Protein AF-A0AAU5DDI4-F1 (afdb_monomer)

Secondary structure (DSSP, 8-state):
-HHHHHHHHHHH-S------------S-SHHHHHHHHHHHHHHHHHHHHHHHGGG-------------------------------PPP-------HHHHHHHHHHHHHHHHHHHHHHHHHH--TTSSS-HHHHHHHHT----SEEEEEEES-GGGHHHHGGGTT-EEEEETTEEEEEEE-GGGGS-SSS-TT---HHHHHHHHHHHTTTS-EEEEEEEEGGGHHHHHHHHHHHHHHS----STT---EEGGGSHHHHHHTS-HHHHHHHHHHHSGGGTTS-HHHHHHHHHHHHHHHHHSSHHHHHHHHTS-HHHHHHHHHHHHHHHGGGGG-HHHHHHHHHHHHHHHHHHHHHHHHHHHHHHHTSTTTT-S---PSPPP--------

Mean predicted aligned error: 16.77 Å

Sequence (388 aa):
MQCIERSLRDALGHTEARSEPTNGAETATKSTWKNTSKNAAKAAAKNAAKAAAKNSAAPAGAEIPARTPARTPADTSTDTPVGTPVGTPAEEAAVTPAEAAAAAAAATAGRARRELFDALATGAEGSGTPLAELSRLAGWPLPETVQAVALVTPGEAPALAALGDTLIGAVGEELCLLVPDPDRLAPADREPDSCDETESRAVLSAALRGRTAAVGHAVPLHDAASSVHWARRLLSMTPARGGPDSRPVFVDDHLSGLLLMQDESLTRALAARRLRPLADLTPRQSERLEMTLLAWLEGGGAPEAAKALKVHPQTVRYRLRQIERLFGPGLRDPGIRFELEMALRSRRLAAQVERARRQYSRMLRGPRGLRAGLRPPGIVREARVNGL

Nearest PDB structures (foldseek):
  3onq-assembly1_B-2  TM=4.317E-01  e=5.420E-07  Bifidobacterium adolescentis ATCC 15703
  3onq-assembly3_D  TM=4.040E-01  e=5.703E-07  Bifidobacterium adolescentis ATCC 15703
  5cqg-assembly1_A  TM=3.238E-01  e=7.011E+00  Tribolium castaneum

Solvent-accessible surface area (backbone atoms only — not comparable to full-atom values): 23035 Å² total; per-residue (Å²): 114,78,69,60,56,51,57,51,47,70,74,63,71,84,78,85,87,83,90,85,89,83,86,90,79,87,88,74,78,77,62,56,63,61,48,55,56,51,51,53,55,51,51,56,53,51,56,58,53,58,63,61,65,76,76,76,80,83,86,86,92,81,88,88,87,89,83,86,86,86,84,91,89,83,88,87,80,88,83,85,78,94,72,85,79,77,82,72,76,81,75,72,75,73,75,43,75,65,55,52,50,50,52,52,49,52,54,49,22,57,48,24,33,36,56,42,32,50,32,37,48,67,60,45,85,75,57,92,64,56,69,71,56,29,26,63,54,33,73,44,80,86,50,71,29,26,26,19,37,24,36,77,58,60,80,52,51,69,71,54,40,72,80,48,92,43,41,59,40,70,64,85,95,36,34,34,35,40,37,56,35,47,75,68,70,42,74,85,92,59,76,88,90,65,83,52,71,68,49,31,50,48,52,52,43,61,75,34,50,28,32,43,33,11,28,23,47,81,33,49,45,90,46,31,21,58,15,37,50,46,4,42,55,50,39,58,45,42,63,74,46,75,42,81,86,18,58,50,45,48,40,86,83,38,50,72,60,54,61,49,57,68,46,63,65,60,43,48,52,49,25,54,65,67,49,45,72,42,65,91,47,56,71,71,56,32,54,55,50,52,55,49,51,45,34,29,71,75,45,77,32,49,64,44,19,11,62,76,68,74,48,59,44,67,58,38,50,54,50,49,54,52,50,44,69,54,56,45,76,52,74,74,39,68,68,53,45,51,53,44,46,52,23,51,51,39,54,54,46,52,56,46,26,55,52,11,45,54,49,42,57,50,50,50,71,35,99,68,46,80,69,70,65,89,66,69,86,75,79,82,77,81,78,82,80,78,85,130

Foldseek 3Di:
DVVVVVVVCVVPVPDDDDDDDDDDDDDDPPPVVVVVVVVVVVVVVVVVVVVVVPPPDDDDDDDDDDDDDYDDDDDDDDDDDDDDDDDDPPVPPPCDPVNVVVVVLVVQLVVLLAVLCCCQQQVDPPDPDDNVVSCVSVVHDAAFKKKKKKFLDPLCVVVLCVLDVWRWYDDPPIIMIIDGPLLVSADPPDDPPDSDPVRSLVSVFVSQAQGQMEMFDTGGSSCSNVNNVQRVLVSLLDAGDGGRRDTYHYSVVCVLVSVLPPDLPVLQVLLCVLLVLLVPDDPVLSVVLLLLLLQCLVQVDLVSSCVVVVHDSVVSVVSVVVVCVSNPPLVVDPVSSVSSNSSSSSVVSVVSSVVRNVNSVVCCVDPPNPPSDPPPPDDPDPDPDDDD

Structure (mmCIF, N/CA/C/O backbone):
data_AF-A0AAU5DDI4-F1
#
_entry.id   AF-A0AAU5DDI4-F1
#
loop_
_atom_site.group_PDB
_atom_site.id
_atom_site.type_symbol
_atom_site.label_atom_id
_atom_site.label_alt_id
_atom_site.label_comp_id
_atom_site.label_asym_id
_atom_site.label_entity_id
_atom_site.label_seq_id
_atom_site.pdbx_PDB_ins_code
_atom_site.Cartn_x
_atom_site.Cartn_y
_atom_site.Cartn_z
_atom_site.occupancy
_atom_site.B_iso_or_equiv
_atom_site.auth_seq_id
_atom_site.auth_comp_id
_atom_site.auth_asym_id
_atom_site.auth_atom_id
_atom_site.pdbx_PDB_model_num
ATOM 1 N N . MET A 1 1 ? -18.047 17.463 3.165 1.00 40.09 1 MET A N 1
ATOM 2 C CA . MET A 1 1 ? -18.598 17.639 1.794 1.00 40.09 1 MET A CA 1
ATOM 3 C C . MET A 1 1 ? -18.383 19.050 1.227 1.00 40.09 1 MET A C 1
ATOM 5 O O . MET A 1 1 ? -17.815 19.157 0.150 1.00 40.09 1 MET A O 1
ATOM 9 N N . GLN A 1 2 ? -18.721 20.140 1.934 1.00 33.75 2 GLN A N 1
ATOM 10 C CA . GLN A 1 2 ? -18.630 21.517 1.389 1.00 33.75 2 GLN A CA 1
ATOM 11 C C . GLN A 1 2 ? -17.206 22.102 1.211 1.00 33.75 2 GLN A C 1
ATOM 13 O O . GLN A 1 2 ? -17.043 23.088 0.491 1.00 33.75 2 GLN A O 1
ATOM 18 N N . CYS A 1 3 ? -16.168 21.513 1.818 1.00 31.47 3 CYS A N 1
ATOM 19 C CA . CYS A 1 3 ? -14.775 21.944 1.609 1.00 31.47 3 CYS A CA 1
ATOM 20 C C . CYS A 1 3 ? -14.145 21.364 0.329 1.00 31.47 3 CYS A C 1
ATOM 22 O O . CYS A 1 3 ? -13.331 22.032 -0.306 1.00 31.47 3 CYS A O 1
ATOM 24 N N . ILE A 1 4 ? -14.571 20.171 -0.104 1.00 37.06 4 ILE A N 1
ATOM 25 C CA . ILE A 1 4 ? -14.048 19.509 -1.313 1.00 37.06 4 ILE A CA 1
ATOM 26 C C . ILE A 1 4 ? -14.627 20.164 -2.580 1.00 37.06 4 ILE A C 1
ATOM 28 O O . ILE A 1 4 ? -13.892 20.425 -3.531 1.00 37.06 4 ILE A O 1
ATOM 32 N N . GLU A 1 5 ? -15.911 20.541 -2.570 1.00 33.78 5 GLU A N 1
ATOM 33 C CA . GLU A 1 5 ? -16.540 21.257 -3.694 1.00 33.78 5 GLU A CA 1
ATOM 34 C C . GLU A 1 5 ? -15.955 22.657 -3.929 1.00 33.78 5 GLU A C 1
ATOM 36 O O . GLU A 1 5 ? -15.921 23.126 -5.066 1.00 33.78 5 GLU A O 1
ATOM 41 N N . ARG A 1 6 ? -15.461 23.324 -2.877 1.00 38.00 6 ARG A N 1
ATOM 42 C CA . ARG A 1 6 ? -14.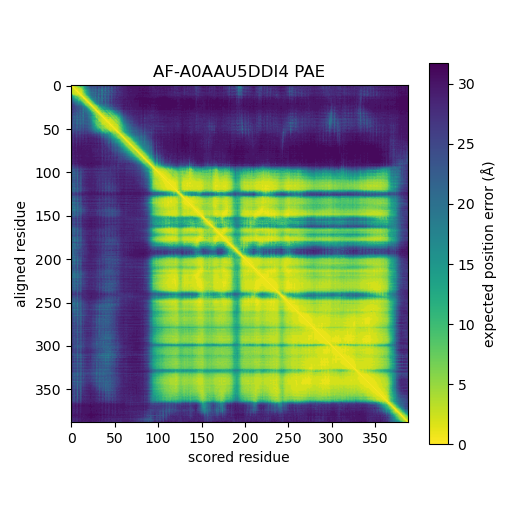865 24.664 -2.986 1.00 38.00 6 ARG A CA 1
ATOM 43 C C . ARG A 1 6 ? -13.482 24.612 -3.642 1.00 38.00 6 ARG A C 1
ATOM 45 O O . ARG A 1 6 ? -13.220 25.383 -4.557 1.00 38.00 6 ARG A O 1
ATOM 52 N N . SER A 1 7 ? -12.664 23.619 -3.278 1.00 36.34 7 SER A N 1
ATOM 53 C CA . SER A 1 7 ? -11.372 23.354 -3.935 1.00 36.34 7 SER A CA 1
ATOM 54 C C . SER A 1 7 ? -11.515 22.909 -5.396 1.00 36.34 7 SER A C 1
ATOM 56 O O . SER A 1 7 ? -10.706 23.294 -6.237 1.00 36.34 7 SER A O 1
ATOM 58 N N . LEU A 1 8 ? -12.557 22.140 -5.733 1.00 34.47 8 LEU A N 1
ATOM 59 C CA . LEU A 1 8 ? -12.829 21.750 -7.123 1.00 34.47 8 LEU A CA 1
ATOM 60 C C . LEU A 1 8 ? -13.346 22.919 -7.974 1.00 34.47 8 LEU A C 1
ATOM 62 O O . LEU A 1 8 ? -13.004 23.010 -9.153 1.00 34.47 8 LEU A O 1
ATOM 66 N N . ARG A 1 9 ? -14.114 23.846 -7.387 1.00 37.16 9 ARG A N 1
ATOM 67 C CA . ARG A 1 9 ? -14.595 25.055 -8.073 1.00 37.16 9 ARG A CA 1
ATOM 68 C C . ARG A 1 9 ? -13.461 26.042 -8.370 1.00 37.16 9 ARG A C 1
ATOM 70 O O . ARG A 1 9 ? -13.427 26.594 -9.467 1.00 37.16 9 ARG A O 1
ATOM 77 N N . ASP A 1 10 ? -12.498 26.179 -7.462 1.00 41.81 10 ASP A N 1
ATOM 78 C CA . ASP A 1 10 ? -11.312 27.021 -7.673 1.00 41.81 10 ASP A CA 1
ATOM 79 C C . ASP A 1 10 ? -10.327 26.409 -8.689 1.00 41.81 10 ASP A C 1
ATOM 81 O O . ASP A 1 10 ? -9.645 27.137 -9.409 1.00 41.81 10 ASP A O 1
ATOM 85 N N . ALA A 1 11 ? -10.297 25.076 -8.823 1.00 38.22 11 ALA A N 1
ATOM 86 C CA . ALA A 1 11 ? -9.485 24.381 -9.826 1.00 38.22 11 ALA A CA 1
ATOM 87 C C . ALA A 1 11 ? -10.096 24.390 -11.244 1.00 38.22 11 ALA A C 1
ATOM 89 O O . ALA A 1 11 ? -9.361 24.258 -12.224 1.00 38.22 11 ALA A O 1
ATOM 90 N N . LEU A 1 12 ? -11.420 24.544 -11.368 1.00 38.81 12 LEU A N 1
ATOM 91 C CA . LEU A 1 12 ? -12.152 24.492 -12.645 1.00 38.81 12 LEU A CA 1
ATOM 92 C C . LEU A 1 12 ? -12.640 25.867 -13.145 1.00 38.81 12 LEU A C 1
ATOM 94 O O . LEU A 1 12 ? -13.064 25.988 -14.290 1.00 38.81 12 LEU A O 1
ATOM 98 N N . GLY A 1 13 ? -12.559 26.920 -12.328 1.00 33.16 13 GLY A N 1
ATOM 99 C CA . GLY A 1 13 ? -13.134 28.239 -12.615 1.00 33.16 13 GLY A CA 1
ATOM 100 C C . GLY A 1 13 ? -12.309 29.190 -13.494 1.00 33.16 13 GLY A C 1
ATOM 101 O O . GLY A 1 13 ? -12.512 30.396 -13.394 1.00 33.16 13 GLY A O 1
ATOM 102 N N . HIS A 1 14 ? -11.358 28.722 -14.311 1.00 34.56 14 HIS A N 1
ATOM 103 C CA . HIS A 1 14 ? -10.501 29.604 -15.134 1.00 34.56 14 HIS A CA 1
ATOM 104 C C . HIS A 1 14 ? -10.506 29.288 -16.636 1.00 34.56 14 HIS A C 1
ATOM 106 O O . HIS A 1 14 ? -9.493 29.457 -17.313 1.00 34.56 14 HIS A O 1
ATOM 112 N N . THR A 1 15 ? -11.651 28.889 -17.194 1.00 40.16 15 THR A N 1
ATOM 113 C CA . THR A 1 15 ? -11.826 28.843 -18.654 1.00 40.16 15 THR A CA 1
ATOM 114 C C . THR A 1 15 ? -13.258 29.171 -19.073 1.00 40.16 15 THR A C 1
ATOM 116 O O . THR A 1 15 ? -14.033 28.258 -19.311 1.00 40.16 15 THR A O 1
ATOM 119 N N . GLU A 1 16 ? -13.593 30.455 -19.228 1.00 30.27 16 GLU A N 1
ATOM 120 C CA . GLU A 1 16 ? -14.615 30.906 -20.188 1.00 30.27 16 GLU A CA 1
ATOM 121 C C . GLU A 1 16 ? -14.241 32.277 -20.776 1.00 30.27 16 GLU A C 1
ATOM 123 O O . GLU A 1 16 ? -13.486 33.058 -20.197 1.00 30.27 16 GLU A O 1
ATOM 128 N N . ALA A 1 17 ? -14.692 32.487 -22.008 1.00 31.11 17 ALA A N 1
ATOM 129 C CA . ALA A 1 17 ? -14.020 33.207 -23.077 1.00 31.11 17 ALA A CA 1
ATOM 130 C C . ALA A 1 17 ? -14.330 34.713 -23.184 1.00 31.11 17 ALA A C 1
ATOM 132 O O . ALA A 1 17 ? -15.408 35.185 -22.829 1.00 31.11 17 ALA A O 1
ATOM 133 N N . ARG A 1 18 ? -13.421 35.437 -23.855 1.00 26.38 18 ARG A N 1
ATOM 134 C CA . ARG A 1 18 ? -13.749 36.608 -24.686 1.00 26.38 18 ARG A CA 1
ATOM 135 C C . ARG A 1 18 ? -12.931 36.570 -25.988 1.00 26.38 18 ARG A C 1
ATOM 137 O O . ARG A 1 18 ? -11.723 36.779 -25.972 1.00 26.38 18 ARG A O 1
ATOM 144 N N . SER A 1 19 ? -13.613 36.260 -27.090 1.00 31.11 19 SER A N 1
ATOM 145 C CA . SER A 1 19 ? -13.280 36.560 -28.500 1.00 31.11 19 SER A CA 1
ATOM 146 C C . SER A 1 19 ? -13.301 38.082 -28.724 1.00 31.11 19 SER A C 1
ATOM 148 O O . SER A 1 19 ? -14.087 38.744 -28.052 1.00 31.11 19 SER A O 1
ATOM 150 N N . GLU A 1 20 ? -12.605 38.779 -29.626 1.00 31.27 20 GLU A N 1
ATOM 151 C CA . GLU A 1 20 ? -11.646 38.622 -30.749 1.00 31.27 20 GLU A CA 1
ATOM 152 C C . GLU A 1 20 ? -11.295 40.097 -31.163 1.00 31.27 20 GLU A C 1
ATOM 154 O O . GLU A 1 20 ? -11.889 41.014 -30.586 1.00 31.27 20 GLU A O 1
ATOM 159 N N . PRO A 1 21 ? -10.523 40.434 -32.223 1.00 49.72 21 PRO A N 1
ATOM 160 C CA . PRO A 1 21 ? -9.286 39.879 -32.791 1.00 49.72 21 PRO A CA 1
ATOM 161 C C . PRO A 1 21 ? -8.173 40.968 -32.917 1.00 49.72 21 PRO A C 1
ATOM 163 O O . PRO A 1 21 ? -8.457 42.146 -32.770 1.00 49.72 21 PRO A O 1
ATOM 166 N N . THR A 1 22 ? -6.914 40.598 -33.213 1.00 29.47 22 THR A N 1
ATOM 167 C CA . THR A 1 22 ? -6.028 41.224 -34.240 1.00 29.47 22 THR A CA 1
ATOM 168 C C . THR A 1 22 ? -4.562 40.776 -34.104 1.00 29.47 22 THR A C 1
ATOM 170 O O . THR A 1 22 ? -3.946 40.935 -33.057 1.00 29.47 22 THR A O 1
ATOM 173 N N . ASN A 1 23 ? -4.040 40.247 -35.215 1.00 30.22 23 ASN A N 1
ATOM 174 C CA . ASN A 1 23 ? -2.656 40.154 -35.704 1.00 30.22 23 ASN A CA 1
ATOM 175 C C . ASN A 1 23 ? -1.446 40.392 -34.774 1.00 30.22 23 ASN A C 1
ATOM 177 O O . ASN A 1 23 ? -1.187 41.504 -34.330 1.00 30.22 23 ASN A O 1
ATOM 181 N N . GLY A 1 24 ? -0.563 39.381 -34.767 1.00 31.08 24 GLY A N 1
ATOM 182 C CA . GLY A 1 24 ? 0.886 39.579 -34.882 1.00 31.08 24 GLY A CA 1
ATOM 183 C C . GLY A 1 24 ? 1.700 39.469 -33.593 1.00 31.08 24 GLY A C 1
ATOM 184 O O . GLY A 1 24 ? 1.877 40.462 -32.904 1.00 31.08 24 GLY A O 1
ATOM 185 N N . ALA A 1 25 ? 2.255 38.279 -33.325 1.00 29.50 25 ALA A N 1
ATOM 186 C CA . ALA A 1 25 ? 3.640 38.055 -32.871 1.00 29.50 25 ALA A CA 1
ATOM 187 C C . ALA A 1 25 ? 3.795 36.627 -32.314 1.00 29.50 25 ALA A C 1
ATOM 189 O O . ALA A 1 25 ? 3.486 36.333 -31.158 1.00 29.50 25 ALA A O 1
ATOM 190 N N . GLU A 1 26 ? 4.320 35.730 -33.149 1.00 41.09 26 GLU A N 1
ATOM 191 C CA . GLU A 1 26 ? 5.022 34.537 -32.681 1.00 41.09 26 GLU A CA 1
ATOM 192 C C . GLU A 1 26 ? 6.238 34.956 -31.840 1.00 41.09 26 GLU A C 1
ATOM 194 O O . GLU A 1 26 ? 6.830 36.000 -32.095 1.00 41.09 26 GLU A O 1
ATOM 199 N N . THR A 1 27 ? 6.653 34.091 -30.902 1.00 39.59 27 THR A N 1
ATOM 200 C CA . THR A 1 27 ? 7.845 34.185 -30.018 1.00 39.59 27 THR A CA 1
ATOM 201 C C . THR A 1 27 ? 7.686 34.819 -28.617 1.00 39.59 27 THR A C 1
ATOM 203 O O . THR A 1 27 ? 8.439 35.707 -28.246 1.00 39.59 27 THR A O 1
ATOM 206 N N . ALA A 1 28 ? 6.817 34.283 -27.738 1.00 36.47 28 ALA A N 1
ATOM 207 C CA . ALA A 1 28 ? 6.937 34.579 -26.288 1.00 36.47 28 ALA A CA 1
ATOM 208 C C . ALA A 1 28 ? 6.419 33.526 -25.277 1.00 36.47 28 ALA A C 1
ATOM 210 O O . ALA A 1 28 ? 6.583 33.719 -24.076 1.00 36.47 28 ALA A O 1
ATOM 211 N N . THR A 1 29 ? 5.841 32.388 -25.682 1.00 38.19 29 THR A N 1
ATOM 212 C CA . THR A 1 29 ? 5.102 31.512 -24.733 1.00 38.19 29 THR A CA 1
ATOM 213 C C . THR A 1 29 ? 5.821 30.236 -24.269 1.00 38.19 29 THR A C 1
ATOM 215 O O . THR A 1 29 ? 5.311 29.518 -23.413 1.00 38.19 29 THR A O 1
ATOM 218 N N . LYS A 1 30 ? 7.048 29.945 -24.735 1.00 36.56 30 LYS A N 1
ATOM 219 C CA . LYS A 1 30 ? 7.844 28.793 -24.234 1.00 36.56 30 LYS A CA 1
ATOM 220 C C . LYS A 1 30 ? 8.722 29.111 -23.012 1.00 36.56 30 LYS A C 1
ATOM 222 O O . LYS A 1 30 ? 9.198 28.179 -22.359 1.00 36.56 30 LYS A O 1
ATOM 227 N N . SER A 1 31 ? 8.962 30.387 -22.699 1.00 35.91 31 SER A N 1
ATOM 228 C CA . SER A 1 31 ? 9.863 30.814 -21.612 1.00 35.91 31 SER A CA 1
ATOM 229 C C . SER A 1 31 ? 9.152 30.992 -20.265 1.00 35.91 31 SER A C 1
ATOM 231 O O . SER A 1 31 ? 9.753 30.733 -19.224 1.00 35.91 31 SER A O 1
ATOM 233 N N . THR A 1 32 ? 7.866 31.344 -20.262 1.00 36.25 32 THR A N 1
ATOM 234 C CA . THR A 1 32 ? 7.077 31.586 -19.045 1.00 36.25 32 THR A CA 1
ATOM 235 C C . THR A 1 32 ? 6.709 30.292 -18.311 1.00 36.25 32 THR A C 1
ATOM 237 O O . THR A 1 32 ? 6.939 30.201 -17.107 1.00 36.25 32 THR A O 1
ATOM 240 N N . TRP A 1 33 ? 6.293 29.223 -19.004 1.00 31.34 33 TRP A N 1
ATOM 241 C CA . TRP A 1 33 ? 5.952 27.946 -18.340 1.00 31.34 33 TRP A CA 1
ATOM 242 C C . TRP A 1 33 ? 7.174 27.205 -17.755 1.00 31.34 33 TRP A C 1
ATOM 244 O O . TRP A 1 33 ? 7.100 26.585 -16.687 1.00 31.34 33 TRP A O 1
ATOM 254 N N . LYS A 1 34 ? 8.345 27.329 -18.398 1.00 38.97 34 LYS A N 1
ATOM 255 C CA . LYS A 1 34 ? 9.615 26.772 -17.891 1.00 38.97 34 LYS A CA 1
ATOM 256 C C . LYS A 1 34 ? 10.153 27.508 -16.659 1.00 38.97 34 LYS A C 1
ATOM 258 O O . LYS A 1 34 ? 10.889 26.898 -15.885 1.00 38.97 34 LYS A O 1
ATOM 263 N N . ASN A 1 35 ? 9.799 28.781 -16.465 1.00 36.84 35 ASN A N 1
ATOM 264 C CA . ASN A 1 35 ? 10.226 29.557 -15.298 1.00 36.84 35 ASN A CA 1
ATOM 265 C C . ASN A 1 35 ? 9.311 29.345 -14.085 1.00 36.84 35 ASN A C 1
ATOM 267 O O . ASN A 1 35 ? 9.818 29.192 -12.976 1.00 36.84 35 ASN A O 1
ATOM 271 N N . THR A 1 36 ? 7.993 29.240 -14.271 1.00 36.81 36 THR A N 1
ATOM 272 C CA . THR A 1 36 ? 7.058 29.031 -13.150 1.00 36.81 36 THR A CA 1
ATOM 273 C C . THR A 1 36 ? 7.223 27.646 -12.510 1.00 36.81 36 THR A C 1
ATOM 275 O O . THR A 1 36 ? 7.281 27.530 -11.287 1.00 36.81 36 THR A O 1
ATOM 278 N N . SER A 1 37 ? 7.430 26.601 -13.320 1.00 43.31 37 SER A N 1
ATOM 279 C CA . SER A 1 37 ? 7.683 25.228 -12.841 1.00 43.31 37 SER A CA 1
ATOM 280 C C . SER A 1 37 ? 9.038 25.074 -12.131 1.00 43.31 37 SER A C 1
ATOM 282 O O . SER A 1 37 ? 9.124 24.435 -11.080 1.00 43.31 37 SER A O 1
ATOM 284 N N . LYS A 1 38 ? 10.098 25.724 -12.636 1.00 37.00 38 LYS A N 1
ATOM 285 C CA . LYS A 1 38 ? 11.408 25.768 -11.961 1.00 37.00 38 LYS A CA 1
ATOM 286 C C . LYS A 1 38 ? 11.370 26.538 -10.642 1.00 37.00 38 LYS A C 1
ATOM 288 O O . LYS A 1 38 ? 12.044 26.132 -9.696 1.00 37.00 38 LYS A O 1
ATOM 293 N N . ASN A 1 39 ? 10.597 27.619 -10.558 1.00 35.41 39 ASN A N 1
ATOM 294 C CA . ASN A 1 39 ? 10.495 28.422 -9.339 1.00 35.41 39 ASN A CA 1
ATOM 295 C C . ASN A 1 39 ? 9.697 27.703 -8.238 1.00 35.41 39 ASN A C 1
ATOM 297 O O . ASN A 1 39 ? 10.120 27.738 -7.083 1.00 35.41 39 ASN A O 1
ATOM 301 N N . ALA A 1 40 ? 8.639 26.963 -8.590 1.00 39.03 40 ALA A N 1
ATOM 302 C CA . ALA A 1 40 ? 7.885 26.134 -7.645 1.00 39.03 40 ALA A CA 1
ATOM 303 C C . ALA A 1 40 ? 8.737 24.984 -7.064 1.00 39.03 40 ALA A C 1
ATOM 305 O O . ALA A 1 40 ? 8.799 24.801 -5.847 1.00 39.03 40 ALA A O 1
ATOM 306 N N . ALA A 1 41 ? 9.495 24.274 -7.910 1.00 38.53 41 ALA A N 1
ATOM 307 C CA . ALA A 1 41 ? 10.398 23.208 -7.464 1.00 38.53 41 ALA A CA 1
ATOM 308 C C . ALA A 1 41 ? 11.563 23.734 -6.597 1.00 38.53 41 ALA A C 1
ATOM 310 O O . ALA A 1 41 ? 11.984 23.088 -5.633 1.00 38.53 41 ALA A O 1
ATOM 311 N N . LYS A 1 42 ? 12.073 24.937 -6.896 1.00 30.80 42 LYS A N 1
ATOM 312 C CA . LYS A 1 42 ? 13.140 25.586 -6.116 1.00 30.80 42 LYS A CA 1
ATOM 313 C C . LYS A 1 42 ? 12.639 26.101 -4.758 1.00 30.80 42 LYS A C 1
ATOM 315 O O . LYS A 1 42 ? 13.400 26.065 -3.791 1.00 30.80 42 LYS A O 1
ATOM 320 N N . ALA A 1 43 ? 11.377 26.528 -4.663 1.00 31.28 43 ALA A N 1
ATOM 321 C CA . ALA A 1 43 ? 10.741 26.924 -3.404 1.00 31.28 43 ALA A CA 1
ATOM 322 C C . ALA A 1 43 ? 10.522 25.722 -2.465 1.00 31.28 43 ALA A C 1
ATOM 324 O O . ALA A 1 43 ? 10.886 25.794 -1.289 1.00 31.28 43 ALA A O 1
ATOM 325 N N . ALA A 1 44 ? 10.054 24.586 -2.997 1.00 34.84 44 ALA A N 1
ATOM 326 C CA . ALA A 1 44 ? 9.896 23.345 -2.233 1.00 34.84 44 ALA A CA 1
ATOM 327 C C . ALA A 1 44 ? 11.239 22.820 -1.677 1.00 34.84 44 ALA A C 1
ATOM 329 O O . ALA A 1 44 ? 11.339 22.463 -0.502 1.00 34.84 44 ALA A O 1
ATOM 330 N N . ALA A 1 45 ? 12.312 22.868 -2.477 1.00 36.19 45 ALA A N 1
ATOM 331 C CA . ALA A 1 45 ? 13.649 22.448 -2.045 1.00 36.19 45 ALA A CA 1
ATOM 332 C C . ALA A 1 45 ? 14.271 23.374 -0.978 1.00 36.19 45 ALA A C 1
ATOM 334 O O . ALA A 1 45 ? 14.985 22.908 -0.088 1.00 36.19 45 ALA A O 1
ATOM 335 N N . LYS A 1 46 ? 13.993 24.686 -1.035 1.00 28.69 46 LYS A N 1
ATOM 336 C CA . LYS A 1 46 ? 14.499 25.662 -0.053 1.00 28.69 46 LYS A CA 1
ATOM 337 C C . LYS A 1 46 ? 13.817 25.507 1.313 1.00 28.69 46 LYS A C 1
ATOM 339 O O . LYS A 1 46 ? 14.485 25.644 2.337 1.00 28.69 46 LYS A O 1
ATOM 344 N N . ASN A 1 47 ? 12.531 25.159 1.334 1.00 35.38 47 ASN A N 1
ATOM 345 C CA . ASN A 1 47 ? 11.793 24.903 2.574 1.00 35.38 47 ASN A CA 1
ATOM 346 C C . ASN A 1 47 ? 12.238 23.594 3.250 1.00 35.38 47 ASN A C 1
ATOM 348 O O . ASN A 1 47 ? 12.432 23.578 4.465 1.00 35.38 47 ASN A O 1
ATOM 352 N N . ALA A 1 48 ? 12.537 22.548 2.471 1.00 34.75 48 ALA A N 1
ATOM 353 C CA . ALA A 1 48 ? 13.093 21.297 2.994 1.00 34.75 48 ALA A CA 1
ATOM 354 C C . ALA A 1 48 ? 14.494 21.473 3.623 1.00 34.75 48 ALA A C 1
ATOM 356 O O . ALA A 1 48 ? 14.788 20.897 4.669 1.00 34.75 48 ALA A O 1
ATOM 357 N N . ALA A 1 49 ? 15.352 22.321 3.041 1.00 32.84 49 ALA A N 1
ATOM 358 C CA . ALA A 1 49 ? 16.679 22.612 3.597 1.00 32.84 49 ALA A CA 1
ATOM 359 C C . ALA A 1 49 ? 16.624 23.469 4.879 1.00 32.84 49 ALA A C 1
ATOM 361 O O . ALA A 1 49 ? 17.438 23.283 5.784 1.00 32.84 49 ALA A O 1
ATOM 362 N N . LYS A 1 50 ? 15.643 24.379 4.995 1.00 27.39 50 LYS A N 1
ATOM 363 C CA . LYS A 1 50 ? 15.452 25.217 6.192 1.00 27.39 50 LYS A CA 1
ATOM 364 C C . LYS A 1 50 ? 14.936 24.414 7.396 1.00 27.39 50 LYS A C 1
ATOM 366 O O . LYS A 1 50 ? 15.271 24.753 8.527 1.00 27.39 50 LYS A O 1
ATOM 371 N N . ALA A 1 51 ? 14.195 23.328 7.160 1.00 33.25 51 ALA A N 1
ATOM 372 C CA . ALA A 1 51 ? 13.762 22.401 8.208 1.00 33.25 51 ALA A CA 1
ATOM 373 C C . ALA A 1 51 ? 14.916 21.532 8.753 1.00 33.25 51 ALA A C 1
ATOM 375 O O . ALA A 1 51 ? 14.958 21.243 9.946 1.00 33.25 51 ALA A O 1
ATOM 376 N N . ALA A 1 52 ? 15.898 21.177 7.916 1.00 34.00 52 ALA A N 1
ATOM 377 C CA . ALA A 1 52 ? 17.048 20.366 8.330 1.00 34.00 52 ALA A CA 1
ATOM 378 C C . ALA A 1 52 ? 18.093 21.147 9.155 1.00 34.00 52 ALA A C 1
ATOM 380 O O . ALA A 1 52 ? 18.754 20.571 10.015 1.00 34.00 52 ALA A O 1
ATOM 381 N N . ALA A 1 53 ? 18.227 22.461 8.939 1.00 32.31 53 ALA A N 1
ATOM 382 C CA . ALA A 1 53 ? 19.214 23.289 9.639 1.00 32.31 53 ALA A CA 1
ATOM 383 C C . ALA A 1 53 ? 18.822 23.663 11.084 1.00 32.31 53 ALA A C 1
ATOM 385 O O . ALA A 1 53 ? 19.676 24.111 11.844 1.00 32.31 53 ALA A O 1
ATOM 386 N N . LYS A 1 54 ? 17.555 23.481 11.488 1.00 32.44 54 LYS A N 1
ATOM 387 C CA . LYS A 1 54 ? 17.063 23.918 12.809 1.00 32.44 54 LYS A CA 1
ATOM 388 C C . LYS A 1 54 ? 17.242 22.879 13.934 1.00 32.44 54 LYS A C 1
ATOM 390 O O . LYS A 1 54 ? 17.079 23.237 15.091 1.00 32.44 54 LYS A O 1
ATOM 395 N N . ASN A 1 55 ? 17.641 21.640 13.618 1.00 34.34 55 ASN A N 1
ATOM 396 C CA . ASN A 1 55 ? 17.761 20.535 14.591 1.00 34.34 55 ASN A CA 1
ATOM 397 C C . ASN A 1 55 ? 19.206 20.083 14.885 1.00 34.34 55 ASN A C 1
ATOM 399 O O . ASN A 1 55 ? 19.421 19.006 15.433 1.00 34.34 55 ASN A O 1
ATOM 403 N N . SER A 1 56 ? 20.207 20.894 14.538 1.00 29.80 56 SER A N 1
ATOM 404 C CA . SER A 1 56 ? 21.620 20.614 14.817 1.00 29.80 56 SER A CA 1
ATOM 405 C C . SER A 1 56 ? 22.185 21.647 15.794 1.00 29.80 56 SER A C 1
ATOM 407 O O . SER A 1 56 ? 22.908 22.559 15.396 1.00 29.80 56 SER A O 1
ATOM 409 N N . ALA A 1 57 ? 21.864 21.501 17.077 1.00 26.45 57 ALA A N 1
ATOM 410 C CA . ALA A 1 57 ? 22.613 22.127 18.162 1.00 26.45 57 ALA A CA 1
ATOM 411 C C . ALA A 1 57 ? 22.554 21.215 19.396 1.00 26.45 57 ALA A C 1
ATOM 413 O O . ALA A 1 57 ? 21.542 21.150 20.086 1.00 26.45 57 ALA A O 1
ATOM 414 N N . ALA A 1 58 ? 23.641 20.489 19.641 1.00 30.41 58 ALA A N 1
ATOM 415 C CA . ALA A 1 58 ? 23.936 19.861 20.923 1.00 30.41 58 ALA A CA 1
ATOM 416 C C . ALA A 1 58 ? 25.025 20.686 21.621 1.00 30.41 58 ALA A C 1
ATOM 418 O O . ALA A 1 58 ? 25.891 21.227 20.927 1.00 30.41 58 ALA A O 1
ATOM 419 N N . PRO A 1 59 ? 25.071 20.701 22.961 1.00 32.22 59 PRO A N 1
ATOM 420 C CA . PRO A 1 59 ? 26.331 20.832 23.663 1.00 32.22 59 PRO A CA 1
ATOM 421 C C . PRO A 1 59 ? 26.710 19.527 24.369 1.00 32.22 59 PRO A C 1
ATOM 423 O O . PRO A 1 59 ? 25.881 18.790 24.901 1.00 32.22 59 PRO A O 1
ATOM 426 N N . ALA A 1 60 ? 28.011 19.271 24.317 1.00 24.89 60 ALA A N 1
ATOM 427 C CA . ALA A 1 60 ? 28.738 18.192 24.956 1.00 24.89 60 ALA A CA 1
ATOM 428 C C . ALA A 1 60 ? 29.164 18.562 26.389 1.00 24.89 60 ALA A C 1
ATOM 430 O O . ALA A 1 60 ? 29.342 19.739 26.691 1.00 24.89 60 ALA A O 1
ATOM 431 N N . GLY A 1 61 ? 29.468 17.533 27.190 1.00 24.52 61 GLY A N 1
ATOM 432 C CA . GLY A 1 61 ? 30.586 17.569 28.142 1.00 24.52 61 GLY A CA 1
ATOM 433 C C . GLY A 1 61 ? 30.246 17.355 29.619 1.00 24.52 61 GLY A C 1
ATOM 434 O O . GLY A 1 61 ? 29.764 18.279 30.260 1.00 24.52 61 GLY A O 1
ATOM 435 N N . ALA A 1 62 ? 30.562 16.158 30.140 1.00 26.70 62 ALA A N 1
ATOM 436 C CA . ALA A 1 62 ? 31.377 15.920 31.353 1.00 26.70 62 ALA A CA 1
ATOM 437 C C . ALA A 1 62 ? 31.265 14.446 31.839 1.00 26.70 62 ALA A C 1
ATOM 439 O O . ALA A 1 62 ? 30.375 14.091 32.604 1.00 26.70 62 ALA A O 1
ATOM 440 N N . GLU A 1 63 ? 32.106 13.555 31.291 1.00 24.95 63 GLU A N 1
ATOM 441 C CA . GLU A 1 63 ? 33.248 12.898 31.982 1.00 24.95 63 GLU A CA 1
ATOM 442 C C . GLU A 1 63 ? 33.261 12.955 33.546 1.00 24.95 63 GLU A C 1
ATOM 444 O O . GLU A 1 63 ? 33.021 14.021 34.095 1.00 24.95 63 GLU A O 1
ATOM 449 N N . ILE A 1 64 ? 33.578 11.952 34.397 1.00 30.75 64 ILE A N 1
ATOM 450 C CA . ILE A 1 64 ? 34.436 10.730 34.408 1.00 30.75 64 ILE A CA 1
ATOM 451 C C . ILE A 1 64 ? 34.072 9.872 35.699 1.00 30.75 64 ILE A C 1
ATOM 453 O O . ILE A 1 64 ? 33.151 10.267 36.408 1.00 30.75 64 ILE A O 1
ATOM 457 N N . PRO A 1 65 ? 34.809 8.819 36.160 1.00 35.69 65 PRO A N 1
ATOM 458 C CA . PRO A 1 65 ? 34.765 7.381 35.826 1.00 35.69 65 PRO A CA 1
ATOM 459 C C . PRO A 1 65 ? 34.342 6.395 36.955 1.00 35.69 65 PRO A C 1
ATOM 461 O O . PRO A 1 65 ? 34.239 6.700 38.138 1.00 35.69 65 PRO A O 1
ATOM 464 N N . ALA A 1 66 ? 34.248 5.138 36.510 1.00 32.31 66 ALA A N 1
ATOM 465 C CA . ALA A 1 66 ? 34.153 3.846 37.188 1.00 32.31 66 ALA A CA 1
ATOM 466 C C . ALA A 1 66 ? 35.101 3.536 38.371 1.00 32.31 66 ALA A C 1
ATOM 468 O O . ALA A 1 66 ? 36.257 3.953 38.388 1.00 32.31 66 ALA A O 1
ATOM 469 N N . ARG A 1 67 ? 34.657 2.598 39.231 1.00 26.27 67 ARG A N 1
ATOM 470 C CA . ARG A 1 67 ? 35.492 1.521 39.813 1.00 26.27 67 ARG A CA 1
ATOM 471 C C . ARG A 1 67 ? 34.645 0.403 40.454 1.00 26.27 67 ARG A C 1
ATOM 473 O O . ARG A 1 67 ? 33.973 0.604 41.454 1.00 26.27 67 ARG A O 1
ATOM 480 N N . THR A 1 68 ? 34.721 -0.795 39.882 1.00 32.38 68 THR A N 1
ATOM 481 C CA . THR A 1 68 ? 34.624 -2.115 40.564 1.00 32.38 68 THR A CA 1
ATOM 482 C C . THR A 1 68 ? 36.082 -2.470 40.991 1.00 32.38 68 THR A C 1
ATOM 484 O O . THR A 1 68 ? 36.971 -1.866 40.379 1.00 32.38 68 THR A O 1
ATOM 487 N N . PRO A 1 69 ? 36.434 -3.400 41.927 1.00 46.50 69 PRO A N 1
ATOM 488 C CA . PRO A 1 69 ? 35.728 -4.658 42.224 1.00 46.50 69 PRO A CA 1
ATOM 489 C C . PRO A 1 69 ? 35.866 -5.304 43.641 1.00 46.50 69 PRO A C 1
ATOM 491 O O . PRO A 1 69 ? 36.620 -4.852 44.490 1.00 46.50 69 PRO A O 1
ATOM 494 N N . ALA A 1 70 ? 35.201 -6.467 43.782 1.00 26.78 70 ALA A N 1
ATOM 495 C CA . ALA A 1 70 ? 35.665 -7.716 44.429 1.00 26.78 70 ALA A CA 1
ATOM 496 C C . ALA A 1 70 ? 35.333 -8.076 45.909 1.00 26.78 70 ALA A C 1
ATOM 498 O O . ALA A 1 70 ? 35.715 -7.387 46.842 1.00 26.78 70 ALA A O 1
ATOM 499 N N . ARG A 1 71 ? 34.778 -9.305 46.023 1.00 26.42 71 ARG A N 1
ATOM 500 C CA . ARG A 1 71 ? 35.071 -10.449 46.936 1.00 26.42 71 ARG A CA 1
ATOM 501 C C . ARG A 1 71 ? 34.773 -10.392 48.458 1.00 26.42 71 ARG A C 1
ATOM 503 O O . ARG A 1 71 ? 35.472 -9.712 49.190 1.00 26.42 71 ARG A O 1
ATOM 510 N N . THR A 1 72 ? 33.776 -11.216 48.853 1.00 29.66 72 THR A N 1
ATOM 511 C CA . THR A 1 72 ? 33.704 -12.339 49.855 1.00 29.66 72 THR A CA 1
ATOM 512 C C . THR A 1 72 ? 34.597 -12.368 51.120 1.00 29.66 72 THR A C 1
ATOM 514 O O . THR A 1 72 ? 35.670 -11.782 51.087 1.00 29.66 72 THR A O 1
ATOM 517 N N . PRO A 1 73 ? 34.383 -13.288 52.104 1.00 54.00 73 PRO A N 1
ATOM 518 C CA . PRO A 1 73 ? 33.187 -13.849 52.792 1.00 54.00 73 PRO A CA 1
ATOM 519 C C . PRO A 1 73 ? 33.322 -13.797 54.351 1.00 54.00 73 PRO A C 1
ATOM 521 O O . PRO A 1 73 ? 34.392 -13.472 54.847 1.00 54.00 73 PRO A O 1
ATOM 524 N N . ALA A 1 74 ? 32.282 -14.169 55.116 1.00 30.92 74 ALA A N 1
ATOM 525 C CA . ALA A 1 74 ? 32.333 -14.848 56.440 1.00 30.92 74 ALA A CA 1
ATOM 526 C C . ALA A 1 74 ? 30.909 -14.845 57.043 1.00 30.92 74 ALA A C 1
ATOM 528 O O . ALA A 1 74 ? 30.291 -13.789 57.109 1.00 30.92 74 ALA A O 1
ATOM 529 N N . ASP A 1 75 ? 30.233 -15.982 57.206 1.00 26.25 75 ASP A N 1
ATOM 530 C CA . ASP A 1 75 ? 30.347 -17.023 58.250 1.00 26.25 75 ASP A CA 1
ATOM 531 C C . ASP A 1 75 ? 29.525 -16.749 59.519 1.00 26.25 75 ASP A C 1
ATOM 533 O O . ASP A 1 75 ? 29.380 -15.610 59.950 1.00 26.25 75 ASP A O 1
ATOM 537 N N . THR A 1 76 ? 29.074 -17.857 60.119 1.00 31.80 76 THR A N 1
ATOM 538 C CA . THR A 1 76 ? 28.328 -18.054 61.385 1.00 31.80 76 THR A CA 1
ATOM 539 C C . THR A 1 76 ? 26.798 -17.997 61.254 1.00 31.80 76 THR A C 1
ATOM 541 O O . THR A 1 76 ? 26.208 -16.956 61.002 1.00 31.80 76 THR A O 1
ATOM 544 N N . SER A 1 77 ? 26.108 -19.136 61.118 1.00 27.92 77 SER A N 1
ATOM 545 C CA . SER A 1 77 ? 25.895 -20.277 62.036 1.00 27.92 77 SER A CA 1
ATOM 546 C C . SER A 1 77 ? 24.536 -20.166 62.729 1.00 27.92 77 SER A C 1
ATOM 548 O O . SER A 1 77 ? 24.292 -19.214 63.459 1.00 27.92 77 SER A O 1
ATOM 550 N N . THR A 1 78 ? 23.707 -21.185 62.481 1.00 31.72 78 THR A N 1
ATOM 551 C CA . THR A 1 78 ? 22.830 -21.869 63.449 1.00 31.72 78 THR A CA 1
ATOM 552 C C . THR A 1 78 ? 22.029 -20.996 64.422 1.00 31.72 78 THR A C 1
ATOM 554 O O . THR A 1 78 ? 22.574 -20.485 65.389 1.00 31.72 78 THR A O 1
ATOM 557 N N . ASP A 1 79 ? 20.703 -20.977 64.299 1.00 30.53 79 ASP A N 1
ATOM 558 C CA . ASP A 1 79 ? 19.928 -22.023 64.967 1.00 30.53 79 ASP A CA 1
ATOM 559 C C . ASP A 1 79 ? 18.456 -22.035 64.557 1.00 30.53 79 ASP A C 1
ATOM 561 O O . ASP A 1 79 ? 17.838 -21.023 64.232 1.00 30.53 79 ASP A O 1
ATOM 565 N N . THR A 1 80 ? 17.922 -23.248 64.560 1.00 35.47 80 THR A N 1
ATOM 566 C CA . THR A 1 80 ? 16.513 -23.570 64.338 1.00 35.47 80 THR A CA 1
ATOM 567 C C . THR A 1 80 ? 15.728 -23.256 65.615 1.00 35.47 80 THR A C 1
ATOM 569 O O . THR A 1 80 ? 16.221 -23.520 66.710 1.00 35.47 80 THR A O 1
ATOM 572 N N . PRO A 1 81 ? 14.464 -22.818 65.505 1.00 39.06 81 PRO A N 1
ATOM 573 C CA . PRO A 1 81 ? 13.462 -23.594 66.218 1.00 39.06 81 PRO A CA 1
ATOM 574 C C . PRO A 1 81 ? 12.287 -23.968 65.318 1.00 39.06 81 PRO A C 1
ATOM 576 O O . PRO A 1 81 ? 11.699 -23.161 64.600 1.00 39.06 81 PRO A O 1
ATOM 579 N N . VAL A 1 82 ? 11.964 -25.253 65.405 1.00 43.22 82 VAL A N 1
ATOM 580 C CA . VAL A 1 82 ? 10.728 -25.877 64.956 1.00 43.22 82 VAL A CA 1
ATOM 581 C C . VAL A 1 82 ? 9.568 -25.150 65.635 1.00 43.22 82 VAL A C 1
ATOM 583 O O . VAL A 1 82 ? 9.428 -25.192 66.854 1.00 43.22 82 VAL A O 1
ATOM 586 N N . GLY A 1 83 ? 8.754 -24.472 64.832 1.00 32.81 83 GLY A N 1
ATOM 587 C CA . GLY A 1 83 ? 7.521 -23.820 65.248 1.00 32.81 83 GLY A CA 1
ATOM 588 C C . GLY A 1 83 ? 6.427 -24.143 64.243 1.00 32.81 83 GLY A C 1
ATOM 589 O O . GLY A 1 83 ? 6.368 -23.567 63.163 1.00 32.81 83 GLY A O 1
ATOM 590 N N . THR A 1 84 ? 5.597 -25.114 64.600 1.00 40.75 84 THR A N 1
ATOM 591 C CA . THR A 1 84 ? 4.361 -25.521 63.932 1.00 40.75 84 THR A CA 1
ATOM 592 C C . THR A 1 84 ? 3.479 -24.309 63.601 1.00 40.75 84 THR A C 1
ATOM 594 O O . THR A 1 84 ? 3.067 -23.617 64.534 1.00 40.75 84 THR A O 1
ATOM 597 N N . PRO A 1 85 ? 3.097 -24.052 62.335 1.00 41.81 85 PRO A N 1
ATOM 598 C CA . PRO A 1 85 ? 1.957 -23.199 62.068 1.00 41.81 85 PRO A CA 1
ATOM 599 C C . PRO A 1 85 ? 0.696 -24.064 62.103 1.00 41.81 85 PRO A C 1
ATOM 601 O O . PRO A 1 85 ? 0.474 -24.945 61.273 1.00 41.81 85 PRO A O 1
ATOM 604 N N . VAL A 1 86 ? -0.107 -23.809 63.132 1.00 40.59 86 VAL A N 1
ATOM 605 C CA . VAL A 1 86 ? -1.529 -24.138 63.202 1.00 40.59 86 VAL A CA 1
ATOM 606 C C . VAL A 1 86 ? -2.186 -23.732 61.884 1.00 40.59 86 VAL A C 1
ATOM 608 O O . VAL A 1 86 ? -1.983 -22.618 61.405 1.00 40.59 86 VAL A O 1
ATOM 611 N N . GLY A 1 87 ? -2.940 -24.659 61.294 1.00 34.94 87 GLY A N 1
ATOM 612 C CA . GLY A 1 87 ? -3.647 -24.440 60.044 1.00 34.94 87 GLY A CA 1
ATOM 613 C C . GLY A 1 87 ? -4.583 -23.241 60.134 1.00 34.94 87 GLY A C 1
ATOM 614 O O . GLY A 1 87 ? -5.562 -23.256 60.875 1.00 34.94 87 GLY A O 1
ATOM 615 N N . THR A 1 88 ? -4.305 -22.221 59.334 1.00 35.34 88 THR A N 1
ATOM 616 C CA . THR A 1 88 ? -5.346 -21.340 58.820 1.00 35.34 88 THR A CA 1
ATOM 617 C C . THR A 1 88 ? -6.109 -22.150 57.772 1.00 35.34 88 THR A C 1
ATOM 619 O O . THR A 1 88 ? -5.472 -22.677 56.853 1.00 35.34 88 THR A O 1
ATOM 622 N N . PRO A 1 89 ? -7.441 -22.301 57.871 1.00 39.34 89 PRO A N 1
ATOM 623 C CA . PRO A 1 89 ? -8.211 -22.802 56.747 1.00 39.34 89 PRO A CA 1
ATOM 624 C C . PRO A 1 89 ? -7.917 -21.886 55.562 1.00 39.34 89 PRO A C 1
ATOM 626 O O . PRO A 1 89 ? -7.959 -20.662 55.700 1.00 39.34 89 PRO A O 1
ATOM 629 N N . ALA A 1 90 ? -7.580 -22.483 54.422 1.00 39.69 90 ALA A N 1
ATOM 630 C CA . ALA A 1 90 ? -7.686 -21.802 53.151 1.00 39.69 90 ALA A CA 1
ATOM 631 C C . ALA A 1 90 ? -9.137 -21.325 53.049 1.00 39.69 90 ALA A C 1
ATOM 633 O O . ALA A 1 90 ? -10.050 -22.124 52.853 1.00 39.69 90 ALA A O 1
ATOM 634 N N . GLU A 1 91 ? -9.342 -20.033 53.283 1.00 39.25 91 GLU A N 1
ATOM 635 C CA . GLU A 1 91 ? -10.540 -19.325 52.882 1.00 39.25 91 GLU A CA 1
ATOM 636 C C . GLU A 1 91 ? -10.530 -19.395 51.356 1.00 39.25 91 GLU A C 1
ATOM 638 O O . GLU A 1 91 ? -9.891 -18.608 50.658 1.00 39.25 91 GLU A O 1
ATOM 643 N N . GLU A 1 92 ? -11.115 -20.476 50.845 1.00 43.19 92 GLU A N 1
ATOM 644 C CA . GLU A 1 92 ? -11.527 -20.611 49.465 1.00 43.19 92 GLU A CA 1
ATOM 645 C C . GLU A 1 92 ? -12.445 -19.417 49.236 1.00 43.19 92 GLU A C 1
ATOM 647 O O . GLU A 1 92 ? -13.580 -19.405 49.707 1.00 43.19 92 GLU A O 1
ATOM 652 N N . ALA A 1 93 ? -11.877 -18.343 48.678 1.00 51.50 93 ALA A N 1
ATOM 653 C CA . ALA A 1 93 ? -12.566 -17.088 48.454 1.00 51.50 93 ALA A CA 1
ATOM 654 C C . ALA A 1 93 ? -13.796 -17.408 47.609 1.00 51.50 93 ALA A C 1
ATOM 656 O O . ALA A 1 93 ? -13.699 -17.609 46.397 1.00 51.50 93 ALA A O 1
ATOM 657 N N . ALA A 1 94 ? -14.936 -17.552 48.283 1.00 56.09 94 ALA A N 1
ATOM 658 C CA . ALA A 1 94 ? -16.209 -17.808 47.660 1.00 56.09 94 ALA A CA 1
ATOM 659 C C . ALA A 1 94 ? -16.462 -16.603 46.765 1.00 56.09 94 ALA A C 1
ATOM 661 O O . ALA A 1 94 ? -16.776 -15.523 47.266 1.00 56.09 94 ALA A O 1
ATOM 662 N N . VAL A 1 95 ? -16.244 -16.785 45.457 1.00 59.91 95 VAL A N 1
ATOM 663 C CA . VAL A 1 95 ? -16.513 -15.763 44.448 1.00 59.91 95 VAL A CA 1
ATOM 664 C C . VAL A 1 95 ? -17.925 -15.288 44.713 1.00 59.91 95 VAL A C 1
ATOM 666 O O . VAL A 1 95 ? -18.887 -16.057 44.622 1.00 59.91 95 VAL A O 1
ATOM 669 N N . THR A 1 96 ? -18.040 -14.038 45.136 1.00 75.38 96 THR A N 1
ATOM 670 C CA . THR A 1 96 ? -19.330 -13.512 45.550 1.00 75.38 96 THR A CA 1
ATOM 671 C C . THR A 1 96 ? -20.264 -13.520 44.336 1.00 75.38 96 THR A C 1
ATOM 673 O O . THR A 1 96 ? -19.808 -13.360 43.198 1.00 75.38 96 THR A O 1
ATOM 676 N N . PRO A 1 97 ? -21.589 -13.658 44.519 1.00 74.06 97 PRO A N 1
ATOM 677 C CA . PRO A 1 97 ? -22.538 -13.539 43.411 1.00 74.06 97 PRO A CA 1
ATOM 678 C C . PRO A 1 97 ? -22.344 -12.248 42.592 1.00 74.06 97 PRO A C 1
ATOM 680 O O . PRO A 1 97 ? -22.586 -12.237 41.387 1.00 74.06 97 PRO A O 1
ATOM 683 N N . ALA A 1 98 ? -21.846 -11.180 43.230 1.00 70.50 98 ALA A N 1
ATOM 684 C CA . ALA A 1 98 ? -21.484 -9.920 42.589 1.00 70.50 98 ALA A CA 1
ATOM 685 C C . ALA A 1 98 ? -20.249 -10.034 41.674 1.00 70.50 98 ALA A C 1
ATOM 687 O O . ALA A 1 98 ? -20.282 -9.541 40.548 1.00 70.50 98 ALA A O 1
ATOM 688 N N . GLU A 1 99 ? -19.183 -10.713 42.105 1.00 73.12 99 GLU A N 1
ATOM 689 C CA . GLU A 1 99 ? -17.988 -10.956 41.283 1.00 73.12 99 GLU A CA 1
ATOM 690 C C . GLU A 1 99 ? -18.281 -11.899 40.109 1.00 73.12 99 GLU A C 1
ATOM 692 O O . GLU A 1 99 ? -17.817 -11.660 38.993 1.00 73.12 99 GLU A O 1
ATOM 697 N N . ALA A 1 100 ? -19.109 -12.926 40.322 1.00 73.31 100 ALA A N 1
ATOM 698 C CA . ALA A 1 100 ? -19.556 -13.824 39.258 1.00 73.31 100 ALA A CA 1
ATOM 699 C C . ALA A 1 100 ? -20.411 -13.086 38.209 1.00 73.31 100 ALA A C 1
ATOM 701 O O . ALA A 1 100 ? -20.209 -13.259 37.004 1.00 73.31 100 ALA A O 1
ATOM 702 N N . ALA A 1 101 ? -21.324 -12.213 38.652 1.00 73.50 101 ALA A N 1
ATOM 703 C CA . ALA A 1 101 ? -22.117 -11.366 37.764 1.00 73.50 101 ALA A CA 1
ATOM 704 C C . ALA A 1 101 ? -21.244 -10.357 36.994 1.00 73.50 101 ALA A C 1
ATOM 706 O O . ALA A 1 101 ? -21.427 -10.183 35.789 1.00 73.50 101 ALA A O 1
ATOM 707 N N . ALA A 1 102 ? -20.255 -9.743 37.652 1.00 76.06 102 ALA A N 1
ATOM 708 C CA . ALA A 1 102 ? -19.307 -8.831 37.012 1.00 76.06 102 ALA A CA 1
ATOM 709 C C . ALA A 1 102 ? -18.440 -9.542 35.957 1.00 76.06 102 ALA A C 1
ATOM 711 O O . ALA A 1 102 ? -18.254 -9.021 34.856 1.00 76.06 102 ALA A O 1
ATOM 712 N N . ALA A 1 103 ? -17.965 -10.757 36.246 1.00 76.88 103 ALA A N 1
ATOM 713 C CA . ALA A 1 103 ? -17.210 -11.570 35.294 1.00 76.88 103 ALA A CA 1
ATOM 714 C C . ALA A 1 103 ? -18.060 -11.974 34.075 1.00 76.88 103 ALA A C 1
ATOM 716 O O . ALA A 1 103 ? -17.591 -11.893 32.937 1.00 76.88 103 ALA A O 1
ATOM 717 N N . ALA A 1 104 ? -19.325 -12.352 34.288 1.00 79.62 104 ALA A N 1
ATOM 718 C CA . ALA A 1 104 ? -20.261 -12.665 33.208 1.00 79.62 104 ALA A CA 1
ATOM 719 C C . ALA A 1 104 ? -20.581 -11.433 32.338 1.00 79.62 104 ALA A C 1
ATOM 721 O O . ALA A 1 104 ? -20.601 -11.527 31.106 1.00 79.62 104 ALA A O 1
ATOM 722 N N . ALA A 1 105 ? -20.764 -10.263 32.957 1.00 78.88 105 ALA A N 1
ATOM 723 C CA . ALA A 1 105 ? -20.959 -8.999 32.251 1.00 78.88 105 ALA A CA 1
ATOM 724 C C . ALA A 1 105 ? -19.722 -8.621 31.416 1.00 78.88 105 ALA A C 1
ATOM 726 O O . ALA A 1 105 ? -19.852 -8.313 30.231 1.00 78.88 105 ALA A O 1
ATOM 727 N N . ALA A 1 106 ? -18.516 -8.738 31.980 1.00 81.62 106 ALA A N 1
ATOM 728 C CA . ALA A 1 106 ? -17.263 -8.485 31.267 1.00 81.62 106 ALA A CA 1
ATOM 729 C C . ALA A 1 106 ? -17.047 -9.455 30.090 1.00 81.62 106 ALA A C 1
ATOM 731 O O . ALA A 1 106 ? -16.613 -9.044 29.012 1.00 81.62 106 ALA A O 1
ATOM 732 N N . ALA A 1 107 ? -17.394 -10.736 30.255 1.00 83.62 107 ALA A N 1
ATOM 733 C CA . ALA A 1 107 ? -17.337 -11.721 29.176 1.00 83.62 107 ALA A CA 1
ATOM 734 C C . ALA A 1 107 ? -18.325 -11.396 28.041 1.00 83.62 107 ALA A C 1
ATOM 736 O O . ALA A 1 107 ? -17.988 -11.557 26.863 1.00 83.62 107 ALA A O 1
ATOM 737 N N . THR A 1 108 ? -19.518 -10.909 28.391 1.00 86.25 108 THR A N 1
ATOM 738 C CA . THR A 1 108 ? -20.547 -10.472 27.435 1.00 86.25 108 THR A CA 1
ATOM 739 C C . THR A 1 108 ? -20.082 -9.242 26.660 1.00 86.25 108 THR A C 1
ATOM 741 O O . THR A 1 108 ? -20.063 -9.276 25.430 1.00 86.25 108 THR A O 1
ATOM 744 N N . ALA A 1 109 ? -19.592 -8.209 27.351 1.00 87.00 109 ALA A N 1
ATOM 745 C CA . ALA A 1 109 ? -19.033 -7.013 26.721 1.00 87.00 109 ALA A CA 1
ATOM 746 C C . ALA A 1 109 ? -17.832 -7.345 25.820 1.00 87.00 109 ALA A C 1
ATOM 748 O O . ALA A 1 109 ? -17.732 -6.865 24.692 1.00 87.00 109 ALA A O 1
ATOM 749 N N . GLY A 1 110 ? -16.945 -8.243 26.263 1.00 86.69 110 GLY A N 1
ATOM 750 C CA . GLY A 1 110 ? -15.812 -8.706 25.462 1.00 86.69 110 GLY A CA 1
ATOM 751 C C . GLY A 1 110 ? -16.220 -9.508 24.221 1.00 86.69 110 GLY A C 1
ATOM 752 O O . GLY A 1 110 ? -15.501 -9.505 23.222 1.00 86.69 110 GLY A O 1
ATOM 753 N N . ARG A 1 111 ? -17.353 -10.222 24.246 1.00 89.00 111 ARG A N 1
ATOM 754 C CA . ARG A 1 111 ? -17.928 -10.857 23.048 1.00 89.00 111 ARG A CA 1
ATOM 755 C C . ARG A 1 111 ? -18.533 -9.807 22.114 1.00 89.00 111 ARG A C 1
ATOM 757 O O . ARG A 1 111 ? -18.174 -9.796 20.943 1.00 89.00 111 ARG A O 1
ATOM 764 N N . ALA A 1 112 ? -19.336 -8.889 22.648 1.00 91.12 112 ALA A N 1
ATOM 765 C CA . ALA A 1 112 ? -19.949 -7.811 21.878 1.00 91.12 112 ALA A CA 1
ATOM 766 C C . ALA A 1 112 ? -18.907 -6.921 21.181 1.00 91.12 112 ALA A C 1
ATOM 768 O O . ALA A 1 112 ? -19.075 -6.607 20.011 1.00 91.12 112 ALA A O 1
ATOM 769 N N . ARG A 1 113 ? -17.785 -6.583 21.838 1.00 91.56 113 ARG A N 1
ATOM 770 C CA . ARG A 1 113 ? -16.681 -5.825 21.213 1.00 91.56 113 ARG A CA 1
ATOM 771 C C . ARG A 1 113 ? -16.051 -6.551 20.025 1.00 91.56 113 ARG A C 1
ATOM 773 O O . ARG A 1 113 ? -15.692 -5.901 19.049 1.00 91.56 113 ARG A O 1
ATOM 780 N N . ARG A 1 114 ? -15.913 -7.879 20.102 1.00 89.00 114 ARG A N 1
ATOM 781 C CA . ARG A 1 114 ? -15.381 -8.694 18.998 1.00 89.00 114 ARG A CA 1
ATOM 782 C C . ARG A 1 114 ? -16.365 -8.754 17.836 1.00 89.00 114 ARG A C 1
ATOM 784 O O . ARG A 1 114 ? -15.975 -8.462 16.717 1.00 89.00 114 ARG A O 1
ATOM 791 N N . GLU A 1 115 ? -17.636 -9.032 18.116 1.00 90.75 115 GLU A N 1
ATOM 792 C CA . GLU A 1 115 ? -18.690 -9.045 17.093 1.00 90.75 115 GLU A CA 1
ATOM 793 C C . GLU A 1 115 ? -18.865 -7.671 16.429 1.00 90.75 115 GLU A C 1
ATOM 795 O O . GLU A 1 115 ? -19.022 -7.586 15.213 1.00 90.75 115 GLU A O 1
ATOM 800 N N . LEU A 1 116 ? -18.777 -6.587 17.207 1.00 92.44 116 LEU A N 1
ATOM 801 C CA . LEU A 1 116 ? -18.812 -5.215 16.703 1.00 92.44 116 LEU A CA 1
ATOM 802 C C . LEU A 1 116 ? -17.615 -4.913 15.799 1.00 92.44 116 LEU A C 1
ATOM 804 O O . LEU A 1 116 ? -17.787 -4.358 14.716 1.00 92.44 116 LEU A O 1
ATOM 808 N N . PHE A 1 117 ? -16.408 -5.286 16.232 1.00 92.75 117 PHE A N 1
ATOM 809 C CA . PHE A 1 117 ? -15.216 -5.153 15.405 1.00 92.75 117 PHE A CA 1
ATOM 810 C C . PHE A 1 117 ? -15.372 -5.929 14.093 1.00 92.75 117 PHE A C 1
ATOM 812 O O . PHE A 1 117 ? -15.115 -5.364 13.034 1.00 92.75 117 PHE A O 1
ATOM 819 N N . ASP A 1 118 ? -15.814 -7.187 14.144 1.00 90.81 118 ASP A N 1
ATOM 820 C CA . ASP A 1 118 ? -15.950 -8.038 12.960 1.00 90.81 118 ASP A CA 1
ATOM 821 C C . ASP A 1 118 ? -16.971 -7.460 11.971 1.00 90.81 118 ASP A C 1
ATOM 823 O O . ASP A 1 118 ? -16.687 -7.393 10.771 1.00 90.81 118 ASP A O 1
ATOM 827 N N . ALA A 1 119 ? -18.112 -6.963 12.466 1.00 91.75 119 ALA A N 1
ATOM 828 C CA . ALA A 1 119 ? -19.124 -6.290 11.651 1.00 91.75 119 ALA A CA 1
ATOM 829 C C . ALA A 1 119 ? -18.547 -5.063 10.918 1.00 91.75 119 ALA A C 1
ATOM 831 O O . ALA A 1 119 ? -18.721 -4.920 9.708 1.00 91.75 119 ALA A O 1
ATOM 832 N N . LEU A 1 120 ? -17.789 -4.213 11.622 1.00 93.19 120 LEU A N 1
ATOM 833 C CA . LEU A 1 120 ? -17.173 -3.011 11.046 1.00 93.19 120 LEU A CA 1
ATOM 834 C C . LEU A 1 120 ? -16.005 -3.332 10.100 1.00 93.19 120 LEU A C 1
ATOM 836 O O . LEU A 1 120 ? -15.875 -2.727 9.040 1.00 93.19 120 LEU A O 1
ATOM 840 N N . ALA A 1 121 ? -15.143 -4.282 10.464 1.00 90.94 121 ALA A N 1
ATOM 841 C CA . ALA A 1 121 ? -13.917 -4.599 9.735 1.00 90.94 121 ALA A CA 1
ATOM 842 C C . ALA A 1 121 ? -14.162 -5.396 8.447 1.00 90.94 121 ALA A C 1
ATOM 844 O O . ALA A 1 121 ? -13.342 -5.344 7.528 1.00 90.94 121 ALA A O 1
ATOM 845 N N . THR A 1 122 ? -15.265 -6.143 8.378 1.00 83.62 122 THR A N 1
ATOM 846 C CA . THR A 1 122 ? -15.640 -6.928 7.192 1.00 83.62 122 THR A CA 1
ATOM 847 C C . THR A 1 122 ? -16.743 -6.274 6.365 1.00 83.62 122 THR A C 1
ATOM 849 O O . THR A 1 122 ? -16.974 -6.701 5.235 1.00 83.62 122 THR A O 1
ATOM 852 N N . GLY A 1 123 ? -17.413 -5.248 6.906 1.00 76.75 123 GLY A N 1
ATOM 853 C CA . GLY A 1 123 ? -18.605 -4.654 6.297 1.00 76.75 123 GLY A CA 1
ATOM 854 C C . GLY A 1 123 ? -19.777 -5.637 6.226 1.00 76.75 123 GLY A C 1
ATOM 855 O O . GLY A 1 123 ? -20.706 -5.437 5.449 1.00 76.75 123 GLY A O 1
ATOM 856 N N . ALA A 1 124 ? -19.716 -6.737 6.982 1.00 66.00 124 ALA A N 1
ATOM 857 C CA . ALA A 1 124 ? -20.755 -7.743 6.977 1.00 66.00 124 ALA A CA 1
ATOM 858 C C . ALA A 1 124 ? -21.948 -7.251 7.801 1.00 66.00 124 ALA A C 1
ATOM 860 O O . ALA A 1 124 ? -21.890 -7.192 9.026 1.00 66.00 124 ALA A O 1
ATOM 861 N N . GLU A 1 125 ? -23.079 -7.031 7.136 1.00 58.53 125 GLU A N 1
ATOM 862 C CA . GLU A 1 125 ? -24.401 -6.871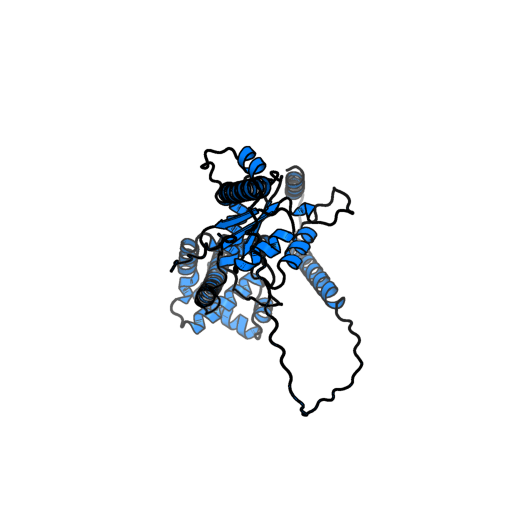 7.767 1.00 58.53 125 GLU A CA 1
ATOM 863 C C . GLU A 1 125 ? -24.924 -8.192 8.389 1.00 58.53 125 GLU A C 1
ATOM 865 O O . GLU A 1 125 ? -26.096 -8.323 8.725 1.00 58.53 125 GLU A O 1
ATOM 870 N N . GLY A 1 126 ? -24.067 -9.216 8.492 1.00 50.72 126 GLY A N 1
ATOM 871 C CA . GLY A 1 126 ? -24.447 -10.613 8.698 1.00 50.72 126 GLY A CA 1
ATOM 872 C C . GLY A 1 126 ? -24.605 -11.064 10.150 1.00 50.72 126 GLY A C 1
ATOM 873 O O . GLY A 1 126 ? -25.040 -12.194 10.374 1.00 50.72 126 GLY A O 1
ATOM 874 N N . SER A 1 127 ? -24.276 -10.239 11.145 1.00 54.91 127 SER A N 1
ATOM 875 C CA . SER A 1 127 ? -24.690 -10.529 12.516 1.00 54.91 127 SER A CA 1
ATOM 876 C C . SER A 1 127 ? -26.147 -10.092 12.646 1.00 54.91 127 SER A C 1
ATOM 878 O O . SER A 1 127 ? -26.465 -8.915 12.562 1.00 54.91 127 SER A O 1
ATOM 880 N N . GLY A 1 128 ? -27.073 -11.033 12.853 1.00 66.12 128 GLY A N 1
ATOM 881 C CA . GLY A 1 128 ? -28.500 -10.718 13.046 1.00 66.12 128 GLY A CA 1
ATOM 882 C C . GLY A 1 128 ? -28.795 -9.754 14.213 1.00 66.12 128 GLY A C 1
ATOM 883 O O . GLY A 1 128 ? -29.942 -9.357 14.404 1.00 66.12 128 GLY A O 1
ATOM 884 N N . THR A 1 129 ? -27.773 -9.373 14.985 1.00 78.69 129 THR A N 1
ATOM 885 C CA . THR A 1 129 ? -27.794 -8.327 16.005 1.00 78.69 129 THR A CA 1
ATOM 886 C C . THR A 1 129 ? -27.506 -6.956 15.374 1.00 78.69 129 THR A C 1
ATOM 888 O O . THR A 1 129 ? -26.417 -6.751 14.839 1.00 78.69 129 THR A O 1
ATOM 891 N N . PRO A 1 130 ? -28.416 -5.971 15.491 1.00 86.31 130 PRO A N 1
ATOM 892 C CA . PRO A 1 130 ? -28.181 -4.619 14.993 1.00 86.31 130 PRO A CA 1
ATOM 893 C C . PRO A 1 130 ? -26.913 -3.981 15.580 1.00 86.31 130 PRO A C 1
ATOM 895 O O . PRO A 1 130 ? -26.636 -4.112 16.774 1.00 86.31 130 PRO A O 1
ATOM 898 N N . LEU A 1 131 ? -26.193 -3.199 14.769 1.00 87.25 131 LEU A N 1
ATOM 899 C CA . LEU A 1 131 ? -24.949 -2.523 15.167 1.00 87.25 131 LEU A CA 1
ATOM 900 C C . LEU A 1 131 ? -25.106 -1.658 16.432 1.00 87.25 131 LEU A C 1
ATOM 902 O O . LEU A 1 131 ? -24.213 -1.612 17.275 1.00 87.25 131 LEU A O 1
ATOM 906 N N . ALA A 1 132 ? -26.265 -1.010 16.592 1.00 89.12 132 ALA A N 1
ATOM 907 C CA . ALA A 1 132 ? -26.587 -0.208 17.772 1.00 89.12 132 ALA A CA 1
ATOM 908 C C . ALA A 1 132 ? -26.644 -1.042 19.066 1.00 89.12 132 ALA A C 1
ATOM 910 O O . ALA A 1 132 ? -26.240 -0.566 20.126 1.00 89.12 132 ALA A O 1
ATOM 911 N N . GLU A 1 133 ? -27.109 -2.291 18.989 1.00 90.69 133 GLU A N 1
ATOM 912 C CA . GLU A 1 133 ? -27.153 -3.191 20.144 1.00 90.69 133 GLU A CA 1
ATOM 913 C C . GLU A 1 133 ? -25.757 -3.709 20.491 1.00 90.69 133 GLU A C 1
ATOM 915 O O . GLU A 1 133 ? -25.367 -3.697 21.659 1.00 90.69 133 GLU A O 1
ATOM 920 N N . LEU A 1 134 ? -24.966 -4.068 19.474 1.00 90.94 134 LEU A N 1
ATOM 921 C CA . LEU A 1 134 ? -23.560 -4.429 19.657 1.00 90.94 134 LEU A CA 1
ATOM 922 C C . LEU A 1 134 ? -22.766 -3.286 20.296 1.00 90.94 134 LEU A C 1
ATOM 924 O O . LEU A 1 134 ? -22.033 -3.531 21.245 1.00 90.94 134 LEU A O 1
ATOM 928 N N . SER A 1 135 ? -22.961 -2.044 19.843 1.00 92.12 135 SER A N 1
ATOM 929 C CA . SER A 1 135 ? -22.371 -0.836 20.441 1.00 92.12 135 SER A CA 1
ATOM 930 C C . SER A 1 135 ? -22.722 -0.688 21.925 1.00 92.12 135 SER A C 1
ATOM 932 O O . SER A 1 135 ? -21.826 -0.517 22.756 1.00 92.12 135 SER A O 1
ATOM 934 N N . ARG A 1 136 ? -24.009 -0.834 22.275 1.00 92.75 136 ARG A N 1
ATOM 935 C CA . ARG A 1 136 ? -24.499 -0.742 23.659 1.00 92.75 136 ARG A CA 1
ATOM 936 C C . ARG A 1 136 ? -23.870 -1.807 24.559 1.00 92.75 136 ARG A C 1
ATOM 938 O O . ARG A 1 136 ? -23.370 -1.481 25.631 1.00 92.75 136 ARG A O 1
ATOM 945 N N . LEU A 1 137 ? -23.872 -3.066 24.117 1.00 92.00 137 LEU A N 1
ATOM 946 C CA . LEU A 1 137 ? -23.310 -4.197 24.864 1.00 92.00 137 LEU A CA 1
ATOM 947 C C . LEU A 1 137 ? -21.780 -4.125 24.965 1.00 92.00 137 LEU A C 1
ATOM 949 O O . LEU A 1 137 ? -21.205 -4.526 25.974 1.00 92.00 137 LEU A O 1
ATOM 953 N N . ALA A 1 138 ? -21.121 -3.608 23.927 1.00 90.31 138 ALA A N 1
ATOM 954 C CA . ALA A 1 138 ? -19.676 -3.410 23.866 1.00 90.31 138 ALA A CA 1
ATOM 955 C C . ALA A 1 138 ? -19.183 -2.228 24.715 1.00 90.31 138 ALA A C 1
ATOM 957 O O . ALA A 1 138 ? -17.971 -2.110 24.937 1.00 90.31 138 ALA A O 1
ATOM 958 N N . GLY A 1 139 ? -20.096 -1.344 25.135 1.00 89.88 139 GLY A N 1
ATOM 959 C CA . GLY A 1 139 ? -19.763 -0.074 25.774 1.00 89.88 139 GLY A CA 1
ATOM 960 C C . GLY A 1 139 ? -18.938 0.843 24.871 1.00 89.88 139 GLY A C 1
ATOM 961 O O . GLY A 1 139 ? -18.127 1.601 25.383 1.00 89.88 139 GLY A O 1
ATOM 962 N N . TRP A 1 140 ? -19.100 0.730 23.548 1.00 91.69 140 TRP A N 1
ATOM 963 C CA . TRP A 1 140 ? -18.330 1.484 22.559 1.00 91.69 140 TRP A CA 1
ATOM 964 C C . TRP A 1 140 ? -19.279 2.338 21.715 1.00 91.69 140 TRP A C 1
ATOM 966 O O . TRP A 1 140 ? -19.973 1.780 20.854 1.00 91.69 140 TRP A O 1
ATOM 976 N N . PRO A 1 141 ? -19.388 3.655 21.967 1.00 90.50 141 PRO A N 1
ATOM 977 C CA . PRO A 1 141 ? -20.273 4.519 21.195 1.00 90.50 141 PRO A CA 1
ATOM 978 C C . PRO A 1 141 ? -19.809 4.574 19.739 1.00 90.50 141 PRO A C 1
ATOM 980 O O . PRO A 1 141 ? -18.614 4.625 19.473 1.00 90.50 141 PRO A O 1
ATOM 983 N N . LEU A 1 142 ? -20.756 4.562 18.799 1.00 90.38 142 LEU A N 1
ATOM 984 C CA . LEU A 1 142 ? -20.449 4.623 17.370 1.00 90.38 142 LEU A CA 1
ATOM 985 C C . LEU A 1 142 ? -19.898 6.020 17.009 1.00 90.38 142 LEU A C 1
ATOM 987 O O . LEU A 1 142 ? -20.656 6.988 17.098 1.00 90.38 142 LEU A O 1
ATOM 991 N N . PRO A 1 143 ? -18.614 6.145 16.624 1.00 91.00 143 PRO A N 1
ATOM 992 C CA . PRO A 1 143 ? -18.003 7.419 16.261 1.00 91.00 143 PRO A CA 1
ATOM 993 C C . PRO A 1 143 ? -18.437 7.865 14.861 1.00 91.00 143 PRO A C 1
ATOM 995 O O . PRO A 1 143 ? -18.979 7.078 14.078 1.00 91.00 143 PRO A O 1
ATOM 998 N N . GLU A 1 144 ? -18.161 9.123 14.520 1.00 90.25 144 GLU A N 1
ATOM 999 C CA . GLU A 1 144 ? -18.427 9.635 13.171 1.00 90.25 144 GLU A CA 1
ATOM 1000 C C . GLU A 1 144 ? -17.381 9.115 12.185 1.00 90.25 144 GLU A C 1
ATOM 1002 O O . GLU A 1 144 ? -17.718 8.667 11.082 1.00 90.25 144 GLU A O 1
ATOM 1007 N N . THR A 1 145 ? -16.115 9.126 12.607 1.00 92.19 145 THR A N 1
ATOM 1008 C CA . THR A 1 145 ? -14.988 8.640 11.815 1.00 92.19 145 THR A CA 1
ATOM 1009 C C . THR A 1 145 ? -14.175 7.600 12.573 1.00 92.19 145 THR A C 1
ATOM 1011 O O . THR A 1 145 ? -14.161 7.528 13.801 1.00 92.19 145 THR A O 1
ATOM 1014 N N . VAL A 1 146 ? -13.499 6.737 11.821 1.00 93.31 146 VAL A N 1
ATOM 1015 C CA . VAL A 1 146 ? -12.627 5.691 12.347 1.00 93.31 146 VAL A CA 1
ATOM 1016 C C . VAL A 1 146 ? -11.359 5.589 11.524 1.00 93.31 146 VAL A C 1
ATOM 1018 O O . VAL A 1 146 ? -11.349 5.840 10.318 1.00 93.31 146 VAL A O 1
ATOM 1021 N N . GLN A 1 147 ? -10.286 5.154 12.173 1.00 93.38 147 GLN A N 1
ATOM 1022 C CA . GLN A 1 147 ? -9.027 4.844 11.515 1.00 93.38 147 GLN A CA 1
ATOM 1023 C C . GLN A 1 147 ? -8.494 3.499 11.996 1.00 93.38 147 GLN A C 1
ATOM 1025 O O . GLN A 1 147 ? -8.379 3.246 13.196 1.00 93.38 147 GLN A O 1
ATOM 1030 N N . ALA A 1 148 ? -8.173 2.618 11.053 1.00 94.62 148 ALA A N 1
ATOM 1031 C CA . ALA A 1 148 ? -7.651 1.302 11.370 1.00 94.62 148 ALA A CA 1
ATOM 1032 C C . ALA A 1 148 ? -6.136 1.328 11.596 1.00 94.62 148 ALA A C 1
ATOM 1034 O O . ALA A 1 148 ? -5.397 2.012 10.887 1.00 94.62 148 ALA A O 1
ATOM 103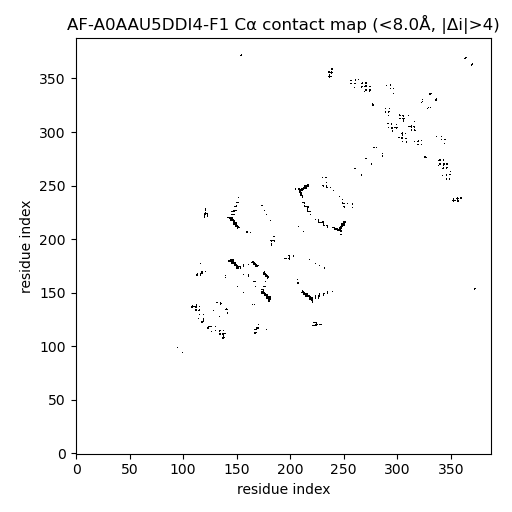5 N N . VAL A 1 149 ? -5.653 0.509 12.527 1.00 93.56 149 VAL A N 1
ATOM 1036 C CA . VAL A 1 149 ? -4.225 0.241 12.729 1.00 93.56 149 VAL A CA 1
ATOM 1037 C C . VAL A 1 149 ? -3.997 -1.264 12.689 1.00 93.56 149 VAL A C 1
ATOM 1039 O O . VAL A 1 149 ? -4.518 -1.988 13.529 1.00 93.56 149 VAL A O 1
ATOM 1042 N N . ALA A 1 150 ? -3.199 -1.739 11.737 1.00 92.44 150 ALA A N 1
ATOM 1043 C CA . ALA A 1 150 ? -2.800 -3.139 11.620 1.00 92.44 150 ALA A CA 1
ATOM 1044 C C . ALA A 1 150 ? -1.414 -3.358 12.247 1.00 92.44 150 ALA A C 1
ATOM 1046 O O . ALA A 1 150 ? -0.486 -2.579 12.007 1.00 92.44 150 ALA A O 1
ATOM 1047 N N . LEU A 1 151 ? -1.258 -4.430 13.029 1.00 87.56 151 LEU A N 1
ATOM 1048 C CA . LEU A 1 151 ? -0.043 -4.739 13.791 1.00 87.56 151 LEU A CA 1
ATOM 1049 C C . LEU A 1 151 ? 0.561 -6.084 13.376 1.00 87.56 151 LEU A C 1
ATOM 1051 O O . LEU A 1 151 ? -0.154 -7.060 13.167 1.00 87.56 151 LEU A O 1
ATOM 1055 N N . VAL A 1 152 ? 1.897 -6.161 13.333 1.00 79.69 152 VAL A N 1
ATOM 1056 C CA . VAL A 1 152 ? 2.603 -7.442 13.126 1.00 79.69 152 VAL A CA 1
ATOM 1057 C C . VAL A 1 152 ? 2.573 -8.322 14.376 1.00 79.69 152 VAL A C 1
ATOM 1059 O O . VAL A 1 152 ? 2.410 -9.535 14.264 1.00 79.69 152 VAL A O 1
ATOM 1062 N N . THR A 1 153 ? 2.763 -7.732 15.559 1.00 74.06 153 THR A N 1
ATOM 1063 C CA . THR A 1 153 ? 2.875 -8.479 16.818 1.00 74.06 153 THR A CA 1
ATOM 1064 C C . THR A 1 153 ? 1.583 -8.350 17.622 1.00 74.06 153 THR A C 1
ATOM 1066 O O . THR A 1 153 ? 1.325 -7.287 18.191 1.00 74.06 153 THR A O 1
ATOM 1069 N N . PRO A 1 154 ? 0.785 -9.422 17.750 1.00 66.75 154 PRO A N 1
ATOM 1070 C CA . PRO A 1 154 ? -0.519 -9.336 18.395 1.00 66.75 154 PRO A CA 1
ATOM 1071 C C . PRO A 1 154 ? -0.444 -9.019 19.901 1.00 66.75 154 PRO A C 1
ATOM 1073 O O . PRO A 1 154 ? -1.335 -8.381 20.456 1.00 66.75 154 PRO A O 1
ATOM 1076 N N . GLY A 1 155 ? 0.651 -9.391 20.572 1.00 65.81 155 GLY A N 1
ATOM 1077 C CA . GLY A 1 155 ? 0.844 -9.133 22.006 1.00 65.81 155 GLY A CA 1
ATOM 1078 C C . GLY A 1 155 ? 0.927 -7.651 22.399 1.00 65.81 155 GLY A C 1
ATOM 1079 O O . GLY A 1 155 ? 0.868 -7.338 23.583 1.00 65.81 155 GLY A O 1
ATOM 1080 N N . GLU A 1 156 ? 1.056 -6.736 21.436 1.00 69.00 156 GLU A N 1
ATOM 1081 C CA . GLU A 1 156 ? 1.170 -5.294 21.690 1.00 69.00 156 GLU A CA 1
ATOM 1082 C C . GLU A 1 156 ? -0.182 -4.565 21.640 1.00 69.00 156 GLU A C 1
ATOM 1084 O O . GLU A 1 156 ? -0.285 -3.438 22.129 1.00 69.00 156 GLU A O 1
ATOM 1089 N N . ALA A 1 157 ? -1.223 -5.207 21.096 1.00 67.00 157 ALA A N 1
ATOM 1090 C CA . ALA A 1 157 ? -2.546 -4.611 20.924 1.00 67.00 157 ALA A CA 1
ATOM 1091 C C . ALA A 1 157 ? -3.196 -4.150 22.248 1.00 67.00 157 ALA A C 1
ATOM 1093 O O . ALA A 1 157 ? -3.688 -3.024 22.280 1.00 67.00 157 ALA A O 1
ATOM 1094 N N . PRO A 1 158 ? -3.143 -4.908 23.367 1.00 66.94 158 PRO A N 1
ATOM 1095 C CA . PRO A 1 158 ? -3.741 -4.456 24.629 1.00 66.94 158 PRO A CA 1
ATOM 1096 C C . PRO A 1 158 ? -3.077 -3.201 25.211 1.00 66.94 158 PRO A C 1
ATOM 1098 O O . PRO A 1 158 ? -3.753 -2.352 25.778 1.00 66.94 158 PRO A O 1
ATOM 1101 N N . ALA A 1 159 ? -1.758 -3.050 25.044 1.00 65.94 159 ALA A N 1
ATOM 1102 C CA . ALA A 1 159 ? -1.035 -1.862 25.504 1.00 65.94 159 ALA A CA 1
ATOM 1103 C C . ALA A 1 159 ? -1.348 -0.625 24.645 1.00 65.94 159 ALA A C 1
ATOM 1105 O O . ALA A 1 159 ? -1.297 0.499 25.134 1.00 65.94 159 ALA A O 1
ATOM 1106 N N . LEU A 1 160 ? -1.663 -0.833 23.365 1.00 67.44 160 LEU A N 1
ATOM 1107 C CA . LEU A 1 160 ? -2.100 0.219 22.449 1.00 67.44 160 LEU A CA 1
ATOM 1108 C C . LEU A 1 160 ? -3.563 0.601 22.661 1.00 67.44 160 LEU A C 1
ATOM 1110 O O . LEU A 1 160 ? -3.914 1.763 22.504 1.00 67.44 160 LEU A O 1
ATOM 1114 N N . ALA A 1 161 ? -4.398 -0.341 23.086 1.00 64.69 161 ALA A N 1
ATOM 1115 C CA . ALA A 1 161 ? -5.778 -0.047 23.434 1.00 64.69 161 ALA A CA 1
ATOM 1116 C C . ALA A 1 161 ? -5.927 0.808 24.696 1.00 64.69 161 ALA A C 1
ATOM 1118 O O . ALA A 1 161 ? -7.004 1.317 24.951 1.00 64.69 161 ALA A O 1
ATOM 1119 N N . ALA A 1 162 ? -4.855 1.026 25.461 1.00 62.75 162 ALA A N 1
ATOM 1120 C CA . ALA A 1 162 ? -4.842 2.012 26.538 1.00 62.75 162 ALA A CA 1
ATOM 1121 C C . ALA A 1 162 ? -4.735 3.469 26.033 1.00 62.75 162 ALA A C 1
ATOM 1123 O O . ALA A 1 162 ? -4.831 4.394 26.833 1.00 62.75 162 ALA A O 1
ATOM 1124 N N . LEU A 1 163 ? -4.528 3.690 24.726 1.00 60.66 163 LEU A N 1
ATOM 1125 C CA . LEU A 1 163 ? -4.422 5.025 24.116 1.00 60.66 163 LEU A CA 1
ATOM 1126 C C . LEU A 1 163 ? -5.782 5.670 23.798 1.00 60.66 163 LEU A C 1
ATOM 1128 O O . LEU A 1 163 ? -5.817 6.789 23.296 1.00 60.66 163 LEU A O 1
ATOM 1132 N N . GLY A 1 164 ? -6.886 4.970 24.067 1.00 66.50 164 GLY A N 1
ATOM 1133 C CA . GLY A 1 164 ? -8.260 5.430 23.859 1.00 66.50 164 GLY A CA 1
ATOM 1134 C C . GLY A 1 164 ? -9.242 4.258 23.905 1.00 66.50 164 GLY A C 1
ATOM 1135 O O . GLY A 1 164 ? -8.825 3.108 24.002 1.00 66.50 164 GLY A O 1
ATOM 1136 N N . ASP A 1 165 ? -10.546 4.510 23.796 1.00 80.75 165 ASP A N 1
ATOM 1137 C CA . ASP A 1 165 ? -11.553 3.441 23.713 1.00 80.75 165 ASP A CA 1
ATOM 1138 C C . ASP A 1 165 ? -11.519 2.771 22.324 1.00 80.75 165 ASP A C 1
ATOM 1140 O O . ASP A 1 165 ? -12.382 2.983 21.483 1.00 80.75 165 ASP A O 1
ATOM 1144 N N . THR A 1 166 ? -10.460 2.018 22.024 1.00 88.00 166 THR A N 1
ATOM 1145 C CA . THR A 1 166 ? -10.262 1.373 20.712 1.00 88.00 166 THR A CA 1
ATOM 1146 C C . THR A 1 166 ? -10.894 -0.017 20.667 1.00 88.00 166 THR A C 1
ATOM 1148 O O . THR A 1 166 ? -10.858 -0.776 21.645 1.00 88.00 166 THR A O 1
ATOM 1151 N N . LEU A 1 167 ? -11.462 -0.393 19.520 1.00 89.75 167 LEU A N 1
ATOM 1152 C CA . LEU A 1 167 ? -11.896 -1.772 19.288 1.00 89.75 167 LEU A CA 1
ATOM 1153 C C . LEU A 1 167 ? -10.719 -2.603 18.792 1.00 89.75 167 LEU A C 1
ATOM 1155 O O . LEU A 1 167 ? -10.008 -2.188 17.883 1.00 89.75 167 LEU A O 1
ATOM 1159 N N . ILE A 1 168 ? -10.542 -3.790 19.368 1.00 90.38 168 ILE A N 1
ATOM 1160 C CA . ILE A 1 168 ? -9.507 -4.743 18.968 1.00 90.38 168 ILE A CA 1
ATOM 1161 C C . ILE A 1 168 ? -10.187 -5.969 18.380 1.00 90.38 168 ILE A C 1
ATOM 1163 O O . ILE A 1 168 ? -11.061 -6.556 19.021 1.00 90.38 168 ILE A O 1
ATOM 1167 N N . GLY A 1 169 ? -9.712 -6.415 17.226 1.00 88.56 169 GLY A N 1
ATOM 1168 C CA . GLY A 1 169 ? -10.076 -7.721 16.704 1.00 88.56 169 GLY A CA 1
ATOM 1169 C C . GLY A 1 169 ? -9.050 -8.266 15.726 1.00 88.56 169 GLY A C 1
ATOM 1170 O O . GLY A 1 169 ? -8.034 -7.634 15.425 1.00 88.56 169 GLY A O 1
ATOM 1171 N N . ALA A 1 170 ? -9.289 -9.495 15.291 1.00 87.69 170 ALA A N 1
ATOM 1172 C CA . ALA A 1 170 ? -8.416 -10.205 14.372 1.00 87.69 170 ALA A CA 1
ATOM 1173 C C . ALA A 1 170 ? -9.068 -10.253 12.994 1.00 87.69 170 ALA A C 1
ATOM 1175 O O . ALA A 1 170 ? -10.247 -10.571 12.881 1.00 87.69 170 ALA A O 1
ATOM 1176 N N . VAL A 1 171 ? -8.296 -9.992 11.941 1.00 85.12 171 VAL A N 1
ATOM 1177 C CA . VAL A 1 171 ? -8.745 -10.224 10.566 1.00 85.12 171 VAL A CA 1
ATOM 1178 C C . VAL A 1 171 ? -7.761 -11.171 9.895 1.00 85.12 171 VAL A C 1
ATOM 1180 O O . VAL A 1 171 ? -6.649 -10.792 9.521 1.00 85.12 171 VAL A O 1
ATOM 1183 N N . GLY A 1 172 ? -8.162 -12.436 9.766 1.00 82.38 172 GLY A N 1
ATOM 1184 C CA . GLY A 1 172 ? -7.225 -13.522 9.476 1.00 82.38 172 GLY A CA 1
ATOM 1185 C C . GLY A 1 172 ? -6.239 -13.697 10.635 1.00 82.38 172 GLY A C 1
ATOM 1186 O O . GLY A 1 172 ? -6.651 -13.819 11.782 1.00 82.38 172 GLY A O 1
ATOM 1187 N N . GLU A 1 173 ? -4.940 -13.664 10.338 1.00 75.81 173 GLU A N 1
ATOM 1188 C CA . GLU A 1 173 ? -3.862 -13.839 11.329 1.00 75.81 173 GLU A CA 1
ATOM 1189 C C . GLU A 1 173 ? -3.364 -12.511 11.937 1.00 75.81 173 GLU A C 1
ATOM 1191 O O . GLU A 1 173 ? -2.478 -12.501 12.791 1.00 75.81 173 GLU A O 1
ATOM 1196 N N . GLU A 1 174 ? -3.887 -11.372 11.477 1.00 80.56 174 GLU A N 1
ATOM 1197 C CA . GLU A 1 174 ? -3.407 -10.039 11.852 1.00 80.56 174 GLU A CA 1
ATOM 1198 C C . GLU A 1 174 ? -4.336 -9.405 12.890 1.00 80.56 174 GLU A C 1
ATOM 1200 O O . GLU A 1 174 ? -5.554 -9.364 12.696 1.00 80.56 174 GLU A O 1
ATOM 1205 N N . LEU A 1 175 ? -3.769 -8.853 13.969 1.00 87.62 175 LEU A N 1
ATOM 1206 C CA . LEU A 1 175 ? -4.536 -8.006 14.882 1.00 87.62 175 LEU A CA 1
ATOM 1207 C C . LEU A 1 175 ? -4.642 -6.589 14.334 1.00 87.62 175 LEU A C 1
ATOM 1209 O O . LEU A 1 175 ? -3.654 -5.981 13.912 1.00 87.62 175 LEU A O 1
ATOM 1213 N N . CYS A 1 176 ? -5.859 -6.070 14.398 1.00 91.50 176 CYS A N 1
ATOM 1214 C CA . CYS A 1 176 ? -6.214 -4.738 13.964 1.00 91.50 176 CYS A CA 1
ATOM 1215 C C . CYS A 1 176 ? -6.933 -3.995 15.095 1.00 91.50 176 CYS A C 1
ATOM 1217 O O . CYS A 1 176 ? -7.665 -4.582 15.894 1.00 91.50 176 CYS A O 1
ATOM 1219 N N . LEU A 1 177 ? -6.705 -2.690 15.146 1.00 92.25 177 LEU A N 1
ATOM 1220 C CA . LEU A 1 177 ? -7.363 -1.755 16.046 1.00 92.25 177 LEU A CA 1
ATOM 1221 C C . LEU A 1 177 ? -8.234 -0.814 15.216 1.00 92.25 177 LEU A C 1
ATOM 1223 O O . LEU A 1 177 ? -7.798 -0.389 14.147 1.00 92.25 177 LEU A O 1
ATOM 1227 N N . LEU A 1 178 ? -9.414 -0.453 15.712 1.00 92.69 178 LEU A N 1
ATOM 1228 C CA . LEU A 1 178 ? -10.183 0.687 15.214 1.00 92.69 178 LEU A CA 1
ATOM 1229 C C . LEU A 1 178 ? -10.088 1.814 16.237 1.00 92.69 178 LEU A C 1
ATOM 1231 O O . LEU A 1 178 ? -10.532 1.672 17.380 1.00 92.69 178 LEU A O 1
ATOM 1235 N N . VAL A 1 179 ? -9.476 2.915 15.814 1.00 90.69 179 VAL A N 1
ATOM 1236 C CA . VAL A 1 179 ? -9.339 4.141 16.595 1.00 90.69 179 VAL A CA 1
ATOM 1237 C C . VAL A 1 179 ? -10.522 5.052 16.251 1.00 90.69 179 VAL A C 1
ATOM 1239 O O . VAL A 1 179 ? -10.655 5.411 15.077 1.00 90.69 179 VAL A O 1
ATOM 1242 N N . PRO A 1 180 ? -11.401 5.380 17.217 1.00 89.69 180 PRO A N 1
ATOM 1243 C CA . PRO A 1 180 ? -12.517 6.294 16.988 1.00 89.69 180 PRO A CA 1
ATOM 1244 C C . PRO A 1 180 ? -12.025 7.737 16.856 1.00 89.69 180 PRO A C 1
ATOM 1246 O O . PRO A 1 180 ? -11.068 8.114 17.531 1.00 89.69 180 PRO A O 1
ATOM 1249 N N . ASP A 1 181 ? -12.703 8.519 16.014 1.00 83.44 181 ASP A N 1
ATOM 1250 C CA . ASP A 1 181 ? -12.527 9.962 15.825 1.00 83.44 181 ASP A CA 1
ATOM 1251 C C . ASP A 1 181 ? -11.048 10.401 15.903 1.00 83.44 181 ASP A C 1
ATOM 1253 O O . ASP A 1 181 ? -10.666 11.123 16.829 1.00 83.44 181 ASP A O 1
ATOM 1257 N N . PRO A 1 182 ? -10.176 9.963 14.971 1.00 73.38 182 PRO A N 1
ATOM 1258 C CA . PRO A 1 182 ? -8.739 10.235 15.040 1.00 73.38 182 PRO A CA 1
ATOM 1259 C C . PRO A 1 182 ? -8.419 11.728 15.167 1.00 73.38 182 PRO A C 1
ATOM 1261 O O . PRO A 1 182 ? -7.467 12.089 15.856 1.00 73.38 182 PRO A O 1
ATOM 1264 N N . ASP A 1 183 ? -9.234 12.605 14.582 1.00 71.75 183 ASP A N 1
ATOM 1265 C CA . ASP A 1 183 ? -9.093 14.065 14.670 1.00 71.75 183 ASP A CA 1
ATOM 1266 C C . ASP A 1 183 ? -9.267 14.596 16.104 1.00 71.75 183 ASP A C 1
ATOM 1268 O O . ASP A 1 183 ? -8.708 15.629 16.464 1.00 71.75 183 ASP A O 1
ATOM 1272 N N . ARG A 1 184 ? -9.993 13.862 16.958 1.00 69.00 184 ARG A N 1
ATOM 1273 C CA . ARG A 1 184 ? -10.219 14.192 18.373 1.00 69.00 184 ARG A CA 1
ATOM 1274 C C . ARG A 1 184 ? -9.134 13.655 19.310 1.00 69.00 184 ARG A C 1
ATOM 1276 O O . ARG A 1 184 ? -9.174 13.967 20.495 1.00 69.00 184 ARG A O 1
ATOM 1283 N N . LEU A 1 185 ? -8.152 12.884 18.819 1.00 64.69 185 LEU A N 1
ATOM 1284 C CA . LEU A 1 185 ? -6.969 12.518 19.620 1.00 64.69 185 LEU A CA 1
ATOM 1285 C C . LEU A 1 185 ? -6.024 13.709 19.873 1.00 64.69 185 LEU A C 1
ATOM 1287 O O . LEU A 1 185 ? -5.078 13.576 20.654 1.00 64.69 185 LEU A O 1
ATOM 1291 N N . ALA A 1 186 ? -6.246 14.852 19.219 1.00 62.31 186 ALA A N 1
ATOM 1292 C CA . ALA A 1 186 ? -5.517 16.084 19.494 1.00 62.31 186 ALA A CA 1
ATOM 1293 C C . ALA A 1 186 ? -5.843 16.630 20.910 1.00 62.31 186 ALA A C 1
ATOM 1295 O O . ALA A 1 186 ? -6.944 16.409 21.415 1.00 62.31 186 ALA A O 1
ATOM 1296 N N . PRO A 1 187 ? -4.906 17.326 21.586 1.00 60.09 187 PRO A N 1
ATOM 1297 C CA . PRO A 1 187 ? -5.114 17.848 22.941 1.00 60.09 187 PRO A CA 1
ATOM 1298 C C . PRO A 1 187 ? -6.361 18.739 23.067 1.00 60.09 187 PRO A C 1
ATOM 1300 O O . PRO A 1 187 ? -6.632 19.558 22.191 1.00 60.09 187 PRO A O 1
ATOM 1303 N N . ALA A 1 188 ? -7.075 18.617 24.194 1.00 58.59 188 ALA A N 1
ATOM 1304 C CA . ALA A 1 188 ? -8.366 19.267 24.458 1.00 58.59 188 ALA A CA 1
ATOM 1305 C C . ALA A 1 188 ? -8.332 20.810 24.508 1.00 58.59 188 ALA A C 1
ATOM 1307 O O . ALA A 1 188 ? -9.381 21.446 24.455 1.00 58.59 188 ALA A O 1
ATOM 1308 N N . ASP A 1 189 ? -7.148 21.420 24.581 1.00 57.56 189 ASP A N 1
ATOM 1309 C CA . ASP A 1 189 ? -6.959 22.865 24.772 1.00 57.56 189 ASP A CA 1
ATOM 1310 C C . ASP A 1 189 ? -7.145 23.684 23.473 1.00 57.56 189 ASP A C 1
ATOM 1312 O O . ASP A 1 189 ? -6.540 24.748 23.316 1.00 57.56 189 ASP A O 1
ATOM 1316 N N . ARG A 1 190 ? -7.924 23.185 22.499 1.00 50.47 190 ARG A N 1
ATOM 1317 C CA . ARG A 1 190 ? -7.896 23.680 21.115 1.00 50.47 190 ARG A CA 1
ATOM 1318 C C . ARG A 1 190 ? -9.250 24.136 20.563 1.00 50.47 190 ARG A C 1
ATOM 1320 O O . ARG A 1 190 ? -10.289 23.523 20.792 1.00 50.47 190 ARG A O 1
ATOM 1327 N N . GLU A 1 191 ? -9.173 25.200 19.759 1.00 50.34 191 GLU A N 1
ATOM 1328 C CA . GLU A 1 191 ? -10.231 25.739 18.898 1.00 50.34 191 GLU A CA 1
ATOM 1329 C C . GLU A 1 191 ? -10.783 24.666 17.921 1.00 50.34 191 GLU A C 1
ATOM 1331 O O . GLU A 1 191 ? -10.000 24.095 17.148 1.00 50.34 191 GLU A O 1
ATOM 1336 N N . PRO A 1 192 ? -12.109 24.410 17.907 1.00 53.38 192 PRO A N 1
ATOM 1337 C CA . PRO A 1 192 ? -12.760 23.313 17.172 1.00 53.38 192 PRO A CA 1
ATOM 1338 C C . PRO A 1 192 ? -12.565 23.285 15.646 1.00 53.38 192 PRO A C 1
ATOM 1340 O O . PRO A 1 192 ? -12.770 22.247 15.025 1.00 53.38 192 PRO A O 1
ATOM 1343 N N . ASP A 1 193 ? -12.169 24.400 15.029 1.00 52.25 193 ASP A N 1
ATOM 1344 C CA . ASP A 1 193 ? -12.251 24.600 13.571 1.00 52.25 193 ASP A CA 1
ATOM 1345 C C . ASP A 1 193 ? -10.994 24.190 12.783 1.00 52.25 193 ASP A C 1
ATOM 1347 O O . ASP A 1 193 ? -10.854 24.499 11.598 1.00 52.25 193 ASP A O 1
ATOM 1351 N N . SER A 1 194 ? -10.048 23.495 13.411 1.00 50.81 194 SER A N 1
ATOM 1352 C CA . SER A 1 194 ? -8.774 23.153 12.776 1.00 50.81 194 SER A CA 1
ATOM 1353 C C . SER A 1 194 ? -8.450 21.669 12.917 1.00 50.81 194 SER A C 1
ATOM 1355 O O . SER A 1 194 ? -7.594 21.277 13.706 1.00 50.81 194 SER A O 1
ATOM 1357 N N . CYS A 1 195 ? -9.143 20.854 12.118 1.00 49.94 195 CYS A N 1
ATOM 1358 C CA . CYS A 1 195 ? -8.819 19.451 11.860 1.00 49.94 195 CYS A CA 1
ATOM 1359 C C . CYS A 1 195 ? -7.444 19.370 11.173 1.00 49.94 195 CYS A C 1
ATOM 1361 O O . CYS A 1 195 ? -7.351 19.429 9.947 1.00 49.94 195 CYS A O 1
ATOM 1363 N N . ASP A 1 196 ? -6.363 19.322 11.949 1.00 57.16 196 ASP A N 1
ATOM 1364 C CA . ASP A 1 196 ? -5.018 19.153 11.403 1.00 57.16 196 ASP A CA 1
ATOM 1365 C C . ASP A 1 196 ? -4.652 17.664 11.440 1.00 57.16 196 ASP A C 1
ATOM 1367 O O . ASP A 1 196 ? -4.207 17.146 12.466 1.00 57.16 196 ASP A O 1
ATOM 1371 N N . GLU A 1 197 ? -4.824 16.972 10.305 1.00 60.91 197 GLU A N 1
ATOM 1372 C CA . GLU A 1 197 ? -4.433 15.562 10.092 1.00 60.91 197 GLU A CA 1
ATOM 1373 C C . GLU A 1 197 ? -2.996 15.271 10.581 1.00 60.91 197 GLU A C 1
ATOM 1375 O O . GLU A 1 197 ? -2.646 14.145 10.951 1.00 60.91 197 GLU A O 1
ATOM 1380 N N . THR A 1 198 ? -2.147 16.303 10.622 1.00 67.38 198 THR A N 1
ATOM 1381 C CA . THR A 1 198 ? -0.764 16.252 11.099 1.00 67.38 198 THR A CA 1
ATOM 1382 C C . THR A 1 198 ? -0.651 15.870 12.583 1.00 67.38 198 THR A C 1
ATOM 1384 O O . THR A 1 198 ? 0.302 15.180 12.962 1.00 67.38 198 THR A O 1
ATOM 1387 N N . GLU A 1 199 ? -1.595 16.283 13.433 1.00 72.31 199 GLU A N 1
ATOM 1388 C CA . GLU A 1 199 ? -1.532 16.086 14.890 1.00 72.31 199 GLU A CA 1
ATOM 1389 C C . GLU A 1 199 ? -1.978 14.680 15.302 1.00 72.31 199 GLU A C 1
ATOM 1391 O O . GLU A 1 199 ? -1.237 13.982 16.000 1.00 72.31 199 GLU A O 1
ATOM 1396 N N . SER A 1 200 ? -3.113 14.201 14.790 1.00 77.06 200 SER A N 1
ATOM 1397 C CA . SER A 1 200 ? -3.581 12.817 14.981 1.00 77.06 200 SER A CA 1
ATOM 1398 C C . SER A 1 200 ? -2.536 11.811 14.514 1.00 77.06 200 SER A C 1
ATOM 1400 O O . SER A 1 200 ? -2.198 10.841 15.204 1.00 77.06 200 SER A O 1
ATOM 1402 N N . ARG A 1 201 ? -1.915 12.106 13.368 1.00 85.69 201 ARG A N 1
ATOM 1403 C CA . ARG A 1 201 ? -0.781 11.351 12.847 1.00 85.69 201 ARG A CA 1
ATOM 1404 C C . ARG A 1 201 ? 0.415 11.361 13.801 1.00 85.69 201 ARG A C 1
ATOM 1406 O O . ARG A 1 201 ? 1.084 10.332 13.937 1.00 85.69 201 ARG A O 1
ATOM 1413 N N . ALA A 1 202 ? 0.713 12.482 14.458 1.00 84.56 202 ALA A N 1
ATOM 1414 C CA . ALA A 1 202 ? 1.806 12.581 15.425 1.00 84.56 202 ALA A CA 1
ATOM 1415 C C . ALA A 1 202 ? 1.535 11.754 16.693 1.00 84.56 202 ALA A C 1
ATOM 1417 O O . ALA A 1 202 ? 2.439 11.046 17.149 1.00 84.56 202 ALA A O 1
ATOM 1418 N N . VAL A 1 203 ? 0.302 11.776 17.211 1.00 83.69 203 VAL A N 1
ATOM 1419 C CA . VAL A 1 203 ? -0.123 10.960 18.362 1.00 83.69 203 VAL A CA 1
ATOM 1420 C C . VAL A 1 203 ? 0.010 9.474 18.041 1.00 83.69 203 VAL A C 1
ATOM 1422 O O . VAL A 1 203 ? 0.706 8.753 18.759 1.00 83.69 203 VAL A O 1
ATOM 1425 N N . LEU A 1 204 ? -0.539 9.024 16.907 1.00 85.75 204 LEU A N 1
ATOM 1426 C CA . LEU A 1 204 ? -0.400 7.637 16.448 1.00 85.75 204 LEU A CA 1
ATOM 1427 C C . LEU A 1 204 ? 1.065 7.257 16.195 1.00 85.75 204 LEU A C 1
ATOM 1429 O O . LEU A 1 204 ? 1.498 6.159 16.541 1.00 85.75 204 LEU A O 1
ATOM 1433 N N . SER A 1 205 ? 1.869 8.175 15.657 1.00 88.06 205 SER A N 1
ATOM 1434 C CA . SER A 1 205 ? 3.307 7.959 15.457 1.00 88.06 205 SER A CA 1
ATOM 1435 C C . SER A 1 205 ? 4.074 7.781 16.767 1.00 88.06 205 SER A C 1
ATOM 1437 O O . SER A 1 205 ? 5.017 6.990 16.821 1.00 88.06 205 SER A O 1
ATOM 1439 N N . ALA A 1 206 ? 3.708 8.520 17.816 1.00 85.56 206 ALA A N 1
ATOM 1440 C CA . ALA A 1 206 ? 4.309 8.392 19.140 1.00 85.56 206 ALA A CA 1
ATOM 1441 C C . ALA A 1 206 ? 3.871 7.089 19.820 1.00 85.56 206 ALA A C 1
ATOM 1443 O O . ALA A 1 206 ? 4.716 6.328 20.290 1.00 85.56 206 ALA A O 1
ATOM 1444 N N . ALA A 1 207 ? 2.571 6.807 19.783 1.00 83.81 207 ALA A N 1
ATOM 1445 C CA . ALA A 1 207 ? 1.954 5.585 20.273 1.00 83.81 207 ALA A CA 1
ATOM 1446 C C . ALA A 1 207 ? 2.556 4.319 19.657 1.00 83.81 207 ALA A C 1
ATOM 1448 O O . ALA A 1 207 ? 2.839 3.354 20.358 1.00 83.81 207 ALA A O 1
ATOM 1449 N N . LEU A 1 208 ? 2.771 4.305 18.344 1.00 86.44 208 LEU A N 1
ATOM 1450 C CA . LEU A 1 208 ? 3.252 3.134 17.607 1.00 86.44 208 LEU A CA 1
ATOM 1451 C C . LEU A 1 208 ? 4.780 3.109 17.463 1.00 86.44 208 LEU A C 1
ATOM 1453 O O . LEU A 1 208 ? 5.322 2.258 16.759 1.00 86.44 208 LEU A O 1
ATOM 1457 N N . ARG A 1 209 ? 5.501 4.026 18.119 1.00 85.19 209 ARG A N 1
ATOM 1458 C CA . ARG A 1 209 ? 6.964 4.070 18.055 1.00 85.19 209 ARG A CA 1
ATOM 1459 C C . ARG A 1 209 ? 7.561 2.756 18.555 1.00 85.19 209 ARG A C 1
ATOM 1461 O O . ARG A 1 209 ? 7.189 2.244 19.606 1.00 85.19 209 ARG A O 1
ATOM 1468 N N . GLY A 1 210 ? 8.517 2.226 17.799 1.00 81.38 210 GLY A N 1
ATOM 1469 C CA . GLY A 1 210 ? 9.178 0.962 18.107 1.00 81.38 210 GLY A CA 1
ATOM 1470 C C . GLY A 1 210 ? 8.431 -0.281 17.609 1.00 81.38 210 GLY A C 1
ATOM 1471 O O . GLY A 1 210 ? 8.955 -1.392 17.721 1.00 81.38 210 GLY A O 1
ATOM 1472 N N . ARG A 1 211 ? 7.241 -0.098 17.019 1.00 83.12 211 ARG A N 1
ATOM 1473 C CA . ARG A 1 211 ? 6.351 -1.168 16.560 1.00 83.12 211 ARG A CA 1
ATOM 1474 C C . ARG A 1 211 ? 6.247 -1.167 15.040 1.00 83.12 211 ARG A C 1
ATOM 1476 O O . ARG A 1 211 ? 6.196 -0.116 14.404 1.00 83.12 211 ARG A O 1
ATOM 1483 N N . THR A 1 212 ? 6.177 -2.358 14.449 1.00 86.00 212 THR A N 1
ATOM 1484 C CA . THR A 1 212 ? 5.824 -2.485 13.030 1.00 86.00 212 THR A CA 1
ATOM 1485 C C . THR A 1 212 ? 4.306 -2.450 12.906 1.00 86.00 212 THR A C 1
ATOM 1487 O O . THR A 1 212 ? 3.630 -3.434 13.210 1.00 86.00 212 THR A O 1
ATOM 1490 N N . ALA A 1 213 ? 3.797 -1.302 12.468 1.00 89.56 213 ALA A N 1
ATOM 1491 C CA . ALA A 1 213 ? 2.377 -1.033 12.321 1.00 89.56 213 ALA A CA 1
ATOM 1492 C C . ALA A 1 213 ? 2.094 -0.309 11.003 1.00 89.56 213 ALA A C 1
ATOM 1494 O O . ALA A 1 213 ? 2.940 0.437 10.502 1.00 89.56 213 ALA A O 1
ATOM 1495 N N . ALA A 1 214 ? 0.895 -0.507 10.472 1.00 93.19 214 ALA A N 1
ATOM 1496 C CA . ALA A 1 214 ? 0.380 0.246 9.341 1.00 93.19 214 ALA A CA 1
ATOM 1497 C C . ALA A 1 214 ? -0.944 0.900 9.727 1.00 93.19 214 ALA A C 1
ATOM 1499 O O . ALA A 1 214 ? -1.795 0.260 10.341 1.00 93.19 214 ALA A O 1
ATOM 1500 N N . VAL A 1 215 ? -1.106 2.166 9.370 1.00 94.06 215 VAL A N 1
ATOM 1501 C CA . VAL A 1 215 ? -2.277 2.978 9.699 1.00 94.06 215 VAL A CA 1
ATOM 1502 C C . VAL A 1 215 ? -3.066 3.238 8.420 1.00 94.06 215 VAL A C 1
ATOM 1504 O O . VAL A 1 215 ? -2.497 3.674 7.418 1.00 94.06 215 VAL A O 1
ATOM 1507 N N . GLY A 1 216 ? -4.358 2.920 8.452 1.00 94.12 216 GLY A N 1
ATOM 1508 C CA . GLY A 1 216 ? -5.306 3.123 7.363 1.00 94.12 216 GLY A CA 1
ATOM 1509 C C . GLY A 1 216 ? -5.757 4.575 7.228 1.00 94.12 216 GLY A C 1
ATOM 1510 O O . GLY A 1 216 ? -5.294 5.460 7.944 1.00 94.12 216 GLY A O 1
ATOM 1511 N N . HIS A 1 217 ? -6.692 4.810 6.314 1.00 91.19 217 HIS A N 1
ATOM 1512 C CA . HIS A 1 217 ? -7.342 6.110 6.160 1.00 91.19 217 HIS A CA 1
ATOM 1513 C C . HIS A 1 217 ? -8.259 6.425 7.346 1.00 91.19 217 HIS A C 1
ATOM 1515 O O . HIS A 1 217 ? -8.899 5.517 7.883 1.00 91.19 217 HIS A O 1
ATOM 1521 N N .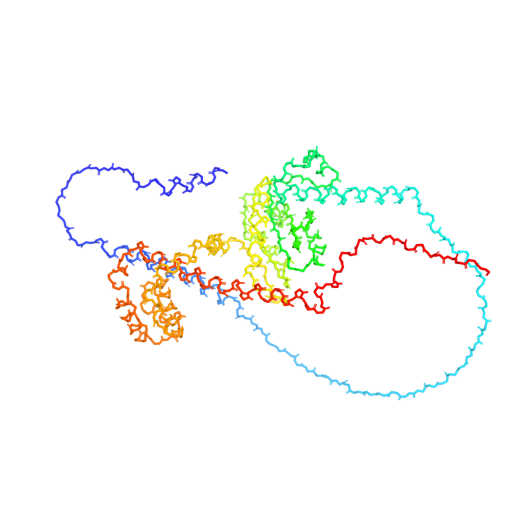 ALA A 1 218 ? -8.367 7.701 7.706 1.00 91.69 218 ALA A N 1
ATOM 1522 C CA . ALA A 1 218 ? -9.498 8.183 8.490 1.00 91.69 218 ALA A CA 1
ATOM 1523 C C . ALA A 1 218 ? -10.732 8.231 7.575 1.00 91.69 218 ALA A C 1
ATOM 1525 O O . ALA A 1 218 ? -10.716 8.894 6.539 1.00 91.69 218 ALA A O 1
ATOM 1526 N N . VAL A 1 219 ? -11.771 7.472 7.913 1.00 92.75 219 VAL A N 1
ATOM 1527 C CA . VAL A 1 219 ? -12.971 7.298 7.077 1.00 92.75 219 VAL A CA 1
ATOM 1528 C C . VAL A 1 219 ? -14.235 7.361 7.929 1.00 92.75 219 VAL A C 1
ATOM 1530 O O . VAL A 1 219 ? -14.157 7.103 9.130 1.00 92.75 219 VAL A O 1
ATOM 1533 N N . PRO A 1 220 ? -15.408 7.667 7.349 1.00 93.44 220 PRO A N 1
ATOM 1534 C CA . PRO A 1 220 ? -16.679 7.480 8.037 1.00 93.44 220 PRO A CA 1
ATOM 1535 C C . PRO A 1 220 ? -16.834 6.049 8.565 1.00 93.44 220 PRO A C 1
ATOM 1537 O O . PRO A 1 220 ? -16.344 5.102 7.953 1.00 93.44 220 PRO A O 1
ATOM 1540 N N . LEU A 1 221 ? -17.564 5.871 9.667 1.00 92.25 221 LEU A N 1
ATOM 1541 C CA . LEU A 1 221 ? -17.725 4.561 10.314 1.00 92.25 221 LEU A CA 1
ATOM 1542 C C . LEU A 1 221 ? -18.178 3.430 9.368 1.00 92.25 221 LEU A C 1
ATOM 1544 O O . LEU A 1 221 ? -17.701 2.305 9.490 1.00 92.25 221 LEU A O 1
ATOM 1548 N N . HIS A 1 222 ? -19.069 3.712 8.414 1.00 90.75 222 HIS A N 1
ATOM 1549 C CA . HIS A 1 222 ? -19.559 2.704 7.463 1.00 90.75 222 HIS A CA 1
ATOM 1550 C C . HIS A 1 222 ? -18.476 2.196 6.494 1.00 90.75 222 HIS A C 1
ATOM 1552 O O . HIS A 1 222 ? -18.597 1.096 5.966 1.00 90.75 222 HIS A O 1
ATOM 1558 N N . ASP A 1 223 ? -17.392 2.954 6.318 1.00 93.94 223 ASP A N 1
ATOM 1559 C CA . ASP A 1 223 ? -16.246 2.604 5.478 1.00 93.94 223 ASP A CA 1
ATOM 1560 C C . ASP A 1 223 ? -15.092 1.974 6.283 1.00 93.94 223 ASP A C 1
ATOM 1562 O O . ASP A 1 223 ? -13.996 1.773 5.748 1.00 93.94 223 ASP A O 1
ATOM 1566 N N . ALA A 1 224 ? -15.307 1.628 7.560 1.00 94.38 224 ALA A N 1
ATOM 1567 C CA . ALA A 1 224 ? -14.291 1.039 8.442 1.00 94.38 224 ALA A CA 1
ATOM 1568 C C . ALA A 1 224 ? -13.540 -0.137 7.791 1.00 94.38 224 ALA A C 1
ATOM 1570 O O . ALA A 1 224 ? -12.309 -0.219 7.875 1.00 94.38 224 ALA A O 1
ATOM 1571 N N . ALA A 1 225 ? -14.266 -1.005 7.079 1.00 94.81 225 ALA A N 1
ATOM 1572 C CA . ALA A 1 225 ? -13.711 -2.140 6.350 1.00 94.81 225 ALA A CA 1
ATOM 1573 C C . ALA A 1 225 ? -12.639 -1.721 5.329 1.00 94.81 225 ALA A C 1
ATOM 1575 O O . ALA A 1 225 ? -11.606 -2.383 5.208 1.00 94.81 225 ALA A O 1
ATOM 1576 N N . SER A 1 226 ? -12.829 -0.589 4.643 1.00 94.44 226 SER A N 1
ATOM 1577 C CA . SER A 1 226 ? -11.846 -0.031 3.708 1.00 94.44 226 SER A CA 1
ATOM 1578 C C . SER A 1 226 ? -10.572 0.400 4.433 1.00 94.44 226 SER A C 1
ATOM 1580 O O . SER A 1 226 ? -9.470 0.067 3.994 1.00 94.44 226 SER A O 1
ATOM 1582 N N . SER A 1 227 ? -10.692 1.086 5.575 1.00 95.50 227 SER A N 1
ATOM 1583 C CA . SER A 1 227 ? -9.526 1.483 6.379 1.00 95.50 227 SER A CA 1
ATOM 1584 C C . SER A 1 227 ? -8.728 0.262 6.850 1.00 95.50 227 SER A C 1
ATOM 1586 O O . SER A 1 227 ? -7.505 0.214 6.680 1.00 95.50 227 SER A O 1
ATOM 1588 N N . VAL A 1 228 ? -9.420 -0.771 7.349 1.00 95.62 228 VAL A N 1
ATOM 1589 C CA . VAL A 1 228 ? -8.812 -2.047 7.761 1.00 95.62 228 VAL A CA 1
ATOM 1590 C C . VAL A 1 228 ? -8.129 -2.737 6.582 1.00 95.62 228 VAL A C 1
ATOM 1592 O O . VAL A 1 228 ? -6.975 -3.158 6.698 1.00 95.62 228 VAL A O 1
ATOM 1595 N N . HIS A 1 229 ? -8.803 -2.829 5.433 1.00 94.44 229 HIS A N 1
ATOM 1596 C CA . HIS A 1 229 ? -8.258 -3.439 4.223 1.00 94.44 229 HIS A CA 1
ATOM 1597 C C . HIS A 1 229 ? -6.928 -2.792 3.815 1.00 94.44 229 HIS A C 1
ATOM 1599 O O . HIS A 1 229 ? -5.928 -3.490 3.614 1.00 94.44 229 HIS A O 1
ATOM 1605 N N . TRP A 1 230 ? -6.889 -1.460 3.736 1.00 95.25 230 TRP A N 1
ATOM 1606 C CA . TRP A 1 230 ? -5.704 -0.730 3.291 1.00 95.25 230 TRP A CA 1
ATOM 1607 C C . TRP A 1 230 ? -4.562 -0.757 4.305 1.00 95.25 230 TRP A C 1
ATOM 1609 O O . TRP A 1 230 ? -3.409 -0.944 3.903 1.00 95.25 230 TRP A O 1
ATOM 1619 N N . ALA A 1 231 ? -4.865 -0.657 5.603 1.00 95.00 231 ALA A N 1
ATOM 1620 C CA . ALA A 1 231 ? -3.873 -0.803 6.667 1.00 95.00 231 ALA A CA 1
ATOM 1621 C C . ALA A 1 231 ? -3.174 -2.169 6.577 1.00 95.00 231 ALA A C 1
ATOM 1623 O O . ALA A 1 231 ? -1.945 -2.250 6.525 1.00 95.00 231 ALA A O 1
ATOM 1624 N N . ARG A 1 232 ? -3.951 -3.249 6.457 1.00 92.94 232 ARG A N 1
ATOM 1625 C CA . ARG A 1 232 ? -3.428 -4.616 6.318 1.00 92.94 232 ARG A CA 1
ATOM 1626 C C . ARG A 1 232 ? -2.643 -4.808 5.026 1.00 92.94 232 ARG A C 1
ATOM 1628 O O . ARG A 1 232 ? -1.542 -5.364 5.035 1.00 92.94 232 ARG A O 1
ATOM 1635 N N . ARG A 1 233 ? -3.157 -4.297 3.900 1.00 92.00 233 ARG A N 1
ATOM 1636 C CA . ARG A 1 233 ? -2.448 -4.368 2.616 1.00 92.00 233 ARG A CA 1
ATOM 1637 C C . ARG A 1 233 ? -1.085 -3.689 2.721 1.00 92.00 233 ARG A C 1
ATOM 1639 O O . ARG A 1 233 ? -0.090 -4.294 2.322 1.00 92.00 233 ARG A O 1
ATOM 1646 N N . LEU A 1 234 ? -1.017 -2.492 3.300 1.00 93.19 234 LEU A N 1
ATOM 1647 C CA . LEU A 1 234 ? 0.239 -1.777 3.517 1.00 93.19 234 LEU A CA 1
ATOM 1648 C C . LEU A 1 234 ? 1.184 -2.523 4.467 1.00 93.19 234 LEU A C 1
ATOM 1650 O O . LEU A 1 234 ? 2.378 -2.630 4.171 1.00 93.19 234 LEU A O 1
ATOM 1654 N N . LEU A 1 235 ? 0.668 -3.090 5.560 1.00 90.31 235 LEU A N 1
ATOM 1655 C CA . LEU A 1 235 ? 1.453 -3.906 6.488 1.00 90.31 235 LEU A CA 1
ATOM 1656 C C . LEU A 1 235 ? 2.137 -5.075 5.769 1.00 90.31 235 LEU A C 1
ATOM 1658 O O . LEU A 1 235 ? 3.345 -5.256 5.902 1.00 90.31 235 LEU A O 1
ATOM 1662 N N . SER A 1 236 ? 1.395 -5.803 4.926 1.00 87.06 236 SER A N 1
ATOM 1663 C CA . SER A 1 236 ? 1.909 -6.955 4.167 1.00 87.06 236 SER A CA 1
ATOM 1664 C C . SER A 1 236 ? 3.020 -6.602 3.163 1.00 87.06 236 SER A C 1
ATOM 1666 O O . SER A 1 236 ? 3.811 -7.460 2.762 1.00 87.06 236 SER A O 1
ATOM 1668 N N . MET A 1 237 ? 3.082 -5.334 2.743 1.00 86.81 237 MET A N 1
ATOM 1669 C CA . MET A 1 237 ? 4.107 -4.803 1.841 1.00 86.81 237 MET A CA 1
ATOM 1670 C C . MET A 1 237 ? 5.311 -4.220 2.586 1.00 86.81 237 MET A C 1
ATOM 1672 O O . MET A 1 237 ? 6.362 -3.983 1.982 1.00 86.81 237 MET A O 1
ATOM 1676 N N . THR A 1 238 ? 5.166 -3.983 3.887 1.00 85.31 238 THR A N 1
ATOM 1677 C CA . THR A 1 238 ? 6.161 -3.296 4.701 1.00 85.31 238 THR A CA 1
ATOM 1678 C C . THR A 1 238 ? 7.135 -4.309 5.296 1.00 85.31 238 THR A C 1
ATOM 1680 O O . THR A 1 238 ? 6.720 -5.293 5.910 1.00 85.31 238 THR A O 1
ATOM 1683 N N . PRO A 1 239 ? 8.455 -4.112 5.132 1.00 77.06 239 PRO A N 1
ATOM 1684 C CA . PRO A 1 239 ? 9.437 -4.967 5.776 1.00 77.06 239 PRO A CA 1
ATOM 1685 C C . PRO A 1 239 ? 9.232 -4.936 7.288 1.00 77.06 239 PRO A C 1
ATOM 1687 O O . PRO A 1 239 ? 9.327 -3.872 7.900 1.00 77.06 239 PRO A O 1
ATOM 1690 N N . ALA A 1 240 ? 9.002 -6.099 7.895 1.00 71.88 240 ALA A N 1
ATOM 1691 C CA . ALA A 1 240 ? 8.938 -6.194 9.341 1.00 71.88 240 ALA A CA 1
ATOM 1692 C C . ALA A 1 240 ? 10.320 -5.854 9.917 1.00 71.88 240 ALA A C 1
ATOM 1694 O O . ALA A 1 240 ? 11.284 -6.608 9.781 1.00 71.88 240 ALA A O 1
ATOM 1695 N N . ARG A 1 241 ? 10.437 -4.660 10.495 1.00 67.31 241 ARG A N 1
ATOM 1696 C CA . ARG A 1 241 ? 11.633 -4.172 11.182 1.00 67.31 241 ARG A CA 1
ATOM 1697 C C . ARG A 1 241 ? 11.197 -3.781 12.580 1.00 67.31 241 ARG A C 1
ATOM 1699 O O . ARG A 1 241 ? 10.912 -2.617 12.827 1.00 67.31 241 ARG A O 1
ATOM 1706 N N . GLY A 1 242 ? 11.083 -4.760 13.472 1.00 63.50 242 GLY A N 1
ATOM 1707 C CA . GLY A 1 242 ? 10.911 -4.476 14.896 1.00 63.50 242 GLY A CA 1
ATOM 1708 C C . GLY A 1 242 ? 12.158 -3.791 15.461 1.00 63.50 242 GLY A C 1
ATOM 1709 O O . GLY A 1 242 ? 13.259 -3.976 14.936 1.00 63.50 242 GLY A O 1
ATOM 1710 N N . GLY A 1 243 ? 11.992 -3.002 16.518 1.00 67.12 243 GLY A N 1
ATOM 1711 C CA . GLY A 1 243 ? 13.091 -2.309 17.193 1.00 67.12 243 GLY A CA 1
ATOM 1712 C C . GLY A 1 243 ? 12.795 -0.829 17.424 1.00 67.12 243 GLY A C 1
ATOM 1713 O O . GLY A 1 243 ? 11.849 -0.306 16.846 1.00 67.12 243 GLY A O 1
ATOM 1714 N N . PRO A 1 244 ? 13.601 -0.138 18.245 1.00 67.62 244 PRO A N 1
ATOM 1715 C CA . PRO A 1 244 ? 13.316 1.220 18.726 1.00 67.62 244 PRO A CA 1
ATOM 1716 C C . PRO A 1 244 ? 13.170 2.267 17.609 1.00 67.62 244 PRO A C 1
ATOM 1718 O O . PRO A 1 244 ? 12.444 3.244 17.780 1.00 67.62 244 PRO A O 1
ATOM 1721 N N . ASP A 1 245 ? 13.792 2.029 16.451 1.00 72.50 245 ASP A N 1
ATOM 1722 C CA . ASP A 1 245 ? 13.714 2.905 15.276 1.00 72.50 245 ASP A CA 1
ATOM 1723 C C . ASP A 1 245 ? 12.536 2.588 14.340 1.00 72.50 245 ASP A C 1
ATOM 1725 O O . ASP A 1 245 ? 12.360 3.259 13.318 1.00 72.50 245 ASP A O 1
ATOM 1729 N N . SER A 1 246 ? 11.733 1.564 14.651 1.00 80.62 246 SER A N 1
ATOM 1730 C CA . SER A 1 246 ? 10.542 1.230 13.872 1.00 80.62 246 SER A CA 1
ATOM 1731 C C . SER A 1 246 ? 9.515 2.349 13.979 1.00 80.62 246 SER A C 1
ATOM 1733 O O . SER A 1 246 ? 9.242 2.870 15.066 1.00 80.62 246 SER A O 1
ATOM 1735 N N . ARG A 1 247 ? 8.951 2.727 12.836 1.00 82.94 247 ARG A N 1
ATOM 1736 C CA . ARG A 1 247 ? 7.917 3.753 12.731 1.00 82.94 247 ARG A CA 1
ATOM 1737 C C . ARG A 1 247 ? 6.706 3.160 12.028 1.00 82.94 247 ARG A C 1
ATOM 1739 O O . ARG A 1 247 ? 6.902 2.362 11.105 1.00 82.94 247 ARG A O 1
ATOM 1746 N N . PRO A 1 248 ? 5.488 3.568 12.416 1.00 89.25 248 PRO A N 1
ATOM 1747 C CA . PRO A 1 248 ? 4.316 3.207 11.648 1.00 89.25 248 PRO A CA 1
ATOM 1748 C C . PRO A 1 248 ? 4.405 3.792 10.240 1.00 89.25 248 PRO A C 1
ATOM 1750 O O . PRO A 1 248 ? 4.963 4.873 10.025 1.00 89.25 248 PRO A O 1
ATOM 1753 N N . VAL A 1 249 ? 3.835 3.064 9.292 1.00 92.00 249 VAL A N 1
ATOM 1754 C CA . VAL A 1 249 ? 3.610 3.538 7.926 1.00 92.00 249 VAL A CA 1
ATOM 1755 C C . VAL A 1 249 ? 2.144 3.909 7.766 1.00 92.00 249 VAL A C 1
ATOM 1757 O O . VAL A 1 249 ? 1.275 3.240 8.318 1.00 92.00 249 VAL A O 1
ATOM 1760 N N . PHE A 1 250 ? 1.858 4.967 7.019 1.00 93.69 250 PHE A N 1
ATOM 1761 C CA . PHE A 1 250 ? 0.494 5.447 6.816 1.00 93.69 250 PHE A CA 1
ATOM 1762 C C . PHE A 1 250 ? 0.099 5.249 5.360 1.00 93.69 250 PHE A C 1
ATOM 1764 O O . PHE A 1 250 ? 0.890 5.512 4.453 1.00 93.69 250 PHE A O 1
ATOM 1771 N N . VAL A 1 251 ? -1.127 4.787 5.136 1.00 94.75 251 VAL A N 1
ATOM 1772 C CA . VAL A 1 251 ? -1.673 4.548 3.795 1.00 94.75 251 VAL A CA 1
ATOM 1773 C C . VAL A 1 251 ? -1.587 5.798 2.917 1.00 94.75 251 VAL A C 1
ATOM 1775 O O . VAL A 1 251 ? -1.195 5.678 1.754 1.00 94.75 251 VAL A O 1
ATOM 1778 N N . ASP A 1 252 ? -1.819 6.983 3.485 1.00 91.25 252 ASP A N 1
ATOM 1779 C CA . ASP A 1 252 ? -1.780 8.269 2.774 1.00 91.25 252 ASP A CA 1
ATOM 1780 C C . ASP A 1 252 ? -0.416 8.579 2.128 1.00 91.25 252 ASP A C 1
ATOM 1782 O O . ASP A 1 252 ? -0.352 9.223 1.082 1.00 91.25 252 ASP A O 1
ATOM 1786 N N . ASP A 1 253 ? 0.685 8.035 2.661 1.00 92.75 253 ASP A N 1
ATOM 1787 C CA . ASP A 1 253 ? 2.027 8.209 2.079 1.00 92.75 253 ASP A CA 1
ATOM 1788 C C . ASP A 1 253 ? 2.336 7.203 0.955 1.00 92.75 253 ASP A C 1
ATOM 1790 O O . ASP A 1 253 ? 3.363 7.298 0.273 1.00 92.75 253 ASP A O 1
ATOM 1794 N N . HIS A 1 254 ? 1.482 6.193 0.778 1.00 93.06 254 HIS A N 1
ATOM 1795 C CA . HIS A 1 254 ? 1.762 5.004 -0.027 1.00 93.06 254 HIS A CA 1
ATOM 1796 C C . HIS A 1 254 ? 0.695 4.704 -1.093 1.00 93.06 254 HIS A C 1
ATOM 1798 O O . HIS A 1 254 ? 0.739 3.638 -1.713 1.00 93.06 254 HIS A O 1
ATOM 1804 N N . LEU A 1 255 ? -0.205 5.653 -1.379 1.00 93.00 255 LEU A N 1
ATOM 1805 C CA . LEU A 1 255 ? -1.354 5.472 -2.282 1.00 93.00 255 LEU A CA 1
ATOM 1806 C C . LEU A 1 255 ? -0.977 4.959 -3.672 1.00 93.00 255 LEU A C 1
ATOM 1808 O O . LEU A 1 255 ? -1.545 3.984 -4.153 1.00 93.00 255 LEU A O 1
ATOM 1812 N N . SER A 1 256 ? 0.023 5.565 -4.314 1.00 92.38 256 SER A N 1
ATOM 1813 C CA . SER A 1 256 ? 0.450 5.141 -5.656 1.00 92.38 256 SER A CA 1
ATOM 1814 C C . SER A 1 256 ? 0.984 3.706 -5.674 1.00 92.38 256 SER A C 1
ATOM 1816 O O . SER A 1 256 ? 0.691 2.947 -6.595 1.00 92.38 256 SER A O 1
ATOM 1818 N N . GLY A 1 257 ? 1.728 3.304 -4.640 1.00 92.00 257 GLY A N 1
ATOM 1819 C CA . GLY A 1 257 ? 2.212 1.934 -4.499 1.00 92.00 257 GLY A CA 1
ATOM 1820 C C . GLY A 1 257 ? 1.072 0.948 -4.252 1.00 92.00 257 GLY A C 1
ATOM 1821 O O . GLY A 1 257 ? 1.025 -0.107 -4.878 1.00 92.00 257 GLY A O 1
ATOM 1822 N N . LEU A 1 258 ? 0.127 1.315 -3.386 1.00 93.44 258 LEU A N 1
ATOM 1823 C CA . LEU A 1 258 ? -1.060 0.516 -3.089 1.00 93.44 258 LEU A CA 1
ATOM 1824 C C . LEU A 1 258 ? -1.946 0.305 -4.320 1.00 93.44 258 LEU A C 1
ATOM 1826 O O . LEU A 1 258 ? -2.379 -0.824 -4.550 1.00 93.44 258 LEU A O 1
ATOM 1830 N N . LEU A 1 259 ? -2.143 1.349 -5.132 1.00 93.62 259 LEU A N 1
ATOM 1831 C CA . LEU A 1 259 ? -2.864 1.286 -6.405 1.00 93.62 259 LEU A CA 1
ATOM 1832 C C . LEU A 1 259 ? -2.175 0.351 -7.403 1.00 93.62 259 LEU A C 1
ATOM 1834 O O . LEU A 1 259 ? -2.819 -0.526 -7.972 1.00 93.62 259 LEU A O 1
ATOM 1838 N N . LEU A 1 260 ? -0.855 0.481 -7.578 1.00 93.12 260 LEU A N 1
ATOM 1839 C CA . LEU A 1 260 ? -0.091 -0.405 -8.464 1.00 93.12 260 LEU A CA 1
ATOM 1840 C C . LEU A 1 260 ? -0.117 -1.867 -7.996 1.00 93.12 260 LEU A C 1
ATOM 1842 O O . LEU A 1 260 ? -0.027 -2.777 -8.811 1.00 93.12 260 LEU A O 1
ATOM 1846 N N . MET A 1 261 ? -0.254 -2.111 -6.695 1.00 90.56 261 MET A N 1
ATOM 1847 C CA . MET A 1 261 ? -0.295 -3.462 -6.137 1.00 90.56 261 MET A CA 1
ATOM 1848 C C . MET A 1 261 ? -1.711 -4.014 -5.968 1.00 90.56 261 MET A C 1
ATOM 1850 O O . MET A 1 261 ? -1.845 -5.079 -5.370 1.00 90.56 261 MET A O 1
ATOM 1854 N N . GLN A 1 262 ? -2.757 -3.345 -6.465 1.00 90.25 262 GLN A N 1
ATOM 1855 C CA . GLN A 1 262 ? -4.118 -3.893 -6.418 1.00 90.25 262 GLN A CA 1
ATOM 1856 C C . GLN A 1 262 ? -4.245 -5.165 -7.246 1.00 90.25 262 GLN A C 1
ATOM 1858 O O . GLN A 1 262 ? -4.633 -6.209 -6.728 1.00 90.25 262 GLN A O 1
ATOM 1863 N N . ASP A 1 263 ? -3.836 -5.090 -8.511 1.00 92.38 263 ASP A N 1
ATOM 1864 C CA . ASP A 1 263 ? -3.823 -6.230 -9.417 1.00 92.38 263 ASP A CA 1
ATOM 1865 C C . ASP A 1 263 ? -2.381 -6.559 -9.825 1.00 92.38 263 ASP A C 1
ATOM 1867 O O . ASP A 1 263 ? -1.812 -6.038 -10.794 1.00 92.38 263 ASP A O 1
ATOM 1871 N N . GLU A 1 264 ? -1.766 -7.450 -9.045 1.00 90.44 264 GLU A N 1
ATOM 1872 C CA . GLU A 1 264 ? -0.415 -7.958 -9.305 1.00 90.44 264 GLU A CA 1
ATOM 1873 C C . GLU A 1 264 ? -0.329 -8.716 -10.644 1.00 90.44 264 GLU A C 1
ATOM 1875 O O . GLU A 1 264 ? 0.751 -8.819 -11.231 1.00 90.44 264 GLU A O 1
ATOM 1880 N N . SER A 1 265 ? -1.443 -9.268 -11.142 1.00 93.62 265 SER A N 1
ATOM 1881 C CA . SER A 1 265 ? -1.477 -10.013 -12.403 1.00 93.62 265 SER A CA 1
ATOM 1882 C C . SER A 1 265 ? -1.458 -9.066 -13.604 1.00 93.62 265 SER A C 1
ATOM 1884 O O . SER A 1 265 ? -0.635 -9.234 -14.511 1.00 93.62 265 SER A O 1
ATOM 1886 N N . LEU A 1 266 ? -2.273 -8.009 -13.558 1.00 95.19 266 LEU A N 1
ATOM 1887 C CA . LEU A 1 266 ? -2.363 -6.997 -14.601 1.00 95.19 266 LEU A CA 1
ATOM 1888 C C . LEU A 1 266 ? -1.073 -6.182 -14.694 1.00 95.19 266 LEU A C 1
ATOM 1890 O O . LEU A 1 266 ? -0.549 -5.964 -15.788 1.00 95.19 266 LEU A O 1
ATOM 1894 N N . THR A 1 267 ? -0.495 -5.793 -13.557 1.00 94.19 267 THR A N 1
ATOM 1895 C CA . THR A 1 267 ? 0.794 -5.085 -13.547 1.00 94.19 267 THR A CA 1
ATOM 1896 C C . THR A 1 267 ? 1.949 -5.953 -14.041 1.00 94.19 267 THR A C 1
ATOM 1898 O O . THR A 1 267 ? 2.832 -5.453 -14.745 1.00 94.19 267 THR A O 1
ATOM 1901 N N . ARG A 1 268 ? 1.934 -7.266 -13.772 1.00 93.75 268 ARG A N 1
ATOM 1902 C CA . ARG A 1 268 ? 2.901 -8.212 -14.353 1.00 93.75 268 ARG A CA 1
ATOM 1903 C C . ARG A 1 268 ? 2.736 -8.335 -15.867 1.00 93.75 268 ARG A C 1
ATOM 1905 O O . ARG A 1 268 ? 3.744 -8.333 -16.573 1.00 93.75 268 ARG A O 1
ATOM 1912 N N . ALA A 1 269 ? 1.503 -8.393 -16.370 1.00 96.19 269 ALA A N 1
ATOM 1913 C CA . ALA A 1 269 ? 1.223 -8.417 -17.805 1.00 96.19 269 ALA A CA 1
ATOM 1914 C C . ALA A 1 269 ? 1.679 -7.119 -18.498 1.00 96.19 269 ALA A C 1
ATOM 1916 O O . ALA A 1 269 ? 2.351 -7.171 -19.532 1.00 96.19 269 ALA A O 1
ATOM 1917 N N . LEU A 1 270 ? 1.404 -5.958 -17.890 1.00 96.44 270 LEU A N 1
ATOM 1918 C CA . LEU A 1 270 ? 1.888 -4.659 -18.359 1.00 96.44 270 LEU A CA 1
ATOM 1919 C C . LEU A 1 270 ? 3.419 -4.632 -18.428 1.00 96.44 270 LEU A C 1
ATOM 1921 O O . LEU A 1 270 ? 3.989 -4.255 -19.454 1.00 96.44 270 LEU A O 1
ATOM 1925 N N . ALA A 1 271 ? 4.087 -5.077 -17.362 1.00 95.62 271 ALA A N 1
ATOM 1926 C CA . ALA A 1 271 ? 5.540 -5.115 -17.306 1.00 95.62 271 ALA A CA 1
ATOM 1927 C C . ALA A 1 271 ? 6.141 -6.069 -18.344 1.00 95.62 271 ALA A C 1
ATOM 1929 O O . ALA A 1 271 ? 7.094 -5.692 -19.023 1.00 95.62 271 ALA A O 1
ATOM 1930 N N . ALA A 1 272 ? 5.565 -7.261 -18.523 1.00 95.12 272 ALA A N 1
ATOM 1931 C CA . ALA A 1 272 ? 5.998 -8.214 -19.541 1.00 95.12 272 ALA A CA 1
ATOM 1932 C C . ALA A 1 272 ? 5.860 -7.637 -20.959 1.00 95.12 272 ALA A C 1
ATOM 1934 O O . ALA A 1 272 ? 6.778 -7.755 -21.770 1.00 95.12 272 ALA A O 1
ATOM 1935 N N . ARG A 1 273 ? 4.748 -6.949 -21.249 1.00 95.81 273 ARG A N 1
ATOM 1936 C CA . ARG A 1 273 ? 4.510 -6.303 -22.546 1.00 95.81 273 ARG A CA 1
ATOM 1937 C C . ARG A 1 273 ? 5.475 -5.147 -22.794 1.00 95.81 273 ARG A C 1
ATOM 1939 O O . ARG A 1 273 ? 6.087 -5.075 -23.858 1.00 95.81 273 ARG A O 1
ATOM 1946 N N . ARG A 1 274 ? 5.595 -4.224 -21.837 1.00 96.25 274 ARG A N 1
ATOM 1947 C CA . ARG A 1 274 ? 6.349 -2.976 -22.019 1.00 96.25 274 ARG A CA 1
ATOM 1948 C C . ARG A 1 274 ? 7.850 -3.165 -21.912 1.00 96.25 274 ARG A C 1
ATOM 1950 O O . ARG A 1 274 ? 8.573 -2.501 -22.641 1.00 96.25 274 ARG A O 1
ATOM 1957 N N . LEU A 1 275 ? 8.324 -4.086 -21.078 1.00 96.19 275 LEU A N 1
ATOM 1958 C CA . LEU A 1 275 ? 9.755 -4.336 -20.883 1.00 96.19 275 LEU A CA 1
ATOM 1959 C C . LEU A 1 275 ? 10.289 -5.475 -21.759 1.00 96.19 275 LEU A C 1
ATOM 1961 O O . LEU A 1 275 ? 11.463 -5.816 -21.648 1.00 96.19 275 LEU A O 1
ATOM 1965 N N . ARG A 1 276 ? 9.471 -6.010 -22.679 1.00 95.75 276 ARG A N 1
ATOM 1966 C CA . ARG A 1 276 ? 9.887 -7.012 -23.672 1.00 95.75 276 ARG A CA 1
ATOM 1967 C C . ARG A 1 276 ? 11.194 -6.662 -24.402 1.00 95.75 276 ARG A C 1
ATOM 1969 O O . ARG A 1 276 ? 12.001 -7.570 -24.559 1.00 95.75 276 ARG A O 1
ATOM 1976 N N . PRO A 1 277 ? 11.475 -5.399 -24.797 1.00 95.56 277 PRO A N 1
ATOM 1977 C CA . PRO A 1 277 ? 12.744 -5.054 -25.452 1.00 95.56 277 PRO A CA 1
ATOM 1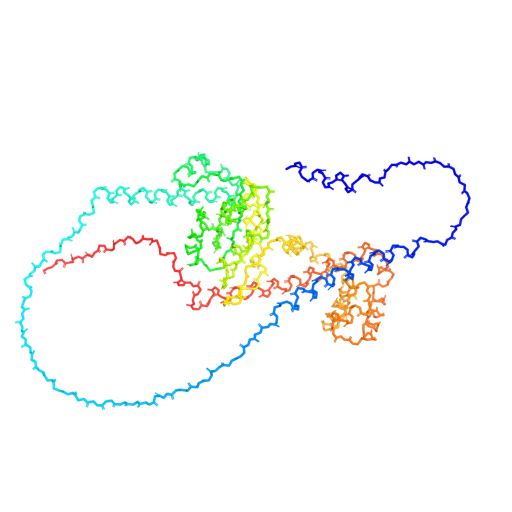978 C C . PRO A 1 277 ? 14.007 -5.311 -24.614 1.00 95.56 277 PRO A C 1
ATOM 1980 O O . PRO A 1 277 ? 15.113 -5.243 -25.140 1.00 95.56 277 PRO A O 1
ATOM 1983 N N . LEU A 1 278 ? 13.866 -5.566 -23.310 1.00 95.44 278 LEU A N 1
ATOM 1984 C CA . LEU A 1 278 ? 14.970 -5.896 -22.410 1.00 95.44 278 LEU A CA 1
ATOM 1985 C C . LEU A 1 278 ? 15.129 -7.409 -22.182 1.00 95.44 278 LEU A C 1
ATOM 1987 O O . LEU A 1 278 ? 16.086 -7.809 -21.524 1.00 95.44 278 LEU A O 1
ATOM 1991 N N . ALA A 1 279 ? 14.219 -8.243 -22.701 1.00 92.38 279 ALA A N 1
ATOM 1992 C CA . ALA A 1 279 ? 14.150 -9.673 -22.388 1.00 92.38 279 ALA A CA 1
ATOM 1993 C C . ALA A 1 279 ? 15.385 -10.468 -22.845 1.00 92.38 279 ALA A C 1
ATOM 1995 O O . ALA A 1 279 ? 15.781 -11.407 -22.160 1.00 92.38 279 ALA A O 1
ATOM 1996 N N . ASP A 1 280 ? 16.022 -10.058 -23.945 1.00 93.06 280 ASP A N 1
ATOM 1997 C CA . ASP A 1 280 ? 17.200 -10.739 -24.508 1.00 93.06 280 ASP A CA 1
ATOM 1998 C C . ASP A 1 280 ? 18.517 -10.336 -23.821 1.00 93.06 280 ASP A C 1
ATOM 2000 O O . ASP A 1 280 ? 19.595 -10.839 -24.146 1.00 93.06 280 ASP A O 1
ATOM 2004 N N . LEU A 1 281 ? 18.464 -9.397 -22.872 1.00 96.44 281 LEU A N 1
ATOM 2005 C CA . LEU A 1 281 ? 19.637 -8.954 -22.131 1.00 96.44 281 LEU A CA 1
ATOM 2006 C C . LEU A 1 281 ? 19.924 -9.877 -20.948 1.00 96.44 281 LEU A C 1
ATOM 2008 O O . LEU A 1 281 ? 19.031 -10.453 -20.329 1.00 96.44 281 LEU A O 1
ATOM 2012 N N . THR A 1 282 ? 21.192 -9.930 -20.538 1.00 97.06 282 THR A N 1
ATOM 2013 C CA . THR A 1 282 ? 21.537 -10.590 -19.271 1.00 97.06 282 THR A CA 1
ATOM 2014 C C . THR A 1 282 ? 20.817 -9.908 -18.092 1.00 97.06 282 THR A C 1
ATOM 2016 O O . THR A 1 282 ? 20.636 -8.684 -18.121 1.00 97.06 282 THR A O 1
ATOM 2019 N N . PRO A 1 283 ? 20.487 -10.629 -16.999 1.00 94.19 283 PRO A N 1
ATOM 2020 C CA . PRO A 1 283 ? 19.768 -10.051 -15.858 1.00 94.19 283 PRO A CA 1
ATOM 2021 C C . PRO A 1 283 ? 20.408 -8.768 -15.308 1.00 94.19 283 PRO A C 1
ATOM 2023 O O . PRO A 1 283 ? 19.721 -7.780 -15.060 1.00 94.19 283 PRO A O 1
ATOM 2026 N N . ARG A 1 284 ? 21.747 -8.736 -15.212 1.00 95.69 284 ARG A N 1
ATOM 2027 C CA . ARG A 1 284 ? 22.507 -7.556 -14.758 1.00 95.69 284 ARG A CA 1
ATOM 2028 C C . ARG A 1 284 ? 22.405 -6.373 -15.722 1.00 95.69 284 ARG A C 1
ATOM 2030 O O . ARG A 1 284 ? 22.398 -5.222 -15.289 1.00 95.69 284 ARG A O 1
ATOM 2037 N N . GLN A 1 285 ? 22.382 -6.629 -17.030 1.00 96.12 285 GLN A N 1
ATOM 2038 C CA . GLN A 1 285 ? 22.222 -5.570 -18.027 1.00 96.12 285 GLN A CA 1
ATOM 2039 C C . GLN A 1 285 ? 20.797 -5.016 -18.005 1.00 96.12 285 GLN A C 1
ATOM 2041 O O . GLN A 1 285 ? 20.658 -3.793 -17.969 1.00 96.12 285 GLN A O 1
ATOM 2046 N N . SER A 1 286 ? 19.781 -5.888 -17.962 1.00 95.94 286 SER A N 1
ATOM 2047 C CA . SER A 1 286 ? 18.372 -5.484 -17.870 1.00 95.94 286 SER A CA 1
ATOM 2048 C C . SER A 1 286 ? 18.135 -4.624 -16.634 1.00 95.94 286 SER A C 1
ATOM 2050 O O . SER A 1 286 ? 17.735 -3.473 -16.767 1.00 95.94 286 SER A O 1
ATOM 2052 N N . GLU A 1 287 ? 18.504 -5.110 -15.444 1.00 95.00 287 GLU A N 1
ATOM 2053 C CA . GLU A 1 287 ? 18.327 -4.380 -14.181 1.00 95.00 287 GLU A CA 1
ATOM 2054 C C . GLU A 1 287 ? 18.975 -2.987 -14.229 1.00 95.00 287 GLU A C 1
ATOM 2056 O O . GLU A 1 287 ? 18.383 -1.979 -13.839 1.00 95.00 287 GLU A O 1
ATOM 2061 N N . ARG A 1 288 ? 20.187 -2.895 -14.784 1.00 96.31 288 ARG A N 1
ATOM 2062 C CA . ARG A 1 288 ? 20.907 -1.626 -14.915 1.00 96.31 288 ARG A CA 1
ATOM 2063 C C . ARG A 1 288 ? 20.217 -0.640 -15.861 1.00 96.31 288 ARG A C 1
ATOM 2065 O O . ARG A 1 288 ? 20.249 0.566 -15.593 1.00 96.31 288 ARG A O 1
ATOM 2072 N N . LEU A 1 289 ? 19.653 -1.115 -16.972 1.00 97.25 289 LEU A N 1
ATOM 2073 C CA . LEU A 1 289 ? 18.912 -0.269 -17.910 1.00 97.25 289 LEU A CA 1
ATOM 2074 C C . LEU A 1 289 ? 17.536 0.111 -17.356 1.00 97.25 289 LEU A C 1
ATOM 2076 O O . LEU A 1 289 ? 17.173 1.276 -17.459 1.00 97.25 289 LEU A O 1
ATOM 2080 N N . GLU A 1 290 ? 16.834 -0.803 -16.685 1.00 97.25 290 GLU A N 1
ATOM 2081 C CA . GLU A 1 290 ? 15.568 -0.539 -15.986 1.00 97.25 290 GLU A CA 1
ATOM 2082 C C . GLU A 1 290 ? 15.722 0.559 -14.928 1.00 97.25 290 GLU A C 1
ATOM 2084 O O . GLU A 1 290 ? 14.973 1.533 -14.941 1.00 97.25 290 GLU A O 1
ATOM 2089 N N . MET A 1 291 ? 16.746 0.467 -14.067 1.00 96.69 291 MET A N 1
ATOM 2090 C CA . MET A 1 291 ? 17.049 1.515 -13.080 1.00 96.69 291 MET A CA 1
ATOM 2091 C C . MET A 1 291 ? 17.346 2.863 -13.742 1.00 96.69 291 MET A C 1
ATOM 2093 O O . MET A 1 291 ? 16.966 3.910 -13.222 1.00 96.69 291 MET A O 1
ATOM 2097 N N . THR A 1 292 ? 18.035 2.843 -14.887 1.00 97.69 292 THR A N 1
ATOM 2098 C CA . THR A 1 292 ? 18.370 4.070 -15.621 1.00 97.69 292 THR A CA 1
ATOM 2099 C C . THR A 1 292 ? 17.147 4.693 -16.277 1.00 97.69 292 THR A C 1
ATOM 2101 O O . THR A 1 292 ? 16.979 5.907 -16.203 1.00 97.69 292 THR A O 1
ATOM 2104 N N . LEU A 1 293 ? 16.287 3.872 -16.876 1.00 96.94 293 LEU A N 1
ATOM 2105 C CA . LEU A 1 293 ? 15.043 4.315 -17.485 1.00 96.94 293 LEU A CA 1
ATOM 2106 C C . LEU A 1 293 ? 14.095 4.891 -16.431 1.00 96.94 293 LEU A C 1
ATOM 2108 O O . LEU A 1 293 ? 13.606 5.999 -16.621 1.00 96.94 293 LEU A O 1
ATOM 2112 N N . LEU A 1 294 ? 13.904 4.204 -15.300 1.00 97.12 294 LEU A N 1
ATOM 2113 C CA . LEU A 1 294 ? 13.052 4.698 -14.217 1.00 97.12 294 LEU A CA 1
ATOM 2114 C C . LEU A 1 294 ? 13.563 6.039 -13.675 1.00 97.12 2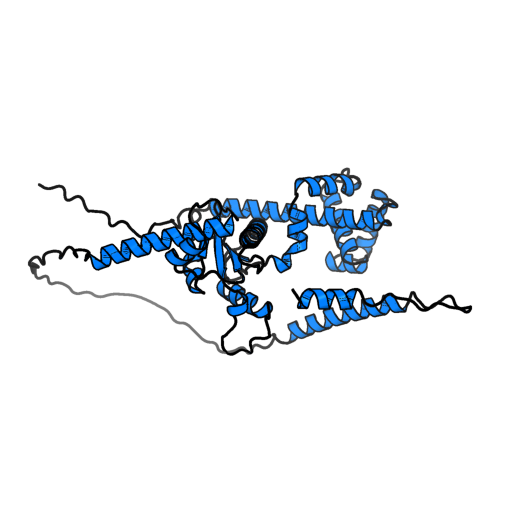94 LEU A C 1
ATOM 2116 O O . LEU A 1 294 ? 12.809 7.002 -13.628 1.00 97.12 294 LEU A O 1
ATOM 2120 N N . ALA A 1 295 ? 14.856 6.140 -13.353 1.00 96.94 295 ALA A N 1
ATOM 2121 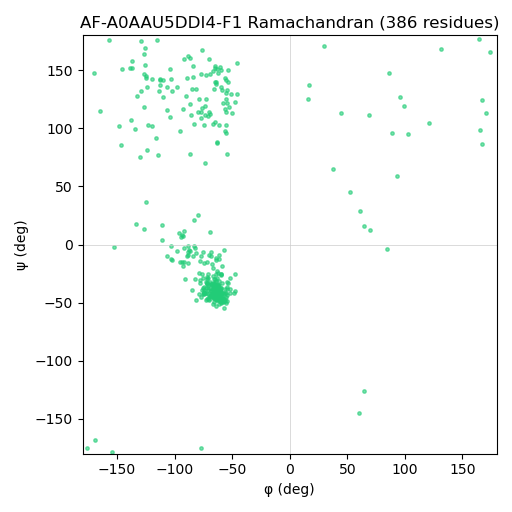C CA . ALA A 1 295 ? 15.435 7.383 -12.842 1.00 96.94 295 ALA A CA 1
ATOM 2122 C C . ALA A 1 295 ? 15.330 8.549 -13.843 1.00 96.94 295 ALA A C 1
ATOM 2124 O O . ALA A 1 295 ? 15.219 9.705 -13.442 1.00 96.94 295 ALA A O 1
ATOM 2125 N N . TRP A 1 296 ? 15.379 8.261 -15.146 1.00 96.19 296 TRP A N 1
ATOM 2126 C CA . TRP A 1 296 ? 15.196 9.266 -16.190 1.00 96.19 296 TRP A CA 1
ATOM 2127 C C . TRP A 1 296 ? 13.735 9.706 -16.340 1.00 96.19 296 TRP A C 1
ATOM 2129 O O . TRP A 1 296 ? 13.496 10.905 -16.484 1.00 96.19 296 TRP A O 1
ATOM 2139 N N . LEU A 1 297 ? 12.782 8.769 -16.259 1.00 95.06 297 LEU A N 1
ATOM 2140 C CA . LEU A 1 297 ? 11.345 9.067 -16.264 1.00 95.06 297 LEU A CA 1
ATOM 2141 C C . LEU A 1 297 ? 10.954 9.925 -15.048 1.00 95.06 297 LEU A C 1
ATOM 2143 O O . LEU A 1 297 ? 10.244 10.910 -15.208 1.00 95.06 297 LEU A O 1
ATOM 2147 N N . GLU A 1 298 ? 11.506 9.627 -13.867 1.00 93.62 298 GLU A N 1
ATOM 2148 C CA . GLU A 1 298 ? 11.238 10.370 -12.624 1.00 93.62 298 GLU A CA 1
ATOM 2149 C C . GLU A 1 298 ? 11.956 11.728 -12.556 1.00 93.62 298 GLU A C 1
ATOM 2151 O O . GLU A 1 298 ? 11.424 12.699 -12.023 1.00 93.62 298 GLU A O 1
ATOM 2156 N N . GLY A 1 299 ? 13.192 11.798 -13.060 1.00 85.88 299 GLY A N 1
ATOM 2157 C CA . GLY A 1 299 ? 14.065 12.966 -12.915 1.00 85.88 299 GLY A CA 1
ATOM 2158 C C . GLY A 1 299 ? 13.934 14.015 -14.019 1.00 85.88 299 GLY A C 1
ATOM 2159 O O . GLY A 1 299 ? 14.514 15.090 -13.901 1.00 85.88 299 GLY A O 1
ATOM 2160 N N . GLY A 1 300 ? 13.224 13.725 -15.112 1.00 82.38 300 GLY A N 1
ATOM 2161 C CA . GLY A 1 300 ? 13.053 14.663 -16.228 1.00 82.38 300 GLY A CA 1
ATOM 2162 C C . GLY A 1 300 ? 14.322 14.918 -17.055 1.00 82.38 300 GLY A C 1
ATOM 2163 O O . GLY A 1 300 ? 14.349 15.838 -17.875 1.00 82.38 300 GLY A O 1
ATOM 2164 N N . GLY A 1 301 ? 15.379 14.117 -16.873 1.00 90.62 301 GLY A N 1
ATOM 2165 C CA . GLY A 1 301 ? 16.647 14.331 -17.562 1.00 90.62 301 GLY A CA 1
ATOM 2166 C C . GLY A 1 301 ? 17.794 13.417 -17.135 1.00 90.62 301 GLY A C 1
ATOM 2167 O O . GLY A 1 301 ? 17.760 12.716 -16.125 1.00 90.62 301 GLY A O 1
ATOM 2168 N N . ALA A 1 302 ? 18.846 13.402 -17.960 1.00 93.38 302 ALA A N 1
ATOM 2169 C CA . ALA A 1 302 ? 20.059 12.629 -17.692 1.00 93.38 302 ALA A CA 1
ATOM 2170 C C . ALA A 1 302 ? 20.869 13.132 -16.474 1.00 93.38 302 ALA A C 1
ATOM 2172 O O . ALA A 1 302 ? 21.399 12.283 -15.755 1.00 93.38 302 ALA A O 1
ATOM 2173 N N . PRO A 1 303 ? 21.006 14.452 -16.211 1.00 96.00 303 PRO A N 1
ATOM 2174 C CA . PRO A 1 303 ? 21.668 14.947 -14.999 1.00 96.00 303 PRO A CA 1
ATOM 2175 C C . PRO A 1 303 ? 20.975 14.499 -13.705 1.00 96.00 303 PRO A C 1
ATOM 2177 O O . PRO A 1 303 ? 21.635 14.069 -12.759 1.00 96.00 303 PRO A O 1
ATOM 2180 N N . GLU A 1 304 ? 19.648 14.549 -13.676 1.00 96.50 304 GLU A N 1
ATOM 2181 C CA . GLU A 1 304 ? 18.823 14.187 -12.528 1.00 96.50 304 GLU A CA 1
ATOM 2182 C C . GLU A 1 304 ? 18.873 12.679 -12.284 1.00 96.50 304 GLU A C 1
ATOM 2184 O O . GLU A 1 304 ? 19.133 12.244 -11.161 1.00 96.50 304 GLU A O 1
ATOM 2189 N N . ALA A 1 305 ? 18.769 11.880 -13.350 1.00 96.75 305 ALA A N 1
ATOM 2190 C CA . ALA A 1 305 ? 18.973 10.437 -13.276 1.00 96.75 305 ALA A CA 1
ATOM 2191 C C . ALA A 1 305 ? 20.389 10.071 -12.795 1.00 96.75 305 ALA A C 1
ATOM 2193 O O . ALA A 1 305 ? 20.560 9.144 -12.006 1.00 96.75 305 ALA A O 1
ATOM 2194 N N . ALA A 1 306 ? 21.420 10.808 -13.220 1.00 97.19 306 ALA A N 1
ATOM 2195 C CA . ALA A 1 306 ? 22.797 10.586 -12.776 1.00 97.19 306 ALA A CA 1
ATOM 2196 C C . ALA A 1 306 ? 22.969 10.856 -11.278 1.00 97.19 306 ALA A C 1
ATOM 2198 O O . ALA A 1 306 ? 23.592 10.055 -10.578 1.00 97.19 306 ALA A O 1
ATOM 2199 N N . LYS A 1 307 ? 22.354 11.935 -10.779 1.00 96.69 307 LYS A N 1
ATOM 2200 C CA . LYS A 1 307 ? 22.308 12.257 -9.349 1.00 96.69 307 LYS A CA 1
ATOM 2201 C C . LYS A 1 307 ? 21.570 11.175 -8.557 1.00 96.69 307 LYS A C 1
ATOM 2203 O O . LYS A 1 307 ? 22.098 10.711 -7.549 1.00 96.69 307 LYS A O 1
ATOM 2208 N N . ALA A 1 308 ? 20.398 10.743 -9.027 1.00 96.12 308 ALA A N 1
ATOM 2209 C CA . ALA A 1 308 ? 19.600 9.701 -8.379 1.00 96.12 308 ALA A CA 1
ATOM 2210 C C . ALA A 1 308 ? 20.352 8.361 -8.296 1.00 96.12 308 ALA A C 1
ATOM 2212 O O . ALA A 1 308 ? 20.331 7.691 -7.265 1.00 96.12 308 ALA A O 1
ATOM 2213 N N . LEU A 1 309 ? 21.074 7.999 -9.360 1.00 96.31 309 LEU A N 1
ATOM 2214 C CA . LEU A 1 309 ? 21.834 6.751 -9.447 1.00 96.31 309 LEU A CA 1
ATOM 2215 C C . LEU A 1 309 ? 23.255 6.835 -8.876 1.00 96.31 309 LEU A C 1
ATOM 2217 O O . LEU A 1 309 ? 23.935 5.813 -8.831 1.00 96.31 309 LEU A O 1
ATOM 2221 N N . LYS A 1 310 ? 23.717 8.022 -8.460 1.00 97.12 310 LYS A N 1
ATOM 2222 C CA . LYS A 1 310 ? 25.094 8.278 -8.000 1.00 97.12 310 LYS A CA 1
ATOM 2223 C C . LYS A 1 310 ? 26.155 7.808 -9.007 1.00 97.12 310 LYS A C 1
ATOM 2225 O O . LYS A 1 310 ? 27.144 7.176 -8.645 1.00 97.12 310 LYS A O 1
ATOM 2230 N N . VAL A 1 311 ? 25.949 8.113 -10.289 1.00 97.31 311 VAL A N 1
ATOM 2231 C CA . VAL A 1 311 ? 26.895 7.801 -11.376 1.00 97.31 311 VAL A CA 1
ATOM 2232 C C . VAL A 1 311 ? 27.231 9.050 -12.183 1.00 97.31 311 VAL A C 1
ATOM 2234 O O . VAL A 1 311 ? 26.512 10.044 -12.150 1.00 97.31 311 VAL A O 1
ATOM 2237 N N . HIS A 1 312 ? 28.305 8.994 -12.969 1.00 96.62 312 HIS A N 1
ATOM 2238 C CA . HIS A 1 312 ? 28.664 10.099 -13.853 1.00 96.62 312 HIS A CA 1
ATOM 2239 C C . HIS A 1 312 ? 27.581 10.338 -14.937 1.00 96.62 312 HIS A C 1
ATOM 2241 O O . HIS A 1 312 ? 27.138 9.361 -15.556 1.00 96.62 312 HIS A O 1
ATOM 2247 N N . PRO A 1 313 ? 27.203 11.594 -15.266 1.00 96.12 313 PRO A N 1
ATOM 2248 C CA . PRO A 1 313 ? 26.189 11.896 -16.286 1.00 96.12 313 PRO A CA 1
ATOM 2249 C C . PRO A 1 313 ? 26.445 11.252 -17.651 1.00 96.12 313 PRO A C 1
ATOM 2251 O O . PRO A 1 313 ? 25.508 10.834 -18.330 1.00 96.12 313 PRO A O 1
ATOM 2254 N N . GLN A 1 314 ? 27.713 11.100 -18.043 1.00 96.50 314 GLN A N 1
ATOM 2255 C CA . GLN A 1 314 ? 28.068 10.430 -19.298 1.00 96.50 314 GLN A CA 1
ATOM 2256 C C . GLN A 1 314 ? 27.680 8.945 -19.313 1.00 96.50 314 GLN A C 1
ATOM 2258 O O . GLN A 1 314 ? 27.281 8.422 -20.353 1.00 96.50 314 GLN A O 1
ATOM 2263 N N . THR A 1 315 ? 27.720 8.281 -18.157 1.00 97.44 315 THR A N 1
ATOM 2264 C CA . THR A 1 315 ? 27.275 6.888 -18.016 1.00 97.44 315 THR A CA 1
ATOM 2265 C C . THR A 1 315 ? 25.772 6.778 -18.241 1.00 97.44 315 THR A C 1
ATOM 2267 O O . THR A 1 315 ? 25.322 5.864 -18.930 1.00 97.44 315 THR A O 1
ATOM 2270 N N . VAL A 1 316 ? 24.991 7.728 -17.717 1.00 97.44 316 VAL A N 1
ATOM 2271 C CA . VAL A 1 316 ? 23.544 7.781 -17.964 1.00 97.44 316 VAL A CA 1
ATOM 2272 C C . VAL A 1 316 ? 23.259 8.034 -19.436 1.00 97.44 316 VAL A C 1
ATOM 2274 O O . VAL A 1 316 ? 22.491 7.285 -20.025 1.00 97.44 316 VAL A O 1
ATOM 2277 N N . ARG A 1 317 ? 23.921 9.011 -20.071 1.00 96.81 317 ARG A N 1
ATOM 2278 C CA . ARG A 1 317 ? 23.746 9.277 -21.512 1.00 96.81 317 ARG A CA 1
ATOM 2279 C C . ARG A 1 317 ? 24.076 8.057 -22.366 1.00 96.81 317 ARG A C 1
ATOM 2281 O O . ARG A 1 317 ? 23.355 7.761 -23.311 1.00 96.81 317 ARG A O 1
ATOM 2288 N N . TYR 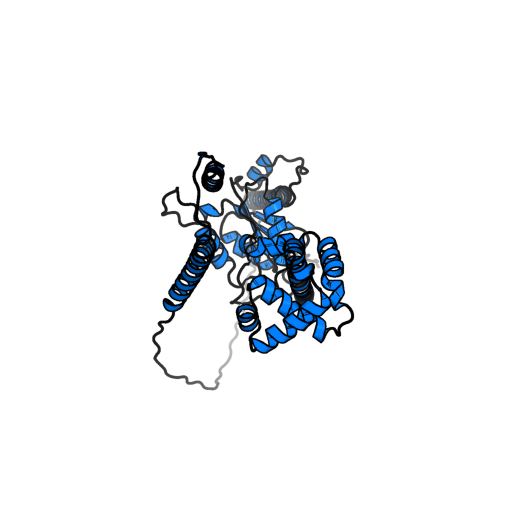A 1 318 ? 25.146 7.336 -22.030 1.00 97.50 318 TYR A N 1
ATOM 2289 C CA . TYR A 1 318 ? 25.492 6.090 -22.706 1.00 97.50 318 TYR A CA 1
ATOM 2290 C C . TYR A 1 318 ? 24.372 5.050 -22.584 1.00 97.50 318 TYR A C 1
ATOM 2292 O O . TYR A 1 318 ? 23.928 4.517 -23.597 1.00 97.50 318 TYR A O 1
ATOM 2300 N N . ARG A 1 319 ? 23.872 4.809 -21.368 1.00 97.25 319 ARG A N 1
ATOM 2301 C CA . ARG A 1 319 ? 22.778 3.859 -21.127 1.00 97.25 319 ARG A CA 1
ATOM 2302 C C . ARG A 1 319 ? 21.469 4.298 -21.786 1.00 97.25 319 ARG A C 1
ATOM 2304 O O . ARG A 1 319 ? 20.791 3.458 -22.358 1.00 97.25 319 ARG A O 1
ATOM 2311 N N . LEU A 1 320 ? 21.144 5.591 -21.781 1.00 95.62 320 LEU A N 1
ATOM 2312 C CA . LEU A 1 320 ? 19.963 6.126 -22.466 1.00 95.62 320 LEU A CA 1
ATOM 2313 C C . LEU A 1 320 ? 20.039 5.912 -23.977 1.00 95.62 320 LEU A C 1
ATOM 2315 O O . LEU A 1 320 ? 19.055 5.477 -24.553 1.00 95.62 320 LEU A O 1
ATOM 2319 N N . ARG A 1 321 ? 21.210 6.075 -24.607 1.00 95.69 321 ARG A N 1
ATOM 2320 C CA . ARG A 1 321 ? 21.384 5.704 -26.023 1.00 95.69 321 ARG A CA 1
ATOM 2321 C C . ARG A 1 321 ? 21.153 4.213 -26.272 1.00 95.69 321 ARG A C 1
ATOM 2323 O O . ARG A 1 321 ? 20.656 3.847 -27.330 1.00 95.69 321 ARG A O 1
ATOM 2330 N N . GLN A 1 322 ? 21.525 3.339 -25.333 1.00 96.25 322 GLN A N 1
ATOM 2331 C CA . GLN A 1 322 ? 21.212 1.908 -25.443 1.00 96.25 322 GLN A CA 1
ATOM 2332 C C . GLN A 1 322 ? 19.702 1.666 -25.328 1.00 96.25 322 GLN A C 1
ATOM 2334 O O . GLN A 1 322 ? 19.141 0.940 -26.139 1.00 96.25 322 GLN A O 1
ATOM 2339 N N . ILE A 1 323 ? 19.042 2.315 -24.367 1.00 95.94 323 ILE A N 1
ATOM 2340 C CA . ILE A 1 323 ? 17.591 2.233 -24.164 1.00 95.94 323 ILE A CA 1
ATOM 2341 C C . ILE A 1 323 ? 16.844 2.758 -25.404 1.00 95.94 323 ILE A C 1
ATOM 2343 O O . ILE A 1 323 ? 15.948 2.091 -25.906 1.00 95.94 323 ILE A O 1
ATOM 2347 N N . GLU A 1 324 ? 17.262 3.883 -25.983 1.00 94.56 324 GLU A N 1
ATOM 2348 C CA . GLU A 1 324 ? 16.692 4.431 -27.223 1.00 94.56 324 GLU A CA 1
ATOM 2349 C C . GLU A 1 324 ? 16.814 3.476 -28.413 1.00 94.56 324 GLU A C 1
ATOM 2351 O O . GLU A 1 324 ? 15.882 3.375 -29.205 1.00 94.56 324 GLU A O 1
ATOM 2356 N N . ARG A 1 325 ? 17.918 2.729 -28.527 1.00 95.50 325 ARG A N 1
ATOM 2357 C CA . ARG A 1 325 ? 18.069 1.707 -29.576 1.00 95.50 325 ARG A CA 1
ATOM 2358 C C . ARG A 1 325 ? 17.115 0.527 -29.390 1.00 95.50 325 ARG A C 1
ATOM 2360 O O . ARG A 1 325 ? 16.656 -0.019 -30.383 1.00 95.50 325 ARG A O 1
ATOM 2367 N N . LEU A 1 326 ? 16.828 0.139 -28.146 1.00 95.38 326 LEU A N 1
ATOM 2368 C CA . LEU A 1 326 ? 15.965 -1.007 -27.834 1.00 95.38 326 LEU A CA 1
ATOM 2369 C C . LEU A 1 326 ? 14.474 -0.670 -27.968 1.00 95.38 326 LEU A C 1
ATOM 2371 O O . LEU A 1 326 ? 13.704 -1.462 -28.498 1.00 95.38 326 LEU A O 1
ATOM 2375 N N . PHE A 1 327 ? 14.060 0.503 -27.489 1.00 93.75 327 PHE A N 1
ATOM 2376 C CA . PHE A 1 327 ? 12.650 0.912 -27.467 1.00 93.75 327 PHE A CA 1
ATOM 2377 C C . PHE A 1 327 ? 12.240 1.765 -28.678 1.00 93.75 327 PHE A C 1
ATOM 2379 O O . PHE A 1 327 ? 11.047 1.953 -28.930 1.00 93.75 327 PHE A O 1
ATOM 2386 N N . GLY A 1 328 ? 13.210 2.297 -29.426 1.00 90.56 328 GLY A N 1
ATOM 2387 C CA . GLY A 1 328 ? 12.975 3.079 -30.634 1.00 90.56 328 GLY A CA 1
ATOM 2388 C C . GLY A 1 328 ? 12.139 4.347 -30.388 1.00 90.56 328 GLY A C 1
ATOM 2389 O O . GLY A 1 328 ? 12.256 4.986 -29.335 1.00 90.56 328 GLY A O 1
ATOM 2390 N N . PRO A 1 329 ? 11.278 4.746 -31.346 1.00 85.69 329 PRO A N 1
ATOM 2391 C CA . PRO A 1 329 ? 10.509 5.987 -31.257 1.00 85.69 329 PRO A CA 1
ATOM 2392 C C . PRO A 1 329 ? 9.456 5.973 -30.140 1.00 85.69 329 PRO A C 1
ATOM 2394 O O . PRO A 1 329 ? 9.011 7.043 -29.730 1.00 85.69 329 PRO A O 1
ATOM 2397 N N . GLY A 1 330 ? 9.098 4.800 -29.601 1.00 81.88 330 GLY A N 1
ATOM 2398 C CA . GLY A 1 330 ? 8.106 4.666 -28.531 1.00 81.88 330 GLY A CA 1
ATOM 2399 C C . GLY A 1 330 ? 8.472 5.427 -27.253 1.00 81.88 330 GLY A C 1
ATOM 2400 O O . GLY A 1 330 ? 7.587 5.891 -26.546 1.00 81.88 330 GLY A O 1
ATOM 2401 N N . LEU A 1 331 ? 9.762 5.674 -26.995 1.00 89.12 331 LEU A N 1
ATOM 2402 C CA . LEU A 1 331 ? 10.199 6.529 -25.884 1.00 89.12 331 LEU A CA 1
ATOM 2403 C C . LEU A 1 331 ? 9.853 8.004 -26.064 1.00 89.12 331 LEU A C 1
ATOM 2405 O O . LEU A 1 331 ? 10.139 8.783 -25.161 1.00 89.12 331 LEU A O 1
ATOM 2409 N N . ARG A 1 332 ? 9.328 8.443 -27.207 1.00 88.56 332 ARG A N 1
ATOM 2410 C CA . ARG A 1 332 ? 8.862 9.825 -27.402 1.00 88.56 332 ARG A CA 1
ATOM 2411 C C . ARG A 1 332 ? 7.377 9.982 -27.097 1.00 88.56 332 ARG A C 1
ATOM 2413 O O . ARG A 1 332 ? 6.951 11.105 -26.852 1.00 88.56 332 ARG A O 1
ATOM 2420 N N . ASP A 1 333 ? 6.634 8.880 -27.070 1.00 93.94 333 ASP A N 1
ATOM 2421 C CA . ASP A 1 333 ? 5.206 8.881 -26.793 1.00 93.94 333 ASP A CA 1
ATOM 2422 C C . ASP A 1 333 ? 4.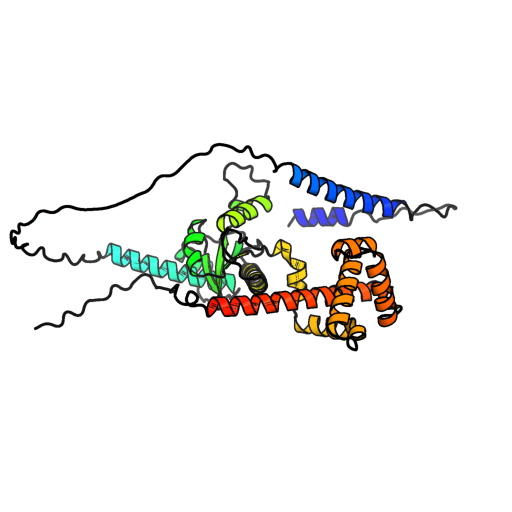937 9.003 -25.278 1.00 93.94 333 ASP A C 1
ATOM 2424 O O . ASP A 1 333 ? 5.475 8.214 -24.490 1.00 93.94 333 ASP A O 1
ATOM 2428 N N . PRO A 1 334 ? 4.141 9.993 -24.834 1.00 94.00 334 PRO A N 1
ATOM 2429 C CA . PRO A 1 334 ? 3.871 10.204 -23.415 1.00 94.00 334 PRO A CA 1
ATOM 2430 C C . PRO A 1 334 ? 3.064 9.061 -22.781 1.00 94.00 334 PRO A C 1
ATOM 2432 O O . PRO A 1 334 ? 3.317 8.729 -21.623 1.00 94.00 334 PRO A O 1
ATOM 2435 N N . GLY A 1 335 ? 2.159 8.416 -23.524 1.00 95.38 335 GLY A N 1
ATOM 2436 C CA . GLY A 1 335 ? 1.388 7.272 -23.030 1.00 95.38 335 GLY A CA 1
ATOM 2437 C C . GLY A 1 335 ? 2.276 6.053 -22.775 1.00 95.38 335 GLY A C 1
ATOM 2438 O O . GLY A 1 335 ? 2.216 5.437 -21.712 1.00 95.38 335 GLY A O 1
ATOM 2439 N N . ILE A 1 336 ? 3.194 5.757 -23.698 1.00 95.06 336 ILE A N 1
ATOM 2440 C CA . ILE A 1 336 ? 4.186 4.688 -23.535 1.00 95.06 336 ILE A CA 1
ATOM 2441 C C . ILE A 1 336 ? 5.125 4.984 -22.364 1.00 95.06 336 ILE A C 1
ATOM 2443 O O . ILE A 1 336 ? 5.448 4.068 -21.609 1.00 95.06 336 ILE A O 1
ATOM 2447 N N . ARG A 1 337 ? 5.562 6.238 -22.181 1.00 95.25 337 ARG A N 1
ATOM 2448 C CA . ARG A 1 337 ? 6.391 6.625 -21.024 1.00 95.25 337 ARG A CA 1
ATOM 2449 C C . ARG A 1 337 ? 5.678 6.378 -19.702 1.00 95.25 337 ARG A C 1
ATOM 2451 O O . ARG A 1 337 ? 6.291 5.809 -18.804 1.00 95.25 337 ARG A O 1
ATOM 2458 N N . PHE A 1 338 ? 4.406 6.758 -19.610 1.00 95.56 338 PHE A N 1
ATOM 2459 C CA . PHE A 1 338 ? 3.588 6.509 -18.427 1.00 95.56 338 PHE A CA 1
ATOM 2460 C C . PHE A 1 338 ? 3.468 5.007 -18.136 1.00 95.56 338 PHE A C 1
ATOM 2462 O O . PHE A 1 338 ? 3.767 4.562 -17.028 1.00 95.56 338 PHE A O 1
ATOM 2469 N N . GLU A 1 339 ? 3.140 4.199 -19.146 1.00 96.88 339 GLU A N 1
ATOM 2470 C CA . GLU A 1 339 ? 3.060 2.743 -18.990 1.00 96.88 339 GLU A CA 1
ATOM 2471 C C . GLU A 1 339 ? 4.411 2.104 -18.616 1.00 96.88 339 GLU A C 1
ATOM 2473 O O . GLU A 1 339 ? 4.450 1.156 -17.829 1.00 96.88 339 GLU A O 1
ATOM 2478 N N . LEU A 1 340 ? 5.531 2.618 -19.139 1.00 96.75 340 LEU A N 1
ATOM 2479 C CA . LEU A 1 340 ? 6.879 2.183 -18.755 1.00 96.75 340 LEU A CA 1
ATOM 2480 C C . LEU A 1 340 ? 7.197 2.534 -17.301 1.00 96.75 340 LEU A C 1
ATOM 2482 O O . LEU A 1 340 ? 7.742 1.697 -16.583 1.00 96.75 340 LEU A O 1
ATOM 2486 N N . GLU A 1 341 ? 6.852 3.741 -16.854 1.00 96.19 341 GLU A N 1
ATOM 2487 C CA . GLU A 1 341 ? 7.042 4.159 -15.465 1.00 96.19 341 GLU A CA 1
ATOM 2488 C C . GLU A 1 341 ? 6.225 3.278 -14.514 1.00 96.19 341 GLU A C 1
ATOM 2490 O O . GLU A 1 341 ? 6.780 2.741 -13.552 1.00 96.19 341 GLU A O 1
ATOM 2495 N N . MET A 1 342 ? 4.946 3.036 -14.828 1.00 96.75 342 MET A N 1
ATOM 2496 C CA . MET A 1 342 ? 4.095 2.108 -14.078 1.00 96.75 342 MET A CA 1
ATOM 2497 C C . MET A 1 342 ? 4.696 0.702 -14.029 1.00 96.75 342 MET A C 1
ATOM 2499 O O . MET A 1 342 ? 4.805 0.122 -12.948 1.00 96.75 342 MET A O 1
ATOM 2503 N N . ALA A 1 343 ? 5.125 0.154 -15.170 1.00 96.75 343 ALA A N 1
ATOM 2504 C CA . ALA A 1 343 ? 5.733 -1.173 -15.252 1.00 96.75 343 ALA A CA 1
ATOM 2505 C C . ALA A 1 343 ? 6.995 -1.294 -14.381 1.00 96.75 343 ALA A C 1
ATOM 2507 O O . ALA A 1 343 ? 7.157 -2.267 -13.639 1.00 96.75 343 ALA A O 1
ATOM 2508 N N . LEU A 1 344 ? 7.885 -0.301 -14.451 1.00 96.62 344 LEU A N 1
ATOM 2509 C CA . LEU A 1 344 ? 9.143 -0.278 -13.702 1.00 96.62 344 LEU A CA 1
ATOM 2510 C C . LEU A 1 344 ? 8.905 -0.110 -12.199 1.00 96.62 344 LEU A C 1
ATOM 2512 O O . LEU A 1 344 ? 9.499 -0.841 -11.400 1.00 96.62 344 LEU A O 1
ATOM 2516 N N . ARG A 1 345 ? 8.007 0.802 -11.801 1.00 95.62 345 ARG A N 1
ATOM 2517 C CA . ARG A 1 345 ? 7.615 0.974 -10.395 1.00 95.62 345 ARG A CA 1
ATOM 2518 C C . ARG A 1 345 ? 6.968 -0.285 -9.837 1.00 95.62 345 ARG A C 1
ATOM 2520 O O . ARG A 1 345 ? 7.372 -0.733 -8.767 1.00 95.62 345 ARG A O 1
ATOM 2527 N N . SER A 1 346 ? 6.055 -0.900 -10.586 1.00 94.69 346 SER A N 1
ATOM 2528 C CA . SER A 1 346 ? 5.376 -2.136 -10.179 1.00 94.69 346 SER A CA 1
ATOM 2529 C C . SER A 1 346 ? 6.362 -3.287 -9.995 1.00 94.69 346 SER A C 1
ATOM 2531 O O . SER A 1 346 ? 6.330 -3.955 -8.968 1.00 94.69 346 SER A O 1
ATOM 2533 N N . ARG A 1 347 ? 7.309 -3.494 -10.925 1.00 92.75 347 ARG A N 1
ATOM 2534 C CA . ARG A 1 347 ? 8.351 -4.530 -10.768 1.00 92.75 347 ARG A CA 1
ATOM 2535 C C . ARG A 1 347 ? 9.234 -4.291 -9.550 1.00 92.75 347 ARG A C 1
ATOM 2537 O O . ARG A 1 347 ? 9.536 -5.235 -8.819 1.00 92.75 347 ARG A O 1
ATOM 2544 N N . ARG A 1 348 ? 9.653 -3.042 -9.325 1.00 91.56 348 ARG A N 1
ATOM 2545 C CA . ARG A 1 348 ? 10.461 -2.676 -8.156 1.00 91.56 348 ARG A CA 1
ATOM 2546 C C . ARG A 1 348 ? 9.695 -2.930 -6.859 1.00 91.56 348 ARG A C 1
ATOM 2548 O O . ARG A 1 348 ? 10.263 -3.508 -5.934 1.00 91.56 348 ARG A O 1
ATOM 2555 N N . LEU A 1 349 ? 8.428 -2.530 -6.811 1.00 91.56 349 LEU A N 1
ATOM 2556 C CA . LEU A 1 349 ? 7.569 -2.705 -5.648 1.00 91.56 349 LEU A CA 1
ATOM 2557 C C . LEU A 1 349 ? 7.272 -4.185 -5.392 1.00 91.56 349 LEU A C 1
ATOM 2559 O O . LEU A 1 349 ? 7.492 -4.653 -4.282 1.00 91.56 349 LEU A O 1
ATOM 2563 N N . ALA A 1 350 ? 6.921 -4.962 -6.417 1.00 91.06 350 ALA A N 1
ATOM 2564 C CA . ALA A 1 350 ? 6.729 -6.408 -6.303 1.00 91.06 350 ALA A CA 1
ATOM 2565 C C . ALA A 1 350 ? 7.975 -7.112 -5.735 1.00 91.06 350 ALA A C 1
ATOM 2567 O O . ALA A 1 350 ? 7.865 -7.954 -4.846 1.00 91.06 350 ALA A O 1
ATOM 2568 N N . ALA A 1 351 ? 9.179 -6.719 -6.171 1.00 89.00 351 ALA A N 1
ATOM 2569 C CA . ALA A 1 351 ? 10.423 -7.247 -5.613 1.00 89.00 351 ALA A CA 1
ATOM 2570 C C . ALA A 1 351 ? 10.643 -6.849 -4.138 1.00 89.00 351 ALA A C 1
ATOM 2572 O O . ALA A 1 351 ? 11.219 -7.626 -3.375 1.00 89.00 351 ALA A O 1
ATOM 2573 N N . GLN A 1 352 ? 10.212 -5.655 -3.721 1.00 88.12 352 GLN A N 1
ATOM 2574 C CA . GLN A 1 352 ? 10.261 -5.221 -2.319 1.00 88.12 352 GLN A CA 1
ATOM 2575 C C . GLN A 1 352 ? 9.262 -5.996 -1.456 1.00 88.12 352 GLN A C 1
ATOM 2577 O O . GLN A 1 352 ? 9.650 -6.513 -0.408 1.00 88.12 352 GLN A O 1
ATOM 2582 N N . VAL A 1 353 ? 8.022 -6.134 -1.924 1.00 88.06 353 VAL A N 1
ATOM 2583 C CA . VAL A 1 353 ? 6.953 -6.875 -1.246 1.00 88.06 353 VAL A CA 1
ATOM 2584 C C . VAL A 1 353 ? 7.333 -8.342 -1.083 1.00 88.06 353 VAL A C 1
ATOM 2586 O O . VAL A 1 353 ? 7.215 -8.891 0.005 1.00 88.06 353 VAL A O 1
ATOM 2589 N N . GLU A 1 354 ? 7.884 -8.973 -2.117 1.00 88.25 354 GLU A N 1
ATOM 2590 C CA . GLU A 1 354 ? 8.346 -10.360 -2.042 1.00 88.25 354 GLU A CA 1
ATOM 2591 C C . GLU A 1 354 ? 9.451 -10.546 -0.985 1.00 88.25 354 GLU A C 1
ATOM 2593 O O . GLU A 1 354 ? 9.458 -11.522 -0.231 1.00 88.25 354 GLU A O 1
ATOM 2598 N N . ARG A 1 355 ? 10.371 -9.580 -0.859 1.00 85.94 355 ARG A N 1
ATOM 2599 C CA . ARG A 1 355 ? 11.378 -9.584 0.216 1.00 85.94 355 ARG A CA 1
ATOM 2600 C C . ARG A 1 355 ? 10.732 -9.405 1.590 1.00 85.94 355 ARG A C 1
ATOM 2602 O O . ARG A 1 355 ? 11.121 -10.117 2.515 1.00 85.94 355 ARG A O 1
ATOM 2609 N N . ALA A 1 356 ? 9.762 -8.499 1.718 1.00 82.94 356 ALA A N 1
ATOM 2610 C CA . ALA A 1 356 ? 9.028 -8.266 2.961 1.00 82.94 356 ALA A CA 1
ATOM 2611 C C . ALA A 1 356 ? 8.254 -9.521 3.399 1.00 82.94 356 ALA A C 1
ATOM 2613 O O . ALA A 1 356 ? 8.442 -9.982 4.522 1.00 82.94 356 ALA A O 1
ATOM 2614 N N . ARG A 1 357 ? 7.503 -10.164 2.493 1.00 82.25 357 ARG A N 1
ATOM 2615 C CA . ARG A 1 357 ? 6.775 -11.426 2.734 1.00 82.25 357 ARG A CA 1
ATOM 2616 C C . ARG A 1 357 ? 7.699 -12.551 3.208 1.00 82.25 357 ARG A C 1
ATOM 2618 O O . ARG A 1 357 ? 7.379 -13.266 4.161 1.00 82.25 357 ARG A O 1
ATOM 2625 N N . ARG A 1 358 ? 8.885 -12.691 2.599 1.00 83.75 358 ARG A N 1
ATOM 2626 C CA . ARG A 1 358 ? 9.900 -13.672 3.038 1.00 83.75 358 ARG A CA 1
ATOM 2627 C C . ARG A 1 358 ? 10.449 -13.365 4.427 1.00 83.75 358 ARG A C 1
ATOM 2629 O O . ARG A 1 358 ? 10.678 -14.290 5.202 1.00 83.75 358 ARG A O 1
ATOM 2636 N N . GLN A 1 359 ? 10.687 -12.094 4.742 1.00 78.12 359 GLN A N 1
ATOM 2637 C CA . GLN A 1 359 ? 11.130 -11.678 6.075 1.00 78.12 359 GLN A CA 1
ATOM 2638 C C . GLN A 1 359 ? 10.045 -11.945 7.120 1.00 78.12 359 GLN A C 1
ATOM 2640 O O . GLN A 1 359 ? 10.334 -12.563 8.141 1.00 78.12 359 GLN A O 1
ATOM 2645 N N . TYR A 1 360 ? 8.801 -11.576 6.819 1.00 71.00 360 TYR A N 1
ATOM 2646 C CA . TYR A 1 360 ? 7.637 -11.811 7.666 1.00 71.00 360 TYR A CA 1
ATOM 2647 C C . TYR A 1 360 ? 7.445 -13.305 7.971 1.00 71.00 360 TYR A C 1
ATOM 2649 O O . TYR A 1 360 ? 7.383 -13.709 9.131 1.00 71.00 360 TYR A O 1
ATOM 2657 N N . SER A 1 361 ? 7.516 -14.158 6.942 1.00 76.38 361 SER A N 1
ATOM 2658 C CA . SER A 1 361 ? 7.440 -15.621 7.092 1.00 76.38 361 SER A CA 1
ATOM 2659 C C . SER A 1 361 ? 8.541 -16.194 7.995 1.00 76.38 361 SER A C 1
ATOM 2661 O O . SER A 1 361 ? 8.320 -17.178 8.699 1.00 76.38 361 SER A O 1
ATOM 2663 N N . ARG A 1 362 ? 9.741 -15.597 7.993 1.00 76.31 362 ARG A N 1
ATOM 2664 C CA . ARG A 1 362 ? 10.837 -15.997 8.893 1.00 76.31 362 ARG A CA 1
ATOM 2665 C C . ARG A 1 362 ? 10.600 -15.538 10.328 1.00 76.31 362 ARG A C 1
ATOM 2667 O O . ARG A 1 362 ? 10.955 -16.272 11.243 1.00 76.31 362 ARG A O 1
ATOM 2674 N N . MET A 1 363 ? 10.015 -14.357 10.525 1.00 68.56 363 MET A N 1
ATOM 2675 C CA . MET A 1 363 ? 9.705 -13.840 11.861 1.00 68.56 363 MET A CA 1
ATOM 2676 C C . MET A 1 363 ? 8.654 -14.691 12.568 1.00 68.56 363 MET A C 1
ATOM 2678 O O . MET A 1 363 ? 8.880 -15.092 13.708 1.00 68.56 363 MET A O 1
ATOM 2682 N N . LEU A 1 364 ? 7.570 -15.047 11.872 1.00 65.25 364 LEU A N 1
ATOM 2683 C CA . LEU A 1 364 ? 6.531 -15.922 12.424 1.00 65.25 364 LEU A CA 1
ATOM 2684 C C . LEU A 1 364 ? 7.060 -17.323 12.775 1.00 65.25 364 LEU A C 1
ATOM 2686 O O . LEU A 1 364 ? 6.652 -17.907 13.772 1.00 65.25 364 LEU A O 1
ATOM 2690 N N . ARG A 1 365 ? 8.016 -17.852 12.000 1.00 66.69 365 ARG A N 1
ATOM 2691 C CA . ARG A 1 365 ? 8.654 -19.158 12.263 1.00 66.69 365 ARG A CA 1
ATOM 2692 C C . ARG A 1 365 ? 9.774 -19.115 13.311 1.00 66.69 365 ARG A C 1
ATOM 2694 O O . ARG A 1 365 ? 10.304 -20.164 13.668 1.00 66.69 365 ARG A O 1
ATOM 2701 N N . GLY A 1 366 ? 10.180 -17.933 13.778 1.00 57.44 366 GLY A N 1
ATOM 2702 C CA . GLY A 1 366 ? 11.242 -17.789 14.773 1.00 57.44 366 GLY A CA 1
ATOM 2703 C C . GLY A 1 366 ? 10.814 -18.292 16.162 1.00 57.44 366 GLY A C 1
ATOM 2704 O O . GLY A 1 366 ? 9.624 -18.315 16.465 1.00 57.44 366 GLY A O 1
ATOM 2705 N N . PRO A 1 367 ? 11.756 -18.622 17.066 1.00 46.38 367 PRO A N 1
ATOM 2706 C CA . PRO A 1 367 ? 11.462 -19.198 18.389 1.00 46.38 367 PRO A CA 1
ATOM 2707 C C . PRO A 1 367 ? 10.610 -18.302 19.316 1.00 46.38 367 PRO A C 1
ATOM 2709 O O . PRO A 1 367 ? 10.158 -18.755 20.366 1.00 46.38 367 PRO A O 1
ATOM 2712 N N . ARG A 1 368 ? 10.365 -17.040 18.931 1.00 51.53 368 ARG A N 1
ATOM 2713 C CA . ARG A 1 368 ? 9.465 -16.090 19.609 1.00 51.53 368 ARG A CA 1
ATOM 2714 C C . ARG A 1 368 ? 8.094 -15.918 18.926 1.00 51.53 368 ARG A C 1
ATOM 2716 O O . ARG A 1 368 ? 7.199 -15.366 19.553 1.00 51.53 368 ARG A O 1
ATOM 2723 N N . GLY A 1 369 ? 7.913 -16.392 17.689 1.00 44.47 369 GLY A N 1
ATOM 2724 C CA . GLY A 1 369 ? 6.779 -16.061 16.810 1.00 44.47 369 GLY A CA 1
ATOM 2725 C C . GLY A 1 369 ? 5.451 -16.764 17.111 1.00 44.47 369 GLY A C 1
ATOM 2726 O O . GLY A 1 369 ? 4.428 -16.364 16.574 1.00 44.47 369 GLY A O 1
ATOM 2727 N N . LEU A 1 370 ? 5.437 -17.759 18.003 1.00 44.03 370 LEU A N 1
ATOM 2728 C CA . LEU A 1 370 ? 4.216 -18.478 18.406 1.00 44.03 370 LEU A CA 1
ATOM 2729 C C . LEU A 1 370 ? 4.073 -18.661 19.930 1.00 44.03 370 LEU A C 1
ATOM 2731 O O . LEU A 1 370 ? 3.303 -19.500 20.389 1.00 44.03 370 LEU A O 1
ATOM 2735 N N . ARG A 1 371 ? 4.815 -17.893 20.744 1.00 39.03 371 ARG A N 1
ATOM 2736 C CA . ARG A 1 371 ? 4.724 -17.958 22.220 1.00 39.03 371 ARG A CA 1
ATOM 2737 C C . ARG A 1 371 ? 4.106 -16.732 22.895 1.00 39.03 371 ARG A C 1
ATOM 2739 O O . ARG A 1 371 ? 4.001 -16.723 24.118 1.00 39.03 371 ARG A O 1
ATOM 2746 N N . ALA A 1 372 ? 3.634 -15.742 22.142 1.00 41.62 372 ALA A N 1
ATOM 2747 C CA . ALA A 1 372 ? 2.735 -14.724 22.683 1.00 41.62 372 ALA A CA 1
ATOM 2748 C C . ALA A 1 372 ? 1.303 -15.258 22.576 1.00 41.62 372 ALA A C 1
ATOM 2750 O O . ALA A 1 372 ? 0.578 -14.963 21.632 1.00 41.62 372 ALA A O 1
ATOM 2751 N N . GLY A 1 373 ? 0.958 -16.155 23.501 1.00 38.97 373 GLY A N 1
ATOM 2752 C CA . GLY A 1 373 ? -0.352 -16.775 23.545 1.00 38.97 373 GLY A CA 1
ATOM 2753 C C . GLY A 1 373 ? -1.455 -15.724 23.586 1.00 38.97 373 GLY A C 1
ATOM 2754 O O . GLY A 1 373 ? -1.452 -14.843 24.445 1.00 38.97 373 GLY A O 1
ATOM 2755 N N . LEU A 1 374 ? -2.460 -15.916 22.735 1.00 39.84 374 LEU A N 1
ATOM 2756 C CA . LEU A 1 374 ? -3.845 -15.759 23.156 1.00 39.84 374 LEU A CA 1
ATOM 2757 C C . LEU A 1 374 ? -4.039 -16.664 24.383 1.00 39.84 374 LEU A C 1
ATOM 2759 O O . LEU A 1 374 ? -4.509 -17.793 24.280 1.00 39.84 374 LEU A O 1
ATOM 2763 N N . ARG A 1 375 ? -3.574 -16.218 25.554 1.00 32.19 375 ARG A N 1
ATOM 2764 C CA . ARG A 1 375 ? -4.054 -16.750 26.818 1.00 32.19 375 ARG A CA 1
ATOM 2765 C C . ARG A 1 375 ? -5.410 -16.076 26.999 1.00 32.19 375 ARG A C 1
ATOM 2767 O O . ARG A 1 375 ? -5.423 -14.864 27.220 1.00 32.19 375 ARG A O 1
ATOM 2774 N N . PRO A 1 376 ? -6.538 -16.793 26.872 1.00 33.59 376 PRO A N 1
ATOM 2775 C CA . PRO A 1 376 ? -7.775 -16.262 27.418 1.00 33.59 376 PRO A CA 1
ATOM 2776 C C . PRO A 1 376 ? -7.517 -15.919 28.899 1.00 33.59 376 PRO A C 1
ATOM 2778 O O . PRO A 1 376 ? -6.774 -16.662 29.559 1.00 33.59 376 PRO A O 1
ATOM 2781 N N . PRO A 1 377 ? -8.040 -14.794 29.421 1.00 37.72 377 PRO A N 1
ATOM 2782 C CA . PRO A 1 377 ? -7.972 -14.517 30.852 1.00 37.72 377 PRO A CA 1
ATOM 2783 C C . PRO A 1 377 ? -8.506 -15.744 31.606 1.00 37.72 377 PRO A C 1
ATOM 2785 O O . PRO A 1 377 ? -9.498 -16.351 31.204 1.00 37.72 377 PRO A O 1
ATOM 2788 N N . GLY A 1 378 ? -7.719 -16.193 32.583 1.00 31.47 378 GLY A N 1
ATOM 2789 C CA . GLY A 1 378 ? -7.674 -17.580 33.031 1.00 31.47 378 GLY A CA 1
ATOM 2790 C C . GLY A 1 378 ? -8.994 -18.142 33.552 1.00 31.47 378 GLY A C 1
ATOM 2791 O O . GLY A 1 378 ? -9.650 -17.541 34.393 1.00 31.47 378 GLY A O 1
ATOM 2792 N N . ILE A 1 379 ? -9.304 -19.366 33.123 1.00 35.03 379 ILE A N 1
ATOM 2793 C CA . ILE A 1 379 ? -10.086 -20.297 33.934 1.00 35.03 379 ILE A CA 1
ATOM 2794 C C . ILE A 1 379 ? -9.121 -20.828 34.997 1.00 35.03 379 ILE A C 1
ATOM 2796 O O . ILE A 1 379 ? -8.090 -21.428 34.669 1.00 35.03 379 ILE A O 1
ATOM 2800 N N . VAL A 1 380 ? -9.428 -20.543 36.260 1.00 33.16 380 VAL A N 1
ATOM 2801 C CA . VAL A 1 380 ? -8.744 -21.098 37.429 1.00 33.16 380 VAL A CA 1
ATOM 2802 C C . VAL A 1 380 ? -8.783 -22.623 37.311 1.00 33.16 380 VAL A C 1
ATOM 2804 O O . VAL A 1 380 ? -9.845 -23.219 37.158 1.00 33.16 380 VAL A O 1
ATOM 2807 N N . ARG A 1 381 ? -7.610 -23.262 37.299 1.00 32.50 381 ARG A N 1
ATOM 2808 C CA . ARG A 1 381 ? -7.507 -24.723 37.327 1.00 32.50 381 ARG A CA 1
ATOM 2809 C C . ARG A 1 381 ? -7.912 -25.198 38.718 1.00 32.50 381 ARG A C 1
ATOM 2811 O O . ARG A 1 381 ? -7.149 -24.998 39.658 1.00 32.50 381 ARG A O 1
ATOM 2818 N N . GLU A 1 382 ? -9.062 -25.855 38.816 1.00 34.22 382 GLU A N 1
ATOM 2819 C CA . GLU A 1 382 ? -9.394 -26.726 39.943 1.00 34.22 382 GLU A CA 1
ATOM 2820 C C . GLU A 1 382 ? -8.267 -27.746 40.135 1.00 34.22 382 GLU A C 1
ATOM 2822 O O . GLU A 1 382 ? -7.942 -28.546 39.246 1.00 34.22 382 GLU A O 1
ATOM 2827 N N . ALA A 1 383 ? -7.638 -27.692 41.304 1.00 31.56 383 ALA A N 1
ATOM 2828 C CA . ALA A 1 383 ? -6.770 -28.748 41.774 1.00 31.56 383 ALA A CA 1
ATOM 2829 C C . ALA A 1 383 ? -7.650 -29.956 42.113 1.00 31.56 383 ALA A C 1
ATOM 2831 O O . ALA A 1 383 ? -8.444 -29.919 43.049 1.00 31.56 383 ALA A O 1
ATOM 2832 N N . ARG A 1 384 ? -7.504 -31.048 41.356 1.00 33.84 384 ARG A N 1
ATOM 2833 C CA . ARG A 1 384 ? -8.009 -32.352 41.787 1.00 33.84 384 ARG A CA 1
ATOM 2834 C C . ARG A 1 384 ? -7.199 -32.796 43.000 1.00 33.84 384 ARG A C 1
ATOM 2836 O O . ARG A 1 384 ? -6.063 -33.245 42.854 1.00 33.84 384 ARG A O 1
ATOM 2843 N N . VAL A 1 385 ? -7.794 -32.675 44.179 1.00 33.88 385 VAL A N 1
ATOM 2844 C CA . VAL A 1 385 ? -7.370 -33.413 45.366 1.00 33.88 385 VAL A CA 1
ATOM 2845 C C . VAL A 1 385 ? -7.836 -34.855 45.169 1.00 33.88 385 VAL A C 1
ATOM 2847 O O . VAL A 1 385 ? -9.020 -35.157 45.281 1.00 33.88 385 VAL A O 1
ATOM 2850 N N . ASN A 1 386 ? -6.908 -35.743 44.812 1.00 32.94 386 ASN A N 1
ATOM 2851 C CA . ASN A 1 386 ? -7.121 -37.175 44.986 1.00 32.94 386 ASN A CA 1
ATOM 2852 C C . ASN A 1 386 ? -7.003 -37.456 46.484 1.00 32.94 386 ASN A C 1
ATOM 2854 O O . ASN A 1 386 ? -5.921 -37.309 47.050 1.00 32.94 386 ASN A O 1
ATOM 2858 N N . GLY A 1 387 ? -8.121 -37.817 47.107 1.00 39.62 387 GLY A N 1
ATOM 2859 C CA . GLY A 1 387 ? -8.122 -38.341 48.463 1.00 39.62 387 GLY A CA 1
ATOM 2860 C C . GLY A 1 387 ? -7.394 -39.680 48.539 1.00 39.62 387 GLY A C 1
ATOM 2861 O O . GLY A 1 387 ? -7.542 -40.514 47.643 1.00 39.62 387 GLY A O 1
ATOM 2862 N N . LEU A 1 388 ? -6.626 -39.845 49.614 1.00 34.34 388 LEU A N 1
ATOM 2863 C CA . LEU A 1 388 ? -6.565 -41.023 50.481 1.00 34.34 388 LEU A CA 1
ATOM 2864 C C . LEU A 1 388 ? -5.966 -40.604 51.824 1.00 34.34 388 LEU A C 1
ATOM 2866 O O . LEU A 1 388 ? -4.949 -39.873 51.799 1.00 34.34 388 LEU A O 1
#

Radius of gyration: 31.25 Å; Cα contacts (8 Å, |Δi|>4): 395; chains: 1; bounding box: 64×82×102 Å

pLDDT: mean 70.72, std 25.39, range [24.52, 97.69]